Protein AF-0000000078981856 (afdb_homodimer)

Structure (mmCIF, N/CA/C/O backbone):
data_AF-0000000078981856-model_v1
#
loop_
_entity.id
_entity.type
_entity.pdbx_description
1 polymer 'Peptidase, T4 family'
#
loop_
_atom_site.group_PDB
_atom_site.id
_atom_site.type_symbol
_atom_site.label_atom_id
_atom_site.label_alt_id
_atom_site.label_comp_id
_atom_site.label_asym_id
_atom_site.label_entity_id
_atom_site.label_seq_id
_atom_site.pdbx_PDB_ins_code
_atom_site.Cartn_x
_atom_site.Cartn_y
_atom_site.Cartn_z
_atom_site.occupancy
_atom_site.B_iso_or_equiv
_atom_site.auth_seq_id
_atom_site.auth_comp_id
_atom_site.auth_asym_id
_atom_site.auth_atom_id
_atom_site.pdbx_PDB_model_num
ATOM 1 N N . MET A 1 1 ? -16.203 -13.43 6.848 1 96.25 1 MET A N 1
ATOM 2 C CA . MET A 1 1 ? -15.469 -14.07 5.754 1 96.25 1 MET A CA 1
ATOM 3 C C . MET A 1 1 ? -14.781 -15.344 6.234 1 96.25 1 MET A C 1
ATOM 5 O O . MET A 1 1 ? -14.172 -15.359 7.309 1 96.25 1 MET A O 1
ATOM 9 N N . VAL A 1 2 ? -14.844 -16.406 5.461 1 97.25 2 VAL A N 1
ATOM 10 C CA . VAL A 1 2 ? -14.18 -17.656 5.816 1 97.25 2 VAL A CA 1
ATOM 11 C C . VAL A 1 2 ? -13.414 -18.203 4.613 1 97.25 2 VAL A C 1
ATOM 13 O O . VAL A 1 2 ? -13.797 -17.953 3.467 1 97.25 2 VAL A O 1
ATOM 16 N N . PRO A 1 3 ? -12.336 -18.938 4.852 1 98.31 3 PRO A N 1
ATOM 17 C CA . PRO A 1 3 ? -11.609 -19.516 3.719 1 98.31 3 PRO A CA 1
ATOM 18 C C . PRO A 1 3 ? -12.484 -20.453 2.881 1 98.31 3 PRO A C 1
ATOM 20 O O . PRO A 1 3 ? -13.352 -21.141 3.422 1 98.31 3 PRO A O 1
ATOM 23 N N . GLY A 1 4 ? -12.32 -20.469 1.59 1 98.5 4 GLY A N 1
ATOM 24 C CA . GLY A 1 4 ? -12.969 -21.469 0.748 1 98.5 4 GLY A CA 1
ATOM 25 C C . GLY A 1 4 ? -12.477 -22.875 1.012 1 98.5 4 GLY A C 1
ATOM 26 O O . GLY A 1 4 ? -11.531 -23.078 1.768 1 98.5 4 GLY A O 1
ATOM 27 N N . PRO A 1 5 ? -13.125 -23.797 0.355 1 98.19 5 PRO A N 1
ATOM 28 C CA . PRO A 1 5 ? -12.836 -25.203 0.672 1 98.19 5 PRO A CA 1
ATOM 29 C C . PRO A 1 5 ? -11.391 -25.594 0.381 1 98.19 5 PRO A C 1
ATOM 31 O O . PRO A 1 5 ? -10.828 -26.453 1.07 1 98.19 5 PRO A O 1
ATOM 34 N N . ARG A 1 6 ? -10.711 -24.984 -0.592 1 98.5 6 ARG A N 1
ATOM 35 C CA . ARG A 1 6 ? -9.344 -25.344 -0.942 1 98.5 6 ARG A CA 1
ATOM 36 C C . ARG A 1 6 ? -8.352 -24.359 -0.333 1 98.5 6 ARG A C 1
ATOM 38 O O . ARG A 1 6 ? -7.148 -24.625 -0.287 1 98.5 6 ARG A O 1
ATOM 45 N N . ASN A 1 7 ? -8.836 -23.156 0.096 1 98.81 7 ASN A N 1
ATOM 46 C CA . ASN A 1 7 ? -7.988 -22.031 0.495 1 98.81 7 ASN A CA 1
ATOM 47 C C . ASN A 1 7 ? -6.953 -21.703 -0.575 1 98.81 7 ASN A C 1
ATOM 49 O O . ASN A 1 7 ? -5.77 -21.531 -0.269 1 98.81 7 ASN A O 1
ATOM 53 N N . LEU A 1 8 ? -7.398 -21.766 -1.847 1 98.94 8 LEU A N 1
ATOM 54 C CA . LEU A 1 8 ? -6.652 -21.453 -3.062 1 98.94 8 LEU A CA 1
ATOM 55 C C . LEU A 1 8 ? -7.434 -20.484 -3.945 1 98.94 8 LEU A C 1
ATOM 57 O O . LEU A 1 8 ? -8.664 -20.422 -3.869 1 98.94 8 LEU A O 1
ATOM 61 N N . ILE A 1 9 ? -6.73 -19.75 -4.758 1 98.94 9 ILE A N 1
ATOM 62 C CA . ILE A 1 9 ? -7.383 -18.828 -5.68 1 98.94 9 ILE A CA 1
ATOM 63 C C . ILE A 1 9 ? -8.391 -19.594 -6.543 1 98.94 9 ILE A C 1
ATOM 65 O O . ILE A 1 9 ? -9.391 -19.016 -6.988 1 98.94 9 ILE A O 1
ATOM 69 N N . THR A 1 10 ? -8.258 -20.906 -6.703 1 98.88 10 THR A N 1
ATOM 70 C CA . THR A 1 10 ? -9.133 -21.703 -7.547 1 98.88 10 THR A CA 1
ATOM 71 C C . THR A 1 10 ? -10.445 -22.016 -6.824 1 98.88 10 THR A C 1
ATOM 73 O O . THR A 1 10 ? -11.289 -22.734 -7.352 1 98.88 10 THR A O 1
ATOM 76 N N . ASP A 1 11 ? -10.586 -21.547 -5.609 1 98.81 11 ASP A N 1
ATOM 77 C CA . ASP A 1 11 ? -11.914 -21.547 -5.02 1 98.81 11 ASP A CA 1
ATOM 78 C C . ASP A 1 11 ? -12.859 -20.625 -5.789 1 98.81 11 ASP A C 1
ATOM 80 O O . ASP A 1 11 ? -14.078 -20.734 -5.684 1 98.81 11 ASP A O 1
ATOM 84 N N . VAL A 1 12 ? -12.289 -19.547 -6.441 1 98.75 12 VAL A N 1
ATOM 85 C CA . VAL A 1 12 ? -13.109 -18.766 -7.363 1 98.75 12 VAL A CA 1
ATOM 86 C C . VAL A 1 12 ? -13.578 -19.641 -8.523 1 98.75 12 VAL A C 1
ATOM 88 O O . VAL A 1 12 ? -12.758 -20.188 -9.266 1 98.75 12 VAL A O 1
ATOM 91 N N . PRO A 1 13 ? -14.82 -19.766 -8.727 1 97.5 13 PRO A N 1
ATOM 92 C CA . PRO A 1 13 ? -15.328 -20.703 -9.734 1 97.5 13 PRO A CA 1
ATOM 93 C C . PRO A 1 13 ? -14.797 -20.406 -11.133 1 97.5 13 PRO A C 1
ATOM 95 O O . PRO A 1 13 ? -14.773 -19.25 -11.555 1 97.5 13 PRO A O 1
ATOM 98 N N . GLY A 1 14 ? -14.305 -21.5 -11.797 1 97.12 14 GLY A N 1
ATOM 99 C CA . GLY A 1 14 ? -13.906 -21.406 -13.188 1 97.12 14 GLY A CA 1
ATOM 100 C C . GLY A 1 14 ? -12.406 -21.25 -13.375 1 97.12 14 GLY A C 1
ATOM 101 O O . GLY A 1 14 ? -11.891 -21.469 -14.469 1 97.12 14 GLY A O 1
ATOM 102 N N . LEU A 1 15 ? -11.688 -20.891 -12.336 1 98.62 15 LEU A N 1
ATOM 103 C CA . LEU A 1 15 ? -10.258 -20.625 -12.477 1 98.62 15 LEU A CA 1
ATOM 104 C C . LEU A 1 15 ? -9.445 -21.906 -12.328 1 98.62 15 LEU A C 1
ATOM 106 O O . LEU A 1 15 ? -9.812 -22.797 -11.547 1 98.62 15 LEU A O 1
ATOM 110 N N . LEU A 1 16 ? -8.445 -21.969 -13.086 1 98.81 16 LEU A N 1
ATOM 111 C CA . LEU A 1 16 ? -7.469 -23.062 -13.055 1 98.81 16 LEU A CA 1
ATOM 112 C C . LEU A 1 16 ? -6.051 -22.516 -12.938 1 98.81 16 LEU A C 1
ATOM 114 O O . LEU A 1 16 ? -5.734 -21.469 -13.508 1 98.81 16 LEU A O 1
ATOM 118 N N . VAL A 1 17 ? -5.203 -23.219 -12.18 1 98.94 17 VAL A N 1
ATOM 119 C CA . VAL A 1 17 ? -3.807 -22.828 -12.031 1 98.94 17 VAL A CA 1
ATOM 120 C C . VAL A 1 17 ? -2.9 -24.016 -12.312 1 98.94 17 VAL A C 1
ATOM 122 O O . VAL A 1 17 ? -3.199 -25.141 -11.906 1 98.94 17 VAL A O 1
ATOM 125 N N . GLY A 1 18 ? -1.858 -23.812 -13.055 1 98.88 18 GLY A N 1
ATOM 126 C CA . GLY A 1 18 ? -0.844 -24.828 -13.297 1 98.88 18 GLY A CA 1
ATOM 127 C C . GLY A 1 18 ? 0.567 -24.328 -13.039 1 98.88 18 GLY A C 1
ATOM 128 O O . GLY A 1 18 ? 0.88 -23.172 -13.305 1 98.88 18 GLY A O 1
ATOM 129 N N . ASN A 1 19 ? 1.461 -25.281 -12.617 1 98.88 19 ASN A N 1
ATOM 130 C CA . ASN A 1 19 ? 2.867 -25.016 -12.328 1 98.88 19 ASN A CA 1
ATOM 131 C C . ASN A 1 19 ? 3.789 -25.859 -13.195 1 98.88 19 ASN A C 1
ATOM 133 O O . ASN A 1 19 ? 3.455 -27 -13.523 1 98.88 19 ASN A O 1
ATOM 137 N N . ALA A 1 20 ? 4.891 -25.281 -13.531 1 98.94 20 ALA A N 1
ATOM 138 C CA . ALA A 1 20 ? 6.023 -26.016 -14.086 1 98.94 20 ALA A CA 1
ATOM 139 C C . ALA A 1 20 ? 7.348 -25.406 -13.641 1 98.94 20 ALA A C 1
ATOM 141 O O . ALA A 1 20 ? 7.473 -24.188 -13.539 1 98.94 20 ALA A O 1
ATOM 142 N N . GLN A 1 21 ? 8.328 -26.297 -13.336 1 98.56 21 GLN A N 1
ATOM 143 C CA . GLN A 1 21 ? 9.617 -25.781 -12.875 1 98.56 21 GLN A CA 1
ATOM 144 C C . GLN A 1 21 ? 10.75 -26.719 -13.289 1 98.56 21 GLN A C 1
ATOM 146 O O . GLN A 1 21 ? 10.516 -27.844 -13.711 1 98.56 21 GLN A O 1
ATOM 151 N N . ASP A 1 22 ? 11.898 -26.234 -13.336 1 98 22 ASP A N 1
ATOM 152 C CA . ASP A 1 22 ? 13.172 -26.938 -13.477 1 98 22 ASP A CA 1
ATOM 153 C C . ASP A 1 22 ? 14.047 -26.75 -12.242 1 98 22 ASP A C 1
ATOM 155 O O . ASP A 1 22 ? 14.523 -25.641 -11.977 1 98 22 ASP A O 1
ATOM 159 N N . ASP A 1 23 ? 14.297 -27.844 -11.539 1 96.06 23 ASP A N 1
ATOM 160 C CA . ASP A 1 23 ? 14.977 -27.766 -10.258 1 96.06 23 ASP A CA 1
ATOM 161 C C . ASP A 1 23 ? 16.453 -27.391 -10.43 1 96.06 23 ASP A C 1
ATOM 163 O O . ASP A 1 23 ? 17.031 -26.719 -9.578 1 96.06 23 ASP A O 1
ATOM 167 N N . ALA A 1 24 ? 17.062 -27.875 -11.508 1 96.5 24 ALA A N 1
ATOM 168 C CA . ALA A 1 24 ? 18.453 -27.484 -11.773 1 96.5 24 ALA A CA 1
ATOM 169 C C . ALA A 1 24 ? 18.547 -26 -12.102 1 96.5 24 ALA A C 1
ATOM 171 O O . ALA A 1 24 ? 19.484 -25.328 -11.672 1 96.5 24 ALA A O 1
ATOM 172 N N . LEU A 1 25 ? 17.641 -25.531 -12.852 1 97.06 25 LEU A N 1
ATOM 173 C CA . LEU A 1 25 ? 17.531 -24.125 -13.211 1 97.06 25 LEU A CA 1
ATOM 174 C C . LEU A 1 25 ? 17.203 -23.266 -11.992 1 97.06 25 LEU A C 1
ATOM 176 O O . LEU A 1 25 ? 17.547 -22.094 -11.938 1 97.06 25 LEU A O 1
ATOM 180 N N . LYS A 1 26 ? 16.469 -23.891 -10.992 1 97.62 26 LYS A N 1
ATOM 181 C CA . LYS A 1 26 ? 15.883 -23.234 -9.828 1 97.62 26 LYS A CA 1
ATOM 182 C C . LYS A 1 26 ? 14.969 -22.094 -10.234 1 97.62 26 LYS A C 1
ATOM 184 O O . LYS A 1 26 ? 15.141 -20.953 -9.789 1 97.62 26 LYS A O 1
ATOM 189 N N . SER A 1 27 ? 14.094 -22.406 -11.117 1 98.25 27 SER A N 1
ATOM 190 C CA . SER A 1 27 ? 13.125 -21.453 -11.656 1 98.25 27 SER A CA 1
ATOM 191 C C . SER A 1 27 ? 11.898 -22.172 -12.219 1 98.25 27 SER A C 1
ATOM 193 O O . SER A 1 27 ? 11.867 -23.406 -12.266 1 98.25 27 SER A O 1
ATOM 195 N N . GLY A 1 28 ? 10.891 -21.422 -12.594 1 98.75 28 GLY A N 1
ATOM 196 C CA . GLY A 1 28 ? 9.664 -22.016 -13.109 1 98.75 28 GLY A CA 1
ATOM 197 C C . GLY A 1 28 ? 8.625 -20.969 -13.492 1 98.75 28 GLY A C 1
ATOM 198 O O . GLY A 1 28 ? 8.922 -19.781 -13.531 1 98.75 28 GLY A O 1
ATOM 199 N N . ALA A 1 29 ? 7.418 -21.5 -13.836 1 98.88 29 ALA A N 1
ATOM 200 C CA . ALA A 1 29 ? 6.301 -20.656 -14.258 1 98.88 29 ALA A CA 1
ATOM 201 C C . ALA A 1 29 ? 4.98 -21.172 -13.695 1 98.88 29 ALA A C 1
ATOM 203 O O . ALA A 1 29 ? 4.82 -22.375 -13.477 1 98.88 29 ALA A O 1
ATOM 204 N N . THR A 1 30 ? 4.137 -20.281 -13.398 1 98.94 30 THR A N 1
ATOM 205 C CA . THR A 1 30 ? 2.773 -20.547 -12.953 1 98.94 30 THR A CA 1
ATOM 206 C C . THR A 1 30 ? 1.765 -19.828 -13.844 1 98.94 30 THR A C 1
ATOM 208 O O . THR A 1 30 ? 1.923 -18.641 -14.148 1 98.94 30 THR A O 1
ATOM 211 N N . VAL A 1 31 ? 0.712 -20.578 -14.281 1 98.94 31 VAL A N 1
ATOM 212 C CA . VAL A 1 31 ? -0.286 -20.016 -15.188 1 98.94 31 VAL A CA 1
ATOM 213 C C . VAL A 1 31 ? -1.664 -20.062 -14.531 1 98.94 31 VAL A C 1
ATOM 215 O O . VAL A 1 31 ? -2.057 -21.078 -13.969 1 98.94 31 VAL A O 1
ATOM 218 N N . LEU A 1 32 ? -2.355 -18.953 -14.5 1 98.94 32 LEU A N 1
ATOM 219 C CA . LEU A 1 32 ? -3.781 -18.922 -14.195 1 98.94 32 LEU A CA 1
ATOM 220 C C . LEU A 1 32 ? -4.609 -18.812 -15.477 1 98.94 32 LEU A C 1
ATOM 222 O O . LEU A 1 32 ? -4.371 -17.922 -16.297 1 98.94 32 LEU A O 1
ATOM 226 N N . SER A 1 33 ? -5.508 -19.703 -15.656 1 98.44 33 SER A N 1
ATOM 227 C CA . SER A 1 33 ? -6.41 -19.703 -16.797 1 98.44 33 SER A CA 1
ATOM 228 C C . SER A 1 33 ? -7.828 -20.094 -16.391 1 98.44 33 SER A C 1
ATOM 230 O O . SER A 1 33 ? -8.133 -20.156 -15.195 1 98.44 33 SER A O 1
ATOM 232 N N . ALA A 1 34 ? -8.703 -20.141 -17.344 1 96.94 34 ALA A N 1
ATOM 233 C CA . ALA A 1 34 ? -10.094 -20.531 -17.172 1 96.94 34 ALA A CA 1
ATOM 234 C C . ALA A 1 34 ? -10.664 -21.125 -18.469 1 96.94 34 ALA A C 1
ATOM 236 O O . ALA A 1 34 ? -9.977 -21.156 -19.5 1 96.94 34 ALA A O 1
ATOM 237 N N . GLU A 1 35 ? -11.891 -21.656 -18.344 1 89.31 35 GLU A N 1
ATOM 238 C CA . GLU A 1 35 ? -12.531 -22.188 -19.547 1 89.31 35 GLU A CA 1
ATOM 239 C C . GLU A 1 35 ? -12.938 -21.062 -20.5 1 89.31 35 GLU A C 1
ATOM 241 O O . GLU A 1 35 ? -12.953 -21.25 -21.719 1 89.31 35 GLU A O 1
ATOM 246 N N . ALA A 1 36 ? -13.32 -19.953 -19.953 1 92.69 36 ALA A N 1
ATOM 247 C CA . ALA A 1 36 ? -13.68 -18.766 -20.719 1 92.69 36 ALA A CA 1
ATOM 248 C C . ALA A 1 36 ? -12.789 -17.578 -20.359 1 92.69 36 ALA A C 1
ATOM 250 O O . ALA A 1 36 ? -12.266 -17.5 -19.25 1 92.69 36 ALA A O 1
ATOM 251 N N . PRO A 1 37 ? -12.656 -16.656 -21.375 1 95.44 37 PRO A N 1
ATOM 252 C CA . PRO A 1 37 ? -11.898 -15.445 -21.031 1 95.44 37 PRO A CA 1
ATOM 253 C C . PRO A 1 37 ? -12.5 -14.68 -19.859 1 95.44 37 PRO A C 1
ATOM 255 O O . PRO A 1 37 ? -13.695 -14.812 -19.578 1 95.44 37 PRO A O 1
ATOM 258 N N . PHE A 1 38 ? -11.719 -13.922 -19.203 1 97.62 38 PHE A N 1
ATOM 259 C CA . PHE A 1 38 ? -12.172 -13.211 -18.016 1 97.62 38 PHE A CA 1
ATOM 260 C C . PHE A 1 38 ? -11.703 -11.758 -18.047 1 97.62 38 PHE A C 1
ATOM 262 O O . PHE A 1 38 ? -10.766 -11.422 -18.766 1 97.62 38 PHE A O 1
ATOM 269 N N . MET A 1 39 ? -12.438 -10.914 -17.281 1 97.69 39 MET A N 1
ATOM 270 C CA . MET A 1 39 ? -12.062 -9.516 -17.094 1 97.69 39 MET A CA 1
ATOM 271 C C . MET A 1 39 ? -10.797 -9.391 -16.25 1 97.69 39 MET A C 1
ATOM 273 O O . MET A 1 39 ? -10.625 -10.125 -15.281 1 97.69 39 MET A O 1
ATOM 277 N N . ALA A 1 40 ? -9.852 -8.484 -16.656 1 97.94 40 ALA A N 1
ATOM 278 C CA . ALA A 1 40 ? -8.625 -8.336 -15.883 1 97.94 40 ALA A CA 1
ATOM 279 C C . ALA A 1 40 ? -8.125 -6.895 -15.922 1 97.94 40 ALA A C 1
ATOM 281 O O . ALA A 1 40 ? -8.43 -6.148 -16.859 1 97.94 40 ALA A O 1
ATOM 282 N N . SER A 1 41 ? -7.449 -6.453 -14.953 1 98.19 41 SER A N 1
ATOM 283 C CA . SER A 1 41 ? -6.676 -5.219 -14.867 1 98.19 41 SER A CA 1
ATOM 284 C C . SER A 1 41 ? -5.398 -5.422 -14.055 1 98.19 41 SER A C 1
ATOM 286 O O . SER A 1 41 ? -4.98 -6.559 -13.82 1 98.19 41 SER A O 1
ATOM 288 N N . VAL A 1 42 ? -4.668 -4.324 -13.828 1 97.94 42 VAL A N 1
ATOM 289 C CA . VAL A 1 42 ? -3.402 -4.434 -13.109 1 97.94 42 VAL A CA 1
ATOM 290 C C . VAL A 1 42 ? -3.098 -3.113 -12.398 1 97.94 42 VAL A C 1
ATOM 292 O O . VAL A 1 42 ? -3.59 -2.057 -12.805 1 97.94 42 VAL A O 1
ATOM 295 N N . HIS A 1 43 ? -2.414 -3.17 -11.305 1 98.06 43 HIS A N 1
ATOM 296 C CA . HIS A 1 43 ? -1.786 -2.014 -10.68 1 98.06 43 HIS A CA 1
ATOM 297 C C . HIS A 1 43 ? -0.346 -2.316 -10.281 1 98.06 43 HIS A C 1
ATOM 299 O O . HIS A 1 43 ? -0.071 -3.352 -9.672 1 98.06 43 HIS A O 1
ATOM 305 N N . VAL A 1 44 ? 0.573 -1.408 -10.648 1 96.12 44 VAL A N 1
ATOM 306 C CA . VAL A 1 44 ? 2.002 -1.58 -10.406 1 96.12 44 VAL A CA 1
ATOM 307 C C . VAL A 1 44 ? 2.48 -0.546 -9.391 1 96.12 44 VAL A C 1
ATOM 309 O O . VAL A 1 44 ? 2.32 0.659 -9.602 1 96.12 44 VAL A O 1
ATOM 312 N N . MET A 1 45 ? 3.078 -0.98 -8.328 1 95.19 45 MET A N 1
ATOM 313 C CA . MET A 1 45 ? 3.598 -0.048 -7.332 1 95.19 45 MET A CA 1
ATOM 314 C C . MET A 1 45 ? 5.121 -0.1 -7.285 1 95.19 45 MET A C 1
ATOM 316 O O . MET A 1 45 ? 5.77 0.887 -6.93 1 95.19 45 MET A O 1
ATOM 320 N N . GLY A 1 46 ? 5.629 -1.238 -7.598 1 92 46 GLY A N 1
ATOM 321 C CA . GLY A 1 46 ? 7.078 -1.336 -7.602 1 92 46 GLY A CA 1
ATOM 322 C C . GLY A 1 46 ? 7.734 -0.451 -8.648 1 92 46 GLY A C 1
ATOM 323 O O . GLY A 1 46 ? 7.121 -0.134 -9.672 1 92 46 GLY A O 1
ATOM 324 N N . GLY A 1 47 ? 8.977 -0.155 -8.406 1 88.44 47 GLY A N 1
ATOM 325 C CA . GLY A 1 47 ? 9.672 0.767 -9.297 1 88.44 47 GLY A CA 1
ATOM 326 C C . GLY A 1 47 ? 10.391 0.073 -10.438 1 88.44 47 GLY A C 1
ATOM 327 O O . GLY A 1 47 ? 10.828 0.724 -11.391 1 88.44 47 GLY A O 1
ATOM 328 N N . ALA A 1 48 ? 10.5 -1.234 -10.359 1 88.69 48 ALA A N 1
ATOM 329 C CA . ALA A 1 48 ? 11.242 -1.961 -11.383 1 88.69 48 ALA A CA 1
ATOM 330 C C . ALA A 1 48 ? 10.453 -3.176 -11.875 1 88.69 48 ALA A C 1
ATOM 332 O O . ALA A 1 48 ? 10.953 -4.301 -11.836 1 88.69 48 ALA A O 1
ATOM 333 N N . PRO A 1 49 ? 9.344 -2.965 -12.469 1 89.38 49 PRO A N 1
ATOM 334 C CA . PRO A 1 49 ? 8.516 -4.094 -12.906 1 89.38 49 PRO A CA 1
ATOM 335 C C . PRO A 1 49 ? 9.047 -4.766 -14.164 1 89.38 49 PRO A C 1
ATOM 337 O O . PRO A 1 49 ? 9.656 -4.109 -15.008 1 89.38 49 PRO A O 1
ATOM 340 N N . GLY A 1 50 ? 8.906 -6.086 -14.281 1 93.06 50 GLY A N 1
ATOM 341 C CA . GLY A 1 50 ? 9.062 -6.875 -15.5 1 93.06 50 GLY A CA 1
ATOM 342 C C . GLY A 1 50 ? 7.762 -7.496 -15.969 1 93.06 50 GLY A C 1
ATOM 343 O O . GLY A 1 50 ? 7.281 -8.469 -15.391 1 93.06 50 GLY A O 1
ATOM 344 N N . THR A 1 51 ? 7.262 -6.863 -17.078 1 95.5 51 THR A N 1
ATOM 345 C CA . THR A 1 51 ? 5.906 -7.262 -17.438 1 95.5 51 THR A CA 1
ATOM 346 C C . THR A 1 51 ? 5.785 -7.434 -18.953 1 95.5 51 THR A C 1
ATOM 348 O O . THR A 1 51 ? 6.637 -6.957 -19.703 1 95.5 51 THR A O 1
ATOM 351 N N . ARG A 1 52 ? 4.852 -8.18 -19.312 1 93.56 52 ARG A N 1
ATOM 352 C CA . ARG A 1 52 ? 4.395 -8.336 -20.688 1 93.56 52 ARG A CA 1
ATOM 353 C C . ARG A 1 52 ? 2.91 -8.016 -20.812 1 93.56 52 ARG A C 1
ATOM 355 O O . ARG A 1 52 ? 2.092 -8.531 -20.062 1 93.56 52 ARG A O 1
ATOM 362 N N . GLU A 1 53 ? 2.504 -7.07 -21.75 1 93.75 53 GLU A N 1
ATOM 363 C CA . GLU A 1 53 ? 1.146 -6.781 -22.203 1 93.75 53 GLU A CA 1
ATOM 364 C C . GLU A 1 53 ? 0.299 -6.207 -21.062 1 93.75 53 GLU A C 1
ATOM 366 O O . GLU A 1 53 ? -0.89 -6.512 -20.953 1 93.75 53 GLU A O 1
ATOM 371 N N . THR A 1 54 ? 0.92 -5.387 -20.188 1 94.5 54 THR A N 1
ATOM 372 C CA . THR A 1 54 ? 0.146 -4.824 -19.094 1 94.5 54 THR A CA 1
ATOM 373 C C . THR A 1 54 ? -0.546 -3.533 -19.516 1 94.5 54 THR A C 1
ATOM 375 O O . THR A 1 54 ? -1.538 -3.121 -18.922 1 94.5 54 THR A O 1
ATOM 378 N N . ASP A 1 55 ? -0.127 -2.984 -20.641 1 88.5 55 ASP A N 1
ATOM 379 C CA . ASP A 1 55 ? -0.731 -1.734 -21.094 1 88.5 55 ASP A CA 1
ATOM 380 C C . ASP A 1 55 ? -2.195 -1.94 -21.469 1 88.5 55 ASP A C 1
ATOM 382 O O . ASP A 1 55 ? -3.039 -1.083 -21.203 1 88.5 55 ASP A O 1
ATOM 386 N N . LEU A 1 56 ? -2.473 -3.025 -22.109 1 92.19 56 LEU A N 1
ATOM 387 C CA . LEU A 1 56 ? -3.83 -3.236 -22.594 1 92.19 56 LEU A CA 1
ATOM 388 C C . LEU A 1 56 ? -4.801 -3.451 -21.438 1 92.19 56 LEU A C 1
ATOM 390 O O . LEU A 1 56 ? -6.02 -3.43 -21.641 1 92.19 56 LEU A O 1
ATOM 394 N N . LEU A 1 57 ? -4.293 -3.633 -20.234 1 95.38 57 LEU A N 1
ATOM 395 C CA . LEU A 1 57 ? -5.133 -3.906 -19.078 1 95.38 57 LEU A CA 1
ATOM 396 C C . LEU A 1 57 ? -5.617 -2.609 -18.438 1 95.38 57 LEU A C 1
ATOM 398 O O . LEU A 1 57 ? -6.477 -2.631 -17.547 1 95.38 57 LEU A O 1
ATOM 402 N N . ALA A 1 58 ? -5.129 -1.487 -18.922 1 93.88 58 ALA A N 1
ATOM 403 C CA . ALA A 1 58 ? -5.594 -0.203 -18.406 1 93.88 58 ALA A CA 1
ATOM 404 C C . ALA A 1 58 ? -7.09 -0.024 -18.641 1 93.88 58 ALA A C 1
ATOM 406 O O . ALA A 1 58 ? -7.605 -0.413 -19.688 1 93.88 58 ALA A O 1
ATOM 407 N N . PRO A 1 59 ? -7.77 0.65 -17.734 1 93.62 59 PRO A N 1
ATOM 408 C CA . PRO A 1 59 ? -9.234 0.725 -17.781 1 93.62 59 PRO A CA 1
ATOM 409 C C . PRO A 1 59 ? -9.75 1.367 -19.062 1 93.62 59 PRO A C 1
ATOM 411 O O . PRO A 1 59 ? -10.867 1.078 -19.5 1 93.62 59 PRO A O 1
ATOM 414 N N . ASP A 1 60 ? -9.016 2.197 -19.672 1 91.5 60 ASP A N 1
ATOM 415 C CA . ASP A 1 60 ? -9.516 2.93 -20.828 1 91.5 60 ASP A CA 1
ATOM 416 C C . ASP A 1 60 ? -9.211 2.178 -22.125 1 91.5 60 ASP A C 1
ATOM 418 O O . ASP A 1 60 ? -9.562 2.639 -23.219 1 91.5 60 ASP A O 1
ATOM 422 N N . LYS A 1 61 ? -8.539 1.039 -22.094 1 89.38 61 LYS A N 1
ATOM 423 C CA . LYS A 1 61 ? -8.195 0.279 -23.297 1 89.38 61 LYS A CA 1
ATOM 424 C C . LYS A 1 61 ? -9.305 -0.706 -23.656 1 89.38 61 LYS A C 1
ATOM 426 O O . LYS A 1 61 ? -10.094 -1.099 -22.797 1 89.38 61 LYS A O 1
ATOM 431 N N . SER A 1 62 ? -9.328 -1.117 -24.812 1 85.62 62 SER A N 1
ATOM 432 C CA . SER A 1 62 ? -10.492 -1.756 -25.406 1 85.62 62 SER A CA 1
ATOM 433 C C . SER A 1 62 ? -10.562 -3.234 -25.047 1 85.62 62 SER A C 1
ATOM 435 O O . SER A 1 62 ? -11.641 -3.832 -25.047 1 85.62 62 SER A O 1
ATOM 437 N N . VAL A 1 63 ? -9.5 -3.869 -24.797 1 82 63 VAL A N 1
ATOM 438 C CA . VAL A 1 63 ? -9.508 -5.297 -24.5 1 82 63 VAL A CA 1
ATOM 439 C C . VAL A 1 63 ? -10.039 -5.512 -23.078 1 82 63 VAL A C 1
ATOM 441 O O . VAL A 1 63 ? -9.414 -5.086 -22.109 1 82 63 VAL A O 1
ATOM 444 N N . ALA A 1 64 ? -11.086 -6.105 -22.984 1 79.25 64 ALA A N 1
ATOM 445 C CA . ALA A 1 64 ? -11.672 -6.238 -21.656 1 79.25 64 ALA A CA 1
ATOM 446 C C . ALA A 1 64 ? -11.359 -7.602 -21.047 1 79.25 64 ALA A C 1
ATOM 448 O O . ALA A 1 64 ? -11.109 -7.707 -19.844 1 79.25 64 ALA A O 1
ATOM 449 N N . ARG A 1 65 ? -11.375 -8.617 -21.922 1 93.69 65 ARG A N 1
ATOM 450 C CA . ARG A 1 65 ? -11.188 -9.961 -21.375 1 93.69 65 ARG A CA 1
ATOM 451 C C . ARG A 1 65 ? -9.93 -10.609 -21.953 1 93.69 65 ARG A C 1
ATOM 453 O O . ARG A 1 65 ? -9.594 -10.398 -23.109 1 93.69 65 ARG A O 1
ATOM 460 N N . ILE A 1 66 ? -9.266 -11.406 -21.109 1 96.94 66 ILE A N 1
ATOM 461 C CA . ILE A 1 66 ? -8.039 -12.078 -21.531 1 96.94 66 ILE A CA 1
ATOM 462 C C . ILE A 1 66 ? -8.148 -13.578 -21.266 1 96.94 66 ILE A C 1
ATOM 464 O O . ILE A 1 66 ? -9.117 -14.031 -20.641 1 96.94 66 ILE A O 1
ATOM 468 N N . ASP A 1 67 ? -7.129 -14.289 -21.703 1 97.81 67 ASP A N 1
ATOM 469 C CA . ASP A 1 67 ? -7.266 -15.742 -21.766 1 97.81 67 ASP A CA 1
ATOM 470 C C . ASP A 1 67 ? -6.488 -16.406 -20.625 1 97.81 67 ASP A C 1
ATOM 472 O O . ASP A 1 67 ? -6.836 -17.5 -20.203 1 97.81 67 ASP A O 1
ATOM 476 N N . ALA A 1 68 ? -5.434 -15.742 -20.219 1 98.69 68 ALA A N 1
ATOM 477 C CA . ALA A 1 68 ? -4.59 -16.297 -19.156 1 98.69 68 ALA A CA 1
ATOM 478 C C . ALA A 1 68 ? -3.67 -15.219 -18.578 1 98.69 68 ALA A C 1
ATOM 480 O O . ALA A 1 68 ? -3.486 -14.164 -19.172 1 98.69 68 ALA A O 1
ATOM 481 N N . LEU A 1 69 ? -3.145 -15.461 -17.406 1 98.88 69 LEU A N 1
ATOM 482 C CA . LEU A 1 69 ? -2.08 -14.695 -16.766 1 98.88 69 LEU A CA 1
ATOM 483 C C . LEU A 1 69 ? -0.908 -15.602 -16.391 1 98.88 69 LEU A C 1
ATOM 485 O O . LEU A 1 69 ? -1.107 -16.719 -15.922 1 98.88 69 LEU A O 1
ATOM 489 N N . VAL A 1 70 ? 0.317 -15.055 -16.578 1 98.88 70 VAL A N 1
ATOM 490 C CA . VAL A 1 70 ? 1.506 -15.859 -16.312 1 98.88 70 VAL A CA 1
ATOM 491 C C . VAL A 1 70 ? 2.375 -15.164 -15.258 1 98.88 70 VAL A C 1
ATOM 493 O O . VAL A 1 70 ? 2.666 -13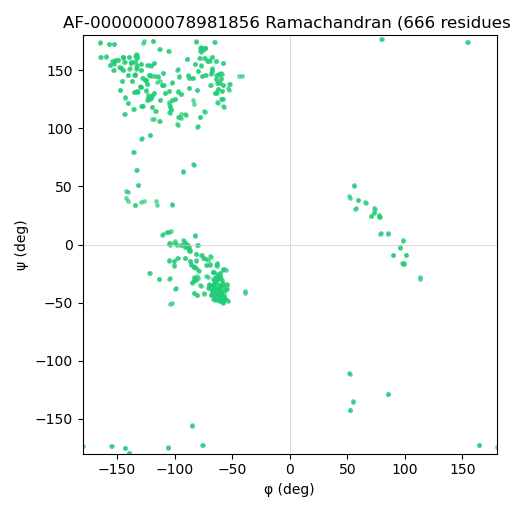.977 -15.383 1 98.88 70 VAL A O 1
ATOM 496 N N . LEU A 1 71 ? 2.73 -15.883 -14.227 1 98.88 71 LEU A N 1
ATOM 497 C CA . LEU A 1 71 ? 3.822 -15.531 -13.32 1 98.88 71 LEU A CA 1
ATOM 498 C C . LEU A 1 71 ? 5.043 -16.406 -13.586 1 98.88 71 LEU A C 1
ATOM 500 O O . LEU A 1 71 ? 4.926 -17.641 -13.664 1 98.88 71 LEU A O 1
ATOM 504 N N . SER A 1 72 ? 6.223 -15.789 -13.695 1 98.69 72 SER A N 1
ATOM 505 C CA . SER A 1 72 ? 7.387 -16.594 -14.062 1 98.69 72 SER A CA 1
ATOM 506 C C . SER A 1 72 ? 8.648 -16.094 -13.367 1 98.69 72 SER A C 1
ATOM 508 O O . SER A 1 72 ? 8.703 -14.938 -12.93 1 98.69 72 SER A O 1
ATOM 510 N N . GLY A 1 73 ? 9.547 -17.078 -13.133 1 97.81 73 GLY A N 1
ATOM 511 C CA . GLY A 1 73 ? 10.914 -16.656 -12.867 1 97.81 73 GLY A CA 1
ATOM 512 C C . GLY A 1 73 ? 11.656 -16.219 -14.117 1 97.81 73 GLY A C 1
ATOM 513 O O . GLY A 1 73 ? 11.039 -15.945 -15.148 1 97.81 73 GLY A O 1
ATOM 514 N N . GLY A 1 74 ? 13.016 -15.953 -13.969 1 95.81 74 GLY A N 1
ATOM 515 C CA . GLY A 1 74 ? 13.867 -15.836 -15.133 1 95.81 74 GLY A CA 1
ATOM 516 C C . GLY A 1 74 ? 14.117 -14.391 -15.547 1 95.81 74 GLY A C 1
ATOM 517 O O . GLY A 1 74 ? 14.766 -14.133 -16.562 1 95.81 74 GLY A O 1
ATOM 518 N N . SER A 1 75 ? 13.57 -13.438 -14.711 1 93.19 75 SER A N 1
ATOM 519 C CA . SER A 1 75 ? 13.688 -12.055 -15.148 1 93.19 75 SER A CA 1
ATOM 520 C C . SER A 1 75 ? 13.164 -11.875 -16.562 1 93.19 75 SER A C 1
ATOM 522 O O . SER A 1 75 ? 12.172 -12.5 -16.953 1 93.19 75 SER A O 1
ATOM 524 N N . ALA A 1 76 ? 13.797 -11.031 -17.375 1 91.5 76 ALA A N 1
ATOM 525 C CA . ALA A 1 76 ? 13.258 -10.703 -18.688 1 91.5 76 ALA A CA 1
ATOM 526 C C . ALA A 1 76 ? 13.148 -11.953 -19.562 1 91.5 76 ALA A C 1
ATOM 528 O O . ALA A 1 76 ? 12.266 -12.039 -20.422 1 91.5 76 ALA A O 1
ATOM 529 N N . TYR A 1 77 ? 13.969 -12.969 -19.359 1 94.62 77 TYR A N 1
ATOM 530 C CA . TYR A 1 77 ? 13.875 -14.211 -20.109 1 94.62 77 TYR A CA 1
ATOM 531 C C . TYR A 1 77 ? 12.57 -14.938 -19.812 1 94.62 77 TYR A C 1
ATOM 533 O O . TYR A 1 77 ? 12.016 -15.609 -20.688 1 94.62 77 TYR A O 1
ATOM 541 N N . GLY A 1 78 ? 12.109 -14.742 -18.594 1 97.56 78 GLY A N 1
ATOM 542 C CA . GLY A 1 78 ? 10.914 -15.445 -18.141 1 97.56 78 GLY A CA 1
ATOM 543 C C . GLY A 1 78 ? 9.648 -14.969 -18.828 1 97.56 78 GLY A C 1
ATOM 544 O O . GLY A 1 78 ? 8.633 -15.664 -18.797 1 97.56 78 GLY A O 1
ATOM 545 N N . LEU A 1 79 ? 9.703 -13.812 -19.453 1 96.69 79 LEU A N 1
ATOM 546 C CA . LEU A 1 79 ? 8.531 -13.297 -20.156 1 96.69 79 LEU A CA 1
ATOM 547 C C . LEU A 1 79 ? 8.148 -14.219 -21.312 1 96.69 79 LEU A C 1
ATOM 549 O O . LEU A 1 79 ? 7 -14.211 -21.766 1 96.69 79 LEU A O 1
ATOM 553 N N . ASP A 1 80 ? 9.039 -15.023 -21.719 1 97.81 80 ASP A N 1
ATOM 554 C CA . ASP A 1 80 ? 8.781 -15.938 -22.812 1 97.81 80 ASP A CA 1
ATOM 555 C C . ASP A 1 80 ? 7.832 -17.062 -22.391 1 97.81 80 ASP A C 1
ATOM 557 O O . ASP A 1 80 ? 7.301 -17.781 -23.234 1 97.81 80 ASP A O 1
ATOM 561 N N . ALA A 1 81 ? 7.645 -17.297 -21.094 1 98.75 81 ALA A N 1
ATOM 562 C CA . ALA A 1 81 ? 6.629 -18.234 -20.641 1 98.75 81 ALA A CA 1
ATOM 563 C C . ALA A 1 81 ? 5.258 -17.891 -21.203 1 98.75 81 ALA A C 1
ATOM 565 O O . ALA A 1 81 ? 4.461 -18.781 -21.516 1 98.75 81 ALA A O 1
ATOM 566 N N . CYS A 1 82 ? 5.027 -16.625 -21.359 1 98.62 82 CYS A N 1
ATOM 567 C CA . CYS A 1 82 ? 3.768 -16.172 -21.953 1 98.62 82 CYS A CA 1
ATOM 568 C C . CYS A 1 82 ? 3.615 -16.688 -23.375 1 98.62 82 CYS A C 1
ATOM 570 O O . CYS A 1 82 ? 2.51 -17.016 -23.812 1 98.62 82 CYS A O 1
ATOM 572 N N . SER A 1 83 ? 4.699 -16.734 -24.109 1 97.94 83 SER A N 1
ATOM 573 C CA . SER A 1 83 ? 4.656 -17.234 -25.484 1 97.94 83 SER A CA 1
ATOM 574 C C . SER A 1 83 ? 4.234 -18.703 -25.516 1 97.94 83 SER A C 1
ATOM 576 O O . SER A 1 83 ? 3.461 -19.109 -26.391 1 97.94 83 SER A O 1
ATOM 578 N N . GLY A 1 84 ? 4.785 -19.469 -24.578 1 98.69 84 GLY A N 1
ATOM 579 C CA . GLY A 1 84 ? 4.379 -20.859 -24.5 1 98.69 84 GLY A CA 1
ATOM 580 C C . GLY A 1 84 ? 2.896 -21.031 -24.25 1 98.69 84 GLY A C 1
ATOM 581 O O . GLY A 1 84 ? 2.258 -21.906 -24.844 1 98.69 84 GLY A O 1
ATOM 582 N N . VAL A 1 85 ? 2.379 -20.219 -23.391 1 98.75 85 VAL A N 1
ATOM 583 C CA . VAL A 1 85 ? 0.956 -20.281 -23.078 1 98.75 85 VAL A CA 1
ATOM 584 C C . VAL A 1 85 ? 0.136 -19.828 -24.281 1 98.75 85 VAL A C 1
ATOM 586 O O . VAL A 1 85 ? -0.882 -20.438 -24.609 1 98.75 85 VAL A O 1
ATOM 589 N N . SER A 1 86 ? 0.567 -18.75 -24.938 1 97.5 86 SER A N 1
ATOM 590 C CA . SER A 1 86 ? -0.107 -18.25 -26.125 1 97.5 86 SER A CA 1
ATOM 591 C C . SER A 1 86 ? -0.192 -19.312 -27.219 1 97.5 86 SER A C 1
ATOM 593 O O . SER A 1 86 ? -1.244 -19.5 -27.828 1 97.5 86 SER A O 1
ATOM 595 N N . ASP A 1 87 ? 0.882 -20.031 -27.422 1 97.75 87 ASP A N 1
ATOM 596 C CA . ASP A 1 87 ? 0.916 -21.094 -28.422 1 97.75 87 ASP A CA 1
ATOM 597 C C . ASP A 1 87 ? -0.084 -22.203 -28.062 1 97.75 87 ASP A C 1
ATOM 599 O O . ASP A 1 87 ? -0.777 -22.719 -28.953 1 97.75 87 ASP A O 1
ATOM 603 N N . ALA A 1 88 ? -0.075 -22.578 -26.844 1 97.88 88 ALA A N 1
ATOM 604 C CA . ALA A 1 88 ? -0.989 -23.625 -26.391 1 97.88 88 ALA A CA 1
ATOM 605 C C . ALA A 1 88 ? -2.443 -23.203 -26.609 1 97.88 88 ALA A C 1
ATOM 607 O O . ALA A 1 88 ? -3.264 -24.016 -27.047 1 97.88 88 ALA A O 1
ATOM 608 N N . LEU A 1 89 ? -2.758 -22 -26.281 1 97.38 89 LEU A N 1
ATOM 609 C CA . LEU A 1 89 ? -4.109 -21.484 -26.438 1 97.38 89 LEU A CA 1
ATOM 610 C C . LEU A 1 89 ? -4.504 -21.438 -27.922 1 97.38 89 LEU A C 1
ATOM 612 O O . LEU A 1 89 ? -5.621 -21.828 -28.281 1 97.38 89 LEU A O 1
ATOM 616 N N . ARG A 1 90 ? -3.639 -21 -28.734 1 95.81 90 ARG A N 1
ATOM 617 C CA . ARG A 1 90 ? -3.896 -20.969 -30.172 1 95.81 90 ARG A CA 1
ATOM 618 C C . ARG A 1 90 ? -4.199 -22.375 -30.688 1 95.81 90 ARG A C 1
ATOM 620 O O . ARG A 1 90 ? -5.145 -22.562 -31.469 1 95.81 90 ARG A O 1
ATOM 627 N N . ALA A 1 91 ? -3.367 -23.281 -30.281 1 96 91 ALA A N 1
ATOM 628 C CA . ALA A 1 91 ? -3.555 -24.672 -30.719 1 96 91 ALA A CA 1
ATOM 629 C C . ALA A 1 91 ? -4.918 -25.188 -30.281 1 96 91 ALA A C 1
ATOM 631 O O . ALA A 1 91 ? -5.527 -26.016 -30.984 1 96 91 ALA A O 1
ATOM 632 N N . ALA A 1 92 ? -5.406 -24.719 -29.234 1 94.44 92 ALA A N 1
ATOM 633 C CA . ALA A 1 92 ? -6.699 -25.141 -28.688 1 94.44 92 ALA A CA 1
ATOM 634 C C . ALA A 1 92 ? -7.832 -24.312 -29.297 1 94.44 92 ALA A C 1
ATOM 636 O O . ALA A 1 92 ? -9 -24.516 -28.953 1 94.44 92 ALA A O 1
ATOM 637 N N . GLY A 1 93 ? -7.477 -23.312 -30.125 1 94.19 93 GLY A N 1
ATOM 638 C CA . GLY A 1 93 ? -8.469 -22.469 -30.766 1 94.19 93 GLY A CA 1
ATOM 639 C C . GLY A 1 93 ? -9.055 -21.422 -29.844 1 94.19 93 GLY A C 1
ATOM 640 O O . GLY A 1 93 ? -10.18 -20.953 -30.047 1 94.19 93 GLY A O 1
ATOM 641 N N . ARG A 1 94 ? -8.359 -21.047 -28.844 1 94.94 94 ARG A N 1
ATOM 642 C CA . ARG A 1 94 ? -8.828 -20.078 -27.859 1 94.94 94 ARG A CA 1
ATOM 643 C C . ARG A 1 94 ? -8.094 -18.75 -28.016 1 94.94 94 ARG A C 1
ATOM 645 O O . ARG A 1 94 ? -6.867 -18.734 -28.141 1 94.94 94 ARG A O 1
ATOM 652 N N . GLY A 1 95 ? -8.844 -17.672 -28.062 1 93.06 95 GLY A N 1
ATOM 653 C CA . GLY A 1 95 ? -8.297 -16.328 -28.188 1 93.06 95 GLY A CA 1
ATOM 654 C C . GLY A 1 95 ? -9.266 -15.344 -28.828 1 93.06 95 GLY A C 1
ATOM 655 O O . GLY A 1 95 ? -10.367 -15.727 -29.234 1 93.06 95 GLY A O 1
ATOM 656 N N . TYR A 1 96 ? -8.812 -14.117 -28.828 1 88.31 96 TYR A N 1
ATOM 657 C CA . TYR A 1 96 ? -9.555 -13.062 -29.5 1 88.31 96 TYR A CA 1
ATOM 658 C C . TYR A 1 96 ? -9.602 -13.305 -31 1 88.31 96 TYR A C 1
ATOM 660 O O . TYR A 1 96 ? -8.562 -13.539 -31.625 1 88.31 96 TYR A O 1
ATOM 668 N N . ARG A 1 97 ? -10.766 -13.234 -31.578 1 88.44 97 ARG A N 1
ATOM 669 C CA . ARG A 1 97 ? -10.938 -13.57 -32.969 1 88.44 97 ARG A CA 1
ATOM 670 C C . ARG A 1 97 ? -11.117 -12.312 -33.812 1 88.44 97 ARG A C 1
ATOM 672 O O . ARG A 1 97 ? -11.922 -11.438 -33.469 1 88.44 97 ARG A O 1
ATOM 679 N N . ILE A 1 98 ? -10.289 -12.172 -34.719 1 84.31 98 ILE A N 1
ATOM 680 C CA . ILE A 1 98 ? -10.445 -11.203 -35.812 1 84.31 98 ILE A CA 1
ATOM 681 C C . ILE A 1 98 ? -10.477 -11.93 -37.156 1 84.31 98 ILE A C 1
ATOM 683 O O . ILE A 1 98 ? -9.445 -12.391 -37.625 1 84.31 98 ILE A O 1
ATOM 687 N N . ALA A 1 99 ? -11.625 -11.969 -37.75 1 89.12 99 ALA A N 1
ATOM 688 C CA . ALA A 1 99 ? -11.797 -12.758 -38.938 1 89.12 99 ALA A CA 1
ATOM 689 C C . ALA A 1 99 ? -11.305 -14.188 -38.75 1 89.12 99 ALA A C 1
ATOM 691 O O . ALA A 1 99 ? -11.75 -14.875 -37.812 1 89.12 99 ALA A O 1
ATOM 692 N N . ASP A 1 100 ? -10.18 -14.586 -39.406 1 89.56 100 ASP A N 1
ATOM 693 C CA . ASP A 1 100 ? -9.703 -15.961 -39.312 1 89.56 100 ASP A CA 1
ATOM 694 C C . ASP A 1 100 ? -8.555 -16.078 -38.312 1 89.56 100 ASP A C 1
ATOM 696 O O . ASP A 1 100 ? -8.094 -17.188 -38.031 1 89.56 100 ASP A O 1
ATOM 700 N N . ALA A 1 101 ? -8.312 -14.977 -37.781 1 90.5 101 ALA A N 1
ATOM 701 C CA . ALA A 1 101 ? -7.18 -14.969 -36.844 1 90.5 101 ALA A CA 1
ATOM 702 C C . ALA A 1 101 ? -7.645 -15.188 -35.406 1 90.5 101 ALA A C 1
ATOM 704 O O . ALA A 1 101 ? -8.672 -14.641 -35 1 90.5 101 ALA A O 1
ATOM 705 N N . VAL A 1 102 ? -6.996 -16.141 -34.75 1 92.38 102 VAL A N 1
ATOM 706 C CA . VAL A 1 102 ? -7.188 -16.359 -33.312 1 92.38 102 VAL A CA 1
ATOM 707 C C . VAL A 1 102 ? -5.992 -15.805 -32.531 1 92.38 102 VAL A C 1
ATOM 709 O O . VAL A 1 102 ? -4.855 -16.25 -32.75 1 92.38 102 VAL A O 1
ATOM 712 N N . ILE A 1 103 ? -6.215 -14.812 -31.641 1 92.31 103 ILE A N 1
ATOM 713 C CA . ILE A 1 103 ? -5.137 -14.102 -30.969 1 92.31 103 ILE A CA 1
ATOM 714 C C . ILE A 1 103 ? -5.277 -14.258 -29.453 1 92.31 103 ILE A C 1
ATOM 716 O O . ILE A 1 103 ? -6.008 -13.5 -28.812 1 92.31 103 ILE A O 1
ATOM 720 N N . PRO A 1 104 ? -4.613 -15.219 -28.891 1 95.94 104 PRO A N 1
ATOM 721 C CA . PRO A 1 104 ? -4.625 -15.328 -27.438 1 95.94 104 PRO A CA 1
ATOM 722 C C . PRO A 1 104 ? -4 -14.117 -26.75 1 95.94 104 PRO A C 1
ATOM 724 O O . PRO A 1 104 ? -2.959 -13.625 -27.188 1 95.94 104 PRO A O 1
ATOM 727 N N . ILE A 1 105 ? -4.59 -13.555 -25.75 1 96.5 105 ILE A N 1
ATOM 728 C CA . ILE A 1 105 ? -4.07 -12.445 -24.953 1 96.5 105 ILE A CA 1
ATOM 729 C C . ILE A 1 105 ? -3.576 -12.969 -23.594 1 96.5 105 ILE A C 1
ATOM 731 O O . ILE A 1 105 ? -4.371 -13.422 -22.781 1 96.5 105 ILE A O 1
ATOM 735 N N . VAL A 1 106 ? -2.258 -12.883 -23.375 1 98.12 106 VAL A N 1
ATOM 736 C CA . VAL A 1 106 ? -1.631 -13.555 -22.234 1 98.12 106 VAL A CA 1
ATOM 737 C C . VAL A 1 106 ? -0.638 -12.609 -21.562 1 98.12 106 VAL A C 1
ATOM 739 O O . VAL A 1 106 ? 0.576 -12.766 -21.719 1 98.12 106 VAL A O 1
ATOM 742 N N . PRO A 1 107 ? -1.099 -11.688 -20.734 1 98.25 107 PRO A N 1
ATOM 743 C CA . PRO A 1 107 ? -0.177 -10.859 -19.953 1 98.25 107 PRO A CA 1
ATOM 744 C C . PRO A 1 107 ? 0.582 -11.656 -18.906 1 98.25 107 PRO A C 1
ATOM 746 O O . PRO A 1 107 ? 0.174 -12.773 -18.562 1 98.25 107 PRO A O 1
ATOM 749 N N . GLY A 1 108 ? 1.654 -11.086 -18.453 1 98.06 108 GLY A N 1
ATOM 750 C CA . GLY A 1 108 ? 2.422 -11.758 -17.406 1 98.06 108 GLY A CA 1
ATOM 751 C C . GLY A 1 108 ? 3.418 -10.844 -16.719 1 98.06 108 GLY A C 1
ATOM 752 O O . GLY A 1 108 ? 3.549 -9.672 -17.078 1 98.06 108 GLY A O 1
ATOM 753 N N . ALA A 1 109 ? 4.039 -11.367 -15.688 1 98.12 109 ALA A N 1
ATOM 754 C CA . ALA A 1 109 ? 5.07 -10.703 -14.898 1 98.12 109 ALA A CA 1
ATOM 755 C C . ALA A 1 109 ? 6.133 -11.688 -14.43 1 98.12 109 ALA A C 1
ATOM 757 O O . ALA A 1 109 ? 5.898 -12.898 -14.414 1 98.12 109 ALA A O 1
ATOM 758 N N . ILE A 1 110 ? 7.312 -11.102 -14.039 1 96.94 110 ILE A N 1
ATOM 759 C CA . ILE A 1 110 ? 8.438 -11.977 -13.734 1 96.94 110 ILE A CA 1
ATOM 760 C C . ILE A 1 110 ? 9.086 -11.555 -12.422 1 96.94 110 ILE A C 1
ATOM 762 O O . ILE A 1 110 ? 8.953 -10.398 -12 1 96.94 110 ILE A O 1
ATOM 766 N N . ILE A 1 111 ? 9.711 -12.508 -11.781 1 96.31 111 ILE A N 1
ATOM 767 C CA . ILE A 1 111 ? 10.625 -12.211 -10.68 1 96.31 111 ILE A CA 1
ATOM 768 C C . ILE A 1 111 ? 12.062 -12.383 -11.141 1 96.31 111 ILE A C 1
ATOM 770 O O . ILE A 1 111 ? 12.32 -12.953 -12.211 1 96.31 111 ILE A O 1
ATOM 774 N N . PHE A 1 112 ? 13.023 -11.867 -10.32 1 92.62 112 PHE A N 1
ATOM 775 C CA . PHE A 1 112 ? 14.453 -12.047 -10.562 1 92.62 112 PHE A CA 1
ATOM 776 C C . PHE A 1 112 ? 14.992 -13.211 -9.75 1 92.62 112 PHE A C 1
ATOM 778 O O . PHE A 1 112 ? 15.133 -13.117 -8.531 1 92.62 112 PHE A O 1
ATOM 785 N N . ASP A 1 113 ? 15.312 -14.258 -10.469 1 93.88 113 ASP A N 1
ATOM 786 C CA . ASP A 1 113 ? 15.891 -15.414 -9.789 1 93.88 113 ASP A CA 1
ATOM 787 C C . ASP A 1 113 ? 17.109 -15.953 -10.539 1 93.88 113 ASP A C 1
ATOM 789 O O . ASP A 1 113 ? 17.359 -17.156 -10.547 1 93.88 113 ASP A O 1
ATOM 793 N N . LEU A 1 114 ? 17.844 -15.055 -11.141 1 91.31 114 LEU A N 1
ATOM 794 C CA . LEU A 1 114 ? 18.969 -15.438 -11.984 1 91.31 114 LEU A CA 1
ATOM 795 C C . LEU A 1 114 ? 20.219 -15.695 -11.133 1 91.31 114 LEU A C 1
ATOM 797 O O . LEU A 1 114 ? 21.156 -16.344 -11.586 1 91.31 114 LEU A O 1
ATOM 801 N N . LEU A 1 115 ? 20.266 -15.195 -9.93 1 88.5 115 LEU A N 1
ATOM 802 C CA . LEU A 1 115 ? 21.453 -15.32 -9.094 1 88.5 115 LEU A CA 1
ATOM 803 C C . LEU A 1 115 ? 21.156 -16.156 -7.855 1 88.5 115 LEU A C 1
ATOM 805 O O . LEU A 1 115 ? 21.672 -15.875 -6.766 1 88.5 115 LEU A O 1
ATOM 809 N N . ASN A 1 116 ? 20.359 -17.156 -8.031 1 90.81 116 ASN A N 1
ATOM 810 C CA . ASN A 1 116 ? 19.906 -17.922 -6.871 1 90.81 116 ASN A CA 1
ATOM 811 C C . ASN A 1 116 ? 20.609 -19.266 -6.773 1 90.81 116 ASN A C 1
ATOM 813 O O . ASN A 1 116 ? 20.172 -20.156 -6.047 1 90.81 116 ASN A O 1
ATOM 817 N N . GLY A 1 117 ? 21.656 -19.422 -7.59 1 88.44 117 GLY A N 1
ATOM 818 C CA . GLY A 1 117 ? 22.453 -20.641 -7.496 1 88.44 117 GLY A CA 1
ATOM 819 C C . GLY A 1 117 ? 22.047 -21.703 -8.492 1 88.44 117 GLY A C 1
ATOM 820 O O . GLY A 1 117 ? 22.625 -22.781 -8.531 1 88.44 117 GLY A O 1
ATOM 821 N N . GLY A 1 118 ? 21.062 -21.516 -9.273 1 93.31 118 GLY A N 1
ATOM 822 C CA . GLY A 1 118 ? 20.641 -22.453 -10.297 1 93.31 118 GLY A CA 1
ATOM 823 C C . GLY A 1 118 ? 21.531 -22.422 -11.531 1 93.31 118 GLY A C 1
ATOM 824 O O . GLY A 1 118 ? 22.391 -21.547 -11.672 1 93.31 118 GLY A O 1
ATOM 825 N N . ASP A 1 119 ? 21.375 -23.422 -12.344 1 95.31 119 ASP A N 1
ATOM 826 C CA . ASP A 1 119 ? 22.094 -23.5 -13.609 1 95.31 119 ASP A CA 1
ATOM 827 C C . ASP A 1 119 ? 21.469 -22.594 -14.656 1 95.31 119 ASP A C 1
ATOM 829 O O . ASP A 1 119 ? 20.406 -22.906 -15.219 1 95.31 119 ASP A O 1
ATOM 833 N N . LYS A 1 120 ? 22.188 -21.484 -15.008 1 94.25 120 LYS A N 1
ATOM 834 C CA . LYS A 1 120 ? 21.625 -20.5 -15.922 1 94.25 120 LYS A CA 1
ATOM 835 C C . LYS A 1 120 ? 22.344 -20.531 -17.266 1 94.25 120 LYS A C 1
ATOM 837 O O . LYS A 1 120 ? 22.125 -19.656 -18.109 1 94.25 120 LYS A O 1
ATOM 842 N N . ASP A 1 121 ? 23.188 -21.5 -17.469 1 95.31 121 ASP A N 1
ATOM 843 C CA . ASP A 1 121 ? 23.984 -21.578 -18.688 1 95.31 121 ASP A CA 1
ATOM 844 C C . ASP A 1 121 ? 23.281 -22.438 -19.734 1 95.31 121 ASP A C 1
ATOM 846 O O . ASP A 1 121 ? 23.844 -23.438 -20.203 1 95.31 121 ASP A O 1
ATOM 850 N N . TRP A 1 122 ? 22.172 -22.062 -20.172 1 95.25 122 TRP A N 1
ATOM 851 C CA . TRP A 1 122 ? 21.422 -22.766 -21.203 1 95.25 122 TRP A CA 1
ATOM 852 C C . TRP A 1 122 ? 21.656 -22.141 -22.578 1 95.25 122 TRP A C 1
ATOM 854 O O . TRP A 1 122 ? 21.922 -20.938 -22.688 1 95.25 122 TRP A O 1
ATOM 864 N N . ALA A 1 123 ? 21.562 -22.938 -23.578 1 95.5 123 ALA A N 1
ATOM 865 C CA . ALA A 1 123 ? 21.703 -22.469 -24.953 1 95.5 123 ALA A CA 1
ATOM 866 C C . ALA A 1 123 ? 20.391 -21.891 -25.484 1 95.5 123 ALA A C 1
ATOM 868 O O . ALA A 1 123 ? 20.391 -20.859 -26.141 1 95.5 123 ALA A O 1
ATOM 869 N N . ASP A 1 124 ? 19.234 -22.578 -25.172 1 96.25 124 ASP A N 1
ATOM 870 C CA . ASP A 1 124 ? 17.906 -22.141 -25.562 1 96.25 124 ASP A CA 1
ATOM 871 C C . ASP A 1 124 ? 17.094 -21.688 -24.344 1 96.25 124 ASP A C 1
ATOM 873 O O . ASP A 1 124 ? 17.141 -22.328 -23.281 1 96.25 124 ASP A O 1
ATOM 877 N N . ASN A 1 125 ? 16.422 -20.641 -24.484 1 97.5 125 ASN A N 1
ATOM 878 C CA . ASN A 1 125 ? 15.594 -20.109 -23.406 1 97.5 125 ASN A CA 1
ATOM 879 C C . ASN A 1 125 ? 14.57 -21.141 -22.938 1 97.5 125 ASN A C 1
ATOM 881 O O . ASN A 1 125 ? 13.688 -21.531 -23.703 1 97.5 125 ASN A O 1
ATOM 885 N N . PRO A 1 126 ? 14.625 -21.547 -21.703 1 98.31 126 PRO A N 1
ATOM 886 C CA . PRO A 1 126 ? 13.797 -22.656 -21.219 1 98.31 126 PRO A CA 1
ATOM 887 C C . PRO A 1 126 ? 12.375 -22.219 -20.875 1 98.31 126 PRO A C 1
ATOM 889 O O . PRO A 1 126 ? 11.508 -23.062 -20.656 1 98.31 126 PRO A O 1
ATOM 892 N N . TYR A 1 127 ? 12.039 -20.984 -20.859 1 98.44 127 TYR A N 1
ATOM 893 C CA . TYR A 1 127 ? 10.82 -20.5 -20.219 1 98.44 127 TYR A CA 1
ATOM 894 C C . TYR A 1 127 ? 9.617 -20.688 -21.125 1 98.44 127 TYR A C 1
ATOM 896 O O . TYR A 1 127 ? 8.5 -20.906 -20.656 1 98.44 127 TYR A O 1
ATOM 904 N N . ARG A 1 128 ? 9.797 -20.641 -22.453 1 98.5 128 ARG A N 1
ATOM 905 C CA . ARG A 1 128 ? 8.68 -20.969 -23.344 1 98.5 128 ARG A CA 1
ATOM 906 C C . ARG A 1 128 ? 8.125 -22.359 -23.047 1 98.5 128 ARG A C 1
ATOM 908 O O . ARG A 1 128 ? 6.906 -22.531 -22.938 1 98.5 128 ARG A O 1
ATOM 915 N N . ALA A 1 129 ? 8.992 -23.281 -22.906 1 98.69 129 ALA A N 1
ATOM 916 C CA . ALA A 1 129 ? 8.586 -24.656 -22.609 1 98.69 129 ALA A CA 1
ATOM 917 C C . ALA A 1 129 ? 7.949 -24.75 -21.219 1 98.69 129 ALA A C 1
ATOM 919 O O . ALA A 1 129 ? 6.98 -25.484 -21.016 1 98.69 129 ALA A O 1
ATOM 920 N N . LEU A 1 130 ? 8.484 -24.062 -20.25 1 98.81 130 LEU A N 1
ATOM 921 C CA . LEU A 1 130 ? 7.941 -24.047 -18.906 1 98.81 130 LEU A CA 1
ATOM 922 C C . LEU A 1 130 ? 6.531 -23.469 -18.891 1 98.81 130 LEU A C 1
ATOM 924 O O . LEU A 1 130 ? 5.648 -23.984 -18.203 1 98.81 130 LEU A O 1
ATOM 928 N N . GLY A 1 131 ? 6.332 -22.375 -19.641 1 98.88 131 GLY A N 1
ATOM 929 C CA . GLY A 1 131 ? 5 -21.797 -19.75 1 98.88 131 GLY A CA 1
ATOM 930 C C . GLY A 1 131 ? 3.979 -22.766 -20.328 1 98.88 131 GLY A C 1
ATOM 931 O O . GLY A 1 131 ? 2.871 -22.891 -19.797 1 98.88 131 GLY A O 1
ATOM 932 N N . ARG A 1 132 ? 4.355 -23.438 -21.406 1 98.69 132 ARG A N 1
ATOM 933 C CA . ARG A 1 132 ? 3.469 -24.406 -22.031 1 98.69 132 ARG A CA 1
ATOM 934 C C . ARG A 1 132 ? 3.139 -25.547 -21.062 1 98.69 132 ARG A C 1
ATOM 936 O O . ARG A 1 132 ? 1.975 -25.922 -20.922 1 98.69 132 ARG A O 1
ATOM 943 N N . ALA A 1 133 ? 4.137 -26.031 -20.391 1 98.88 133 ALA A N 1
ATOM 944 C CA . ALA A 1 133 ? 3.949 -27.125 -19.438 1 98.88 133 ALA A CA 1
ATOM 945 C C . ALA A 1 133 ? 3.039 -26.703 -18.281 1 98.88 133 ALA A C 1
ATOM 947 O O . ALA A 1 133 ? 2.201 -27.484 -17.828 1 98.88 133 ALA A O 1
ATOM 948 N N . ALA A 1 134 ? 3.232 -25.516 -17.766 1 98.88 134 ALA A N 1
ATOM 949 C CA . ALA A 1 134 ? 2.381 -25 -16.688 1 98.88 134 ALA A CA 1
ATOM 950 C C . ALA A 1 134 ? 0.924 -24.922 -17.141 1 98.88 134 ALA A C 1
ATOM 952 O O . ALA A 1 134 ? 0.017 -25.297 -16.406 1 98.88 134 ALA A O 1
ATOM 953 N N . PHE A 1 135 ? 0.734 -24.422 -18.359 1 98.75 135 PHE A N 1
ATOM 954 C CA . PHE A 1 135 ? -0.618 -24.328 -18.906 1 98.75 135 PHE A CA 1
ATOM 955 C C . PHE A 1 135 ? -1.261 -25.719 -18.984 1 98.75 135 PHE A C 1
ATOM 957 O O . PHE A 1 135 ? -2.418 -25.891 -18.594 1 98.75 135 PHE A O 1
ATOM 964 N N . ASP A 1 136 ? -0.527 -26.672 -19.469 1 98.44 136 ASP A N 1
ATOM 965 C CA . ASP A 1 136 ? -1.036 -28.016 -19.672 1 98.44 136 ASP A CA 1
ATOM 966 C C . ASP A 1 136 ? -1.361 -28.688 -18.328 1 98.44 136 ASP A C 1
ATOM 968 O O . ASP A 1 136 ? -2.225 -29.562 -18.266 1 98.44 136 ASP A O 1
ATOM 972 N N . ALA A 1 137 ? -0.751 -28.25 -17.25 1 98.56 137 ALA A N 1
ATOM 973 C CA . ALA A 1 137 ? -0.919 -28.844 -15.93 1 98.56 137 ALA A CA 1
ATOM 974 C C . ALA A 1 137 ? -2.041 -28.156 -15.156 1 98.56 137 ALA A C 1
ATOM 976 O O . ALA A 1 137 ? -2.322 -28.516 -14.016 1 98.56 137 ALA A O 1
ATOM 977 N N . ALA A 1 138 ? -2.74 -27.203 -15.742 1 98.38 138 ALA A N 1
ATOM 978 C CA . ALA A 1 138 ? -3.699 -26.375 -15.023 1 98.38 138 ALA A CA 1
ATOM 979 C C . ALA A 1 138 ? -4.852 -27.203 -14.477 1 98.38 138 ALA A C 1
ATOM 981 O O . ALA A 1 138 ? -5.422 -28.031 -15.188 1 98.38 138 ALA A O 1
ATOM 982 N N . GLY A 1 139 ? -5.148 -27.031 -13.227 1 98.44 139 GLY A N 1
ATOM 983 C CA . GLY A 1 139 ? -6.246 -27.672 -12.516 1 98.44 139 GLY A CA 1
ATOM 984 C C . GLY A 1 139 ? -6.723 -26.859 -11.32 1 98.44 139 GLY A C 1
ATOM 985 O O . GLY A 1 139 ? -6.309 -25.719 -11.133 1 98.44 139 GLY A O 1
ATOM 986 N N . ARG A 1 140 ? -7.613 -27.469 -10.578 1 98.25 140 ARG A N 1
ATOM 987 C CA . ARG A 1 140 ? -8.18 -26.766 -9.43 1 98.25 140 ARG A CA 1
ATOM 988 C C . ARG A 1 140 ? -7.262 -26.891 -8.219 1 98.25 140 ARG A C 1
ATOM 990 O O . ARG A 1 140 ? -7.273 -26.031 -7.336 1 98.25 140 ARG A O 1
ATOM 997 N N . ASP A 1 141 ? -6.578 -28 -8.172 1 98.44 141 ASP A N 1
ATOM 998 C CA . ASP A 1 141 ? -5.582 -28.188 -7.125 1 98.44 141 ASP A CA 1
ATOM 999 C C . ASP A 1 141 ? -4.172 -27.969 -7.656 1 98.44 141 ASP A C 1
ATOM 1001 O O . ASP A 1 141 ? -3.857 -28.344 -8.789 1 98.44 141 ASP A O 1
ATOM 1005 N N . PHE A 1 142 ? -3.357 -27.328 -6.887 1 98.62 142 PHE A N 1
ATOM 1006 C CA . 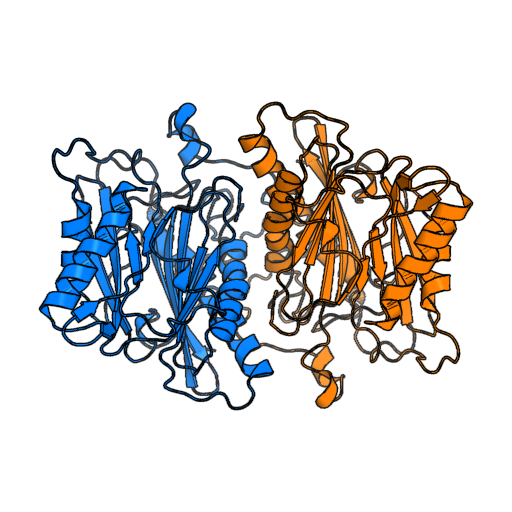PHE A 1 142 ? -1.965 -27.094 -7.246 1 98.62 142 PHE A CA 1
ATOM 1007 C C . PHE A 1 142 ? -1.105 -26.922 -6 1 98.62 142 PHE A C 1
ATOM 1009 O O . PHE A 1 142 ? -1.618 -26.594 -4.926 1 98.62 142 PHE A O 1
ATOM 1016 N N . ALA A 1 143 ? 0.186 -27.156 -6.133 1 98.62 143 ALA A N 1
ATOM 1017 C CA . ALA A 1 143 ? 1.113 -27.109 -5.004 1 98.62 143 ALA A CA 1
ATOM 1018 C C . ALA A 1 143 ? 1.542 -25.672 -4.715 1 98.62 143 ALA A C 1
ATOM 1020 O O . ALA A 1 143 ? 1.519 -24.812 -5.605 1 98.62 143 ALA A O 1
ATOM 1021 N N . LEU A 1 144 ? 1.938 -25.406 -3.471 1 98.81 144 LEU A N 1
ATOM 1022 C CA . LEU A 1 144 ? 2.479 -24.141 -3.01 1 98.81 144 LEU A CA 1
ATOM 1023 C C . LEU A 1 144 ? 3.906 -24.312 -2.498 1 98.81 144 LEU A C 1
ATOM 1025 O O . LEU A 1 144 ? 4.402 -25.438 -2.391 1 98.81 144 LEU A O 1
ATOM 1029 N N . GLY A 1 145 ? 4.531 -23.219 -2.152 1 98.62 145 GLY A N 1
ATOM 1030 C CA . GLY A 1 145 ? 5.914 -23.25 -1.702 1 98.62 145 GLY A CA 1
ATOM 1031 C C . GLY A 1 145 ? 6.914 -23.203 -2.842 1 98.62 145 GLY A C 1
ATOM 1032 O O . GLY A 1 145 ? 6.844 -22.328 -3.699 1 98.62 145 GLY A O 1
ATOM 1033 N N . THR A 1 146 ? 7.84 -24.156 -2.824 1 98.44 146 THR A N 1
ATOM 1034 C CA . THR A 1 146 ? 8.922 -24.172 -3.801 1 98.44 146 THR A CA 1
ATOM 1035 C C . THR A 1 146 ? 8.469 -24.844 -5.094 1 98.44 146 THR A C 1
ATOM 1037 O O . THR A 1 146 ? 8.953 -25.922 -5.441 1 98.44 146 THR A O 1
ATOM 1040 N N . THR A 1 147 ? 7.562 -24.172 -5.809 1 98.56 147 THR A N 1
ATOM 1041 C CA . THR A 1 147 ? 6.961 -24.719 -7.023 1 98.56 147 THR A CA 1
ATOM 1042 C C . THR A 1 147 ? 6.641 -23.594 -8.016 1 98.56 147 THR A C 1
ATOM 1044 O O . THR A 1 147 ? 6.551 -22.438 -7.629 1 98.56 147 THR A O 1
ATOM 1047 N N . GLY A 1 148 ? 6.633 -23.938 -9.328 1 98.75 148 GLY A N 1
ATOM 1048 C CA . GLY A 1 148 ? 6.277 -22.969 -10.352 1 98.75 148 GLY A CA 1
ATOM 1049 C C . GLY A 1 148 ? 7.121 -21.703 -10.289 1 98.75 148 GLY A C 1
ATOM 1050 O O . GLY A 1 148 ? 8.352 -21.781 -10.195 1 98.75 148 GLY A O 1
ATOM 1051 N N . ALA A 1 149 ? 6.461 -20.578 -10.398 1 98.81 149 ALA A N 1
ATOM 1052 C CA . ALA A 1 149 ? 7.141 -19.281 -10.367 1 98.81 149 ALA A CA 1
ATOM 1053 C C . ALA A 1 149 ? 7.824 -19.047 -9.023 1 98.81 149 ALA A C 1
ATOM 1055 O O . ALA A 1 149 ? 8.68 -18.172 -8.906 1 98.81 149 ALA A O 1
ATOM 1056 N N . GLY A 1 150 ? 7.469 -19.797 -8.008 1 98.5 150 GLY A N 1
ATOM 1057 C CA . GLY A 1 150 ? 8.055 -19.656 -6.688 1 98.5 150 GLY A CA 1
ATOM 1058 C C . GLY A 1 150 ? 9.312 -20.484 -6.5 1 98.5 150 GLY A C 1
ATOM 1059 O O . GLY A 1 150 ? 9.984 -20.375 -5.473 1 98.5 150 GLY A O 1
ATOM 1060 N N . THR A 1 151 ? 9.727 -21.25 -7.418 1 98.44 151 THR A N 1
ATOM 1061 C CA . THR A 1 151 ? 10.805 -22.219 -7.281 1 98.44 151 THR A CA 1
ATOM 1062 C C . THR A 1 151 ? 12.109 -21.531 -6.883 1 98.44 151 THR A C 1
ATOM 1064 O O . THR A 1 151 ? 12.82 -22.016 -5.996 1 98.44 151 THR A O 1
ATOM 1067 N N . GLY A 1 152 ? 12.359 -20.469 -7.484 1 96.75 152 GLY A N 1
ATOM 1068 C CA . GLY A 1 152 ? 13.633 -19.812 -7.246 1 96.75 152 GLY A CA 1
ATOM 1069 C C . GLY A 1 152 ? 13.5 -18.547 -6.402 1 96.75 152 GLY A C 1
ATOM 1070 O O . GLY A 1 152 ? 14.453 -17.781 -6.285 1 96.75 152 GLY A O 1
ATOM 1071 N N . ALA A 1 153 ? 12.367 -18.312 -5.824 1 97.25 153 ALA A N 1
ATOM 1072 C CA . ALA A 1 153 ? 12.078 -17.062 -5.125 1 97.25 153 ALA A CA 1
ATOM 1073 C C . ALA A 1 153 ? 12.836 -16.984 -3.797 1 97.25 153 ALA A C 1
ATOM 1075 O O . ALA A 1 153 ? 13 -18 -3.113 1 97.25 153 ALA A O 1
ATOM 1076 N N . LEU A 1 154 ? 13.227 -15.805 -3.455 1 95.88 154 LEU A N 1
ATOM 1077 C CA . LEU A 1 154 ? 13.906 -15.508 -2.197 1 95.88 154 LEU A CA 1
ATOM 1078 C C . LEU A 1 154 ? 13.312 -14.258 -1.552 1 95.88 154 LEU A C 1
ATOM 1080 O O . LEU A 1 154 ? 12.922 -13.32 -2.25 1 95.88 154 LEU A O 1
ATOM 1084 N N . THR A 1 155 ? 13.273 -14.25 -0.26 1 95.88 155 THR A N 1
ATOM 1085 C CA . THR A 1 155 ? 13.008 -13.031 0.492 1 95.88 155 THR A CA 1
ATOM 1086 C C . THR A 1 155 ? 14.281 -12.5 1.137 1 95.88 155 THR A C 1
ATOM 1088 O O . THR A 1 155 ? 15.375 -13.023 0.882 1 95.88 155 THR A O 1
ATOM 1091 N N . ALA A 1 156 ? 14.18 -11.469 1.918 1 95.06 156 ALA A N 1
ATOM 1092 C CA . ALA A 1 156 ? 15.359 -10.883 2.533 1 95.06 156 ALA A CA 1
ATOM 1093 C C . ALA A 1 156 ? 16.078 -11.898 3.418 1 95.06 156 ALA A C 1
ATOM 1095 O O . ALA A 1 156 ? 17.312 -11.898 3.486 1 95.06 156 ALA A O 1
ATOM 1096 N N . MET A 1 157 ? 15.289 -12.773 4.102 1 96.44 157 MET A N 1
ATOM 1097 C CA . MET A 1 157 ? 15.898 -13.578 5.156 1 96.44 157 MET A CA 1
ATOM 1098 C C . MET A 1 157 ? 15.727 -15.062 4.887 1 96.44 157 MET A C 1
ATOM 1100 O O . MET A 1 157 ? 16.516 -15.883 5.355 1 96.44 157 MET A O 1
ATOM 1104 N N . LEU A 1 158 ? 14.703 -15.383 4.125 1 97.81 158 LEU A N 1
ATOM 1105 C CA . LEU A 1 158 ? 14.312 -16.781 3.934 1 97.81 158 LEU A CA 1
ATOM 1106 C C . LEU A 1 158 ? 14.062 -17.078 2.457 1 97.81 158 LEU A C 1
ATOM 1108 O O . LEU A 1 158 ? 13.922 -16.156 1.649 1 97.81 158 LEU A O 1
ATOM 1112 N N . LYS A 1 159 ? 14.047 -18.391 2.203 1 97.38 159 LYS A N 1
ATOM 1113 C CA . LYS A 1 159 ? 13.562 -18.812 0.888 1 97.38 159 LYS A CA 1
ATOM 1114 C C . LYS A 1 159 ? 12.141 -18.328 0.647 1 97.38 159 LYS A C 1
ATOM 1116 O O . LYS A 1 159 ? 11.312 -18.328 1.563 1 97.38 159 LYS A O 1
ATOM 1121 N N . GLY A 1 160 ? 11.844 -17.828 -0.541 1 97.88 160 GLY A N 1
ATOM 1122 C CA . GLY A 1 160 ? 10.492 -17.453 -0.948 1 97.88 160 GLY A CA 1
ATOM 1123 C C . GLY A 1 160 ? 9.688 -18.625 -1.482 1 97.88 160 GLY A C 1
ATOM 1124 O O . GLY A 1 160 ? 9.93 -19.766 -1.106 1 97.88 160 GLY A O 1
ATOM 1125 N N . GLY A 1 161 ? 8.672 -18.266 -2.346 1 98.69 161 GLY A N 1
ATOM 1126 C CA . GLY A 1 161 ? 7.871 -19.344 -2.895 1 98.69 161 GLY A CA 1
ATOM 1127 C C . GLY A 1 161 ? 6.57 -18.859 -3.516 1 98.69 161 GLY A C 1
ATOM 1128 O O . GLY A 1 161 ? 6.387 -17.672 -3.752 1 98.69 161 GLY A O 1
ATOM 1129 N N . LEU A 1 162 ? 5.742 -19.859 -3.879 1 98.94 162 LEU A N 1
ATOM 1130 C CA . LEU A 1 162 ? 4.398 -19.641 -4.406 1 98.94 162 LEU A CA 1
ATOM 1131 C C . LEU A 1 162 ? 3.354 -19.781 -3.309 1 98.94 162 LEU A C 1
ATOM 1133 O O . LEU A 1 162 ? 3.391 -20.734 -2.527 1 98.94 162 LEU A O 1
ATOM 1137 N N . GLY A 1 163 ? 2.438 -18.828 -3.211 1 98.94 163 GLY A N 1
ATOM 1138 C CA . GLY A 1 163 ? 1.387 -18.875 -2.205 1 98.94 163 GLY A CA 1
ATOM 1139 C C . GLY A 1 163 ? 0.007 -18.594 -2.77 1 98.94 163 GLY A C 1
ATOM 1140 O O . GLY A 1 163 ? -0.121 -18.031 -3.857 1 98.94 163 GLY A O 1
ATOM 1141 N N . SER A 1 164 ? -0.975 -19 -2.049 1 98.94 164 SER A N 1
ATOM 1142 C CA . SER A 1 164 ? -2.371 -18.75 -2.383 1 98.94 164 SER A CA 1
ATOM 1143 C C . SER A 1 164 ? -3.256 -18.797 -1.143 1 98.94 164 SER A C 1
ATOM 1145 O O . SER A 1 164 ? -2.887 -19.406 -0.134 1 98.94 164 SER A O 1
ATOM 1147 N N . ALA A 1 165 ? -4.332 -18.156 -1.161 1 98.94 165 ALA A N 1
ATOM 1148 C CA . ALA A 1 165 ? -5.387 -18.156 -0.149 1 98.94 165 ALA A CA 1
ATOM 1149 C C . ALA A 1 165 ? -6.711 -17.672 -0.731 1 98.94 165 ALA A C 1
ATOM 1151 O O . ALA A 1 165 ? -6.738 -17.078 -1.809 1 98.94 165 ALA A O 1
ATOM 1152 N N . SER A 1 166 ? -7.789 -17.969 -0.06 1 98.94 166 SER A N 1
ATOM 1153 C CA . SER A 1 166 ? -9.094 -17.5 -0.509 1 98.94 166 SER A CA 1
ATOM 1154 C C . SER A 1 166 ? -10 -17.172 0.672 1 98.94 166 SER A C 1
ATOM 1156 O O . SER A 1 166 ? -9.719 -17.562 1.807 1 98.94 166 SER A O 1
ATOM 1158 N N . LEU A 1 167 ? -11.023 -16.391 0.423 1 98.88 167 LEU A N 1
ATOM 1159 C CA . LEU A 1 167 ? -12.117 -16.094 1.342 1 98.88 167 LEU A CA 1
ATOM 1160 C C . LEU A 1 167 ? -13.461 -16.125 0.621 1 98.88 167 LEU A C 1
ATOM 1162 O O . LEU A 1 167 ? -13.57 -15.672 -0.52 1 98.88 167 LEU A O 1
ATOM 1166 N N . VAL A 1 168 ? -14.422 -16.641 1.276 1 98.69 168 VAL A N 1
ATOM 1167 C CA . VAL A 1 168 ? -15.82 -16.5 0.869 1 98.69 168 VAL A CA 1
ATOM 1168 C C . VAL A 1 168 ? -16.5 -15.445 1.722 1 98.69 168 VAL A C 1
ATOM 1170 O O . VAL A 1 168 ? -16.484 -15.516 2.953 1 98.69 168 VAL A O 1
ATOM 1173 N N . LEU A 1 169 ? -17.062 -14.469 1.046 1 97.69 169 LEU A N 1
ATOM 1174 C CA . LEU A 1 169 ? -17.75 -13.367 1.723 1 97.69 169 LEU A CA 1
ATOM 1175 C C . LEU A 1 169 ? -19.125 -13.797 2.205 1 97.69 169 LEU A C 1
ATOM 1177 O O . LEU A 1 169 ? -19.641 -14.836 1.786 1 97.69 169 LEU A O 1
ATOM 1181 N N . PRO A 1 170 ? -19.812 -12.953 3.068 1 93.94 170 PRO A N 1
ATOM 1182 C CA . PRO A 1 170 ? -21.125 -13.328 3.623 1 93.94 170 PRO A CA 1
ATOM 1183 C C . PRO A 1 170 ? -22.188 -13.539 2.545 1 93.94 170 PRO A C 1
ATOM 1185 O O . PRO A 1 170 ? -23.062 -14.391 2.703 1 93.94 170 PRO A O 1
ATOM 1188 N N . ASP A 1 171 ? -22.062 -12.891 1.438 1 95.25 171 ASP A N 1
ATOM 1189 C CA . ASP A 1 171 ? -23.062 -13 0.393 1 95.25 171 ASP A CA 1
ATOM 1190 C C . ASP A 1 171 ? -22.75 -14.156 -0.553 1 95.25 171 ASP A C 1
ATOM 1192 O O . ASP A 1 171 ? -23.438 -14.352 -1.558 1 95.25 171 ASP A O 1
ATOM 1196 N N . GLY A 1 172 ? -21.688 -14.812 -0.307 1 96.88 172 GLY A N 1
ATOM 1197 C CA . GLY A 1 172 ? -21.344 -15.977 -1.101 1 96.88 172 GLY A CA 1
ATOM 1198 C C . GLY A 1 172 ? -20.281 -15.695 -2.15 1 96.88 172 GLY A C 1
ATOM 1199 O O . GLY A 1 172 ? -19.734 -16.625 -2.754 1 96.88 172 GLY A O 1
ATOM 1200 N N . THR A 1 173 ? -19.953 -14.43 -2.34 1 98.12 173 THR A N 1
ATOM 1201 C CA . THR A 1 173 ? -18.891 -14.062 -3.277 1 98.12 173 THR A CA 1
ATOM 1202 C C . THR A 1 173 ? -17.547 -14.609 -2.82 1 98.12 173 THR A C 1
ATOM 1204 O O . THR A 1 173 ? -17.25 -14.617 -1.625 1 98.12 173 THR A O 1
ATOM 1207 N N . THR A 1 174 ? -16.766 -15.039 -3.797 1 98.69 174 THR A N 1
ATOM 1208 C CA . THR A 1 174 ? -15.469 -15.609 -3.479 1 98.69 174 THR A CA 1
ATOM 1209 C C . THR A 1 174 ? -14.344 -14.688 -3.943 1 98.69 174 THR A C 1
ATOM 1211 O O . THR A 1 174 ? -14.422 -14.102 -5.023 1 98.69 174 THR A O 1
ATOM 1214 N N . VAL A 1 175 ? -13.344 -14.539 -3.1 1 98.88 175 VAL A N 1
ATOM 1215 C CA . VAL A 1 175 ? -12.117 -13.812 -3.432 1 98.88 175 VAL A CA 1
ATOM 1216 C C . VAL A 1 175 ? -10.914 -14.719 -3.211 1 98.88 175 VAL A C 1
ATOM 1218 O O . VAL A 1 175 ? -10.875 -15.492 -2.25 1 98.88 175 VAL A O 1
ATOM 1221 N N . GLY A 1 176 ? -9.93 -14.68 -4.145 1 98.88 176 GLY A N 1
ATOM 1222 C CA . GLY A 1 176 ? -8.703 -15.453 -3.996 1 98.88 176 GLY A CA 1
ATOM 1223 C C . GLY A 1 176 ? -7.461 -14.703 -4.418 1 98.88 176 GLY A C 1
ATOM 1224 O O . GLY A 1 176 ? -7.551 -13.688 -5.121 1 98.88 176 GLY A O 1
ATOM 1225 N N . ALA A 1 177 ? -6.297 -15.211 -3.947 1 98.94 177 ALA A N 1
ATOM 1226 C CA . ALA A 1 177 ? -5.004 -14.633 -4.312 1 98.94 177 ALA A CA 1
ATOM 1227 C C . ALA A 1 177 ? -4.008 -15.727 -4.691 1 98.94 177 ALA A C 1
ATOM 1229 O O . ALA A 1 177 ? -4.059 -16.844 -4.16 1 98.94 177 ALA A O 1
ATOM 1230 N N . LEU A 1 178 ? -3.133 -15.438 -5.617 1 98.94 178 LEU A N 1
ATOM 1231 C CA . LEU A 1 178 ? -1.968 -16.203 -6.062 1 98.94 178 LEU A CA 1
ATOM 1232 C C . LEU A 1 178 ? -0.737 -15.305 -6.148 1 98.94 178 LEU A C 1
ATOM 1234 O O . LEU A 1 178 ? -0.801 -14.203 -6.707 1 98.94 178 LEU A O 1
ATOM 1238 N N . VAL A 1 179 ? 0.413 -15.805 -5.543 1 98.94 179 VAL A N 1
ATOM 1239 C CA . VAL A 1 179 ? 1.542 -14.883 -5.496 1 98.94 179 VAL A CA 1
ATOM 1240 C C . VAL A 1 179 ? 2.852 -15.664 -5.602 1 98.94 179 VAL A C 1
ATOM 1242 O O . VAL A 1 179 ? 2.984 -16.75 -5.027 1 98.94 179 VAL A O 1
ATOM 1245 N N . ALA A 1 180 ? 3.732 -15.227 -6.418 1 98.88 180 ALA A N 1
ATOM 1246 C CA . ALA A 1 180 ? 5.152 -15.547 -6.305 1 98.88 180 ALA A CA 1
ATOM 1247 C C . ALA A 1 180 ? 5.883 -14.516 -5.453 1 98.88 180 ALA A C 1
ATOM 1249 O O . ALA A 1 180 ? 6.055 -13.367 -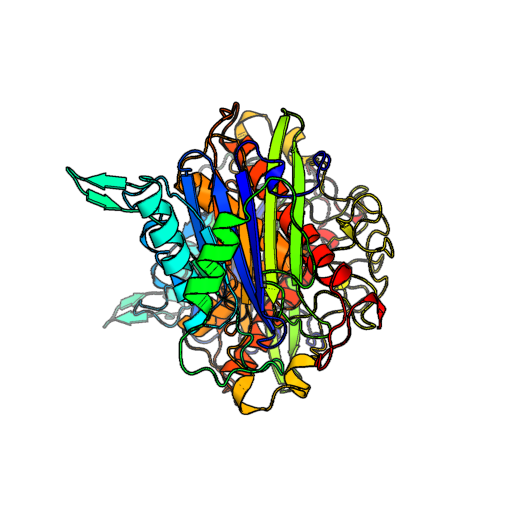5.867 1 98.88 180 ALA A O 1
ATOM 1250 N N . ALA A 1 181 ? 6.316 -14.914 -4.312 1 98.56 181 ALA A N 1
ATOM 1251 C CA . ALA A 1 181 ? 6.879 -14.008 -3.316 1 98.56 181 ALA A CA 1
ATOM 1252 C C . ALA A 1 181 ? 8.406 -14 -3.383 1 98.56 181 ALA A C 1
ATOM 1254 O O . ALA A 1 181 ? 9.062 -14.883 -2.82 1 98.56 181 ALA A O 1
ATOM 1255 N N . ASN A 1 182 ? 8.961 -13 -3.949 1 97 182 ASN A N 1
ATOM 1256 C CA . ASN A 1 182 ? 10.391 -12.719 -4.066 1 97 182 ASN A CA 1
ATOM 1257 C C . ASN A 1 182 ? 10.719 -11.289 -3.662 1 97 182 ASN A C 1
ATOM 1259 O O . ASN A 1 182 ? 11.359 -10.555 -4.418 1 97 182 ASN A O 1
ATOM 1263 N N . PRO A 1 183 ? 10.258 -10.891 -2.496 1 95.44 183 PRO A N 1
ATOM 1264 C CA . PRO A 1 183 ? 10.422 -9.477 -2.119 1 95.44 183 PRO A CA 1
ATOM 1265 C C . PRO A 1 183 ? 11.852 -9.133 -1.732 1 95.44 183 PRO A C 1
ATOM 1267 O O . PRO A 1 183 ? 12.641 -10.016 -1.39 1 95.44 183 PRO A O 1
ATOM 1270 N N . MET A 1 184 ? 12.141 -7.867 -1.784 1 91.19 184 MET A N 1
ATOM 1271 C CA . MET A 1 184 ? 13.367 -7.359 -1.182 1 91.19 184 MET A CA 1
ATOM 1272 C C . MET A 1 184 ? 13.289 -7.414 0.34 1 91.19 184 MET A C 1
ATOM 1274 O O . MET A 1 184 ? 14.273 -7.742 1.005 1 91.19 184 MET A O 1
ATOM 1278 N N . GLY A 1 185 ? 12.117 -7.141 0.836 1 94.19 185 GLY A N 1
ATOM 1279 C CA . GLY A 1 185 ? 11.922 -7.094 2.277 1 94.19 185 GLY A CA 1
ATOM 1280 C C . GLY A 1 185 ? 11.727 -8.461 2.898 1 94.19 185 GLY A C 1
ATOM 1281 O O . GLY A 1 185 ? 11.688 -9.469 2.189 1 94.19 185 GLY A O 1
ATOM 1282 N N . SER A 1 186 ? 11.656 -8.414 4.242 1 96.88 186 SER A N 1
ATOM 1283 C CA . SER A 1 186 ? 11.43 -9.633 5.012 1 96.88 186 SER A CA 1
ATOM 1284 C C . SER A 1 186 ? 9.938 -9.898 5.188 1 96.88 186 SER A C 1
ATOM 1286 O O . SER A 1 186 ? 9.141 -8.961 5.289 1 96.88 186 SER A O 1
ATOM 1288 N N . VAL A 1 187 ? 9.609 -11.188 5.199 1 98.25 187 VAL A N 1
ATOM 1289 C CA . VAL A 1 187 ? 8.227 -11.602 5.41 1 98.25 187 VAL A CA 1
ATOM 1290 C C . VAL A 1 187 ? 8.016 -11.992 6.871 1 98.25 187 VAL A C 1
ATOM 1292 O O . VAL A 1 187 ? 6.883 -12.109 7.336 1 98.25 187 VAL A O 1
ATOM 1295 N N . THR A 1 188 ? 9.133 -12.109 7.578 1 98.12 188 THR A N 1
ATOM 1296 C CA . THR A 1 188 ? 9.125 -12.383 9.008 1 98.12 188 THR A CA 1
ATOM 1297 C C . THR A 1 188 ? 9.766 -11.242 9.789 1 98.12 188 THR A C 1
ATOM 1299 O O . THR A 1 188 ? 10.547 -10.469 9.227 1 98.12 188 THR A O 1
ATOM 1302 N N . THR A 1 189 ? 9.406 -11.125 11.047 1 97.56 189 THR A N 1
ATOM 1303 C CA . THR A 1 189 ? 10.102 -10.211 11.938 1 97.56 189 THR A CA 1
ATOM 1304 C C . THR A 1 189 ? 11.469 -10.758 12.32 1 97.56 189 THR A C 1
ATOM 1306 O O . THR A 1 189 ? 11.805 -11.898 11.992 1 97.56 189 THR A O 1
ATOM 1309 N N . PRO A 1 190 ? 12.32 -9.906 12.969 1 95.12 190 PRO A N 1
ATOM 1310 C CA . PRO A 1 190 ? 13.641 -10.391 13.375 1 95.12 190 PRO A CA 1
ATOM 1311 C C . PRO A 1 190 ? 13.562 -11.688 14.18 1 95.12 190 PRO A C 1
ATOM 1313 O O . PRO A 1 190 ? 12.703 -11.836 15.055 1 95.12 190 PRO A O 1
ATOM 1316 N N . GLY A 1 191 ? 14.445 -12.609 13.914 1 94.06 191 GLY A N 1
ATOM 1317 C CA . GLY A 1 191 ? 14.406 -13.938 14.5 1 94.06 191 GLY A CA 1
ATOM 1318 C C . GLY A 1 191 ? 13.781 -14.977 13.586 1 94.06 191 GLY A C 1
ATOM 1319 O O . GLY A 1 191 ? 13.812 -16.172 13.883 1 94.06 191 GLY A O 1
ATOM 1320 N N . ASP A 1 192 ? 13.031 -14.57 12.516 1 94.88 192 ASP A N 1
ATOM 1321 C CA . ASP A 1 192 ? 12.609 -15.336 11.352 1 94.88 192 ASP A CA 1
ATOM 1322 C C . ASP A 1 192 ? 11.414 -16.219 11.688 1 94.88 192 ASP A C 1
ATOM 1324 O O . ASP A 1 192 ? 11.039 -17.094 10.898 1 94.88 192 ASP A O 1
ATOM 1328 N N . ARG A 1 193 ? 10.82 -16.062 12.789 1 95.94 193 ARG A N 1
ATOM 1329 C CA . ARG A 1 193 ? 9.797 -17.016 13.203 1 95.94 193 ARG A CA 1
ATOM 1330 C C . ARG A 1 193 ? 8.398 -16.422 13.016 1 95.94 193 ARG A C 1
ATOM 1332 O O . ARG A 1 193 ? 7.523 -17.078 12.445 1 95.94 193 ARG A O 1
ATOM 1339 N N . HIS A 1 194 ? 8.242 -15.25 13.555 1 98.06 194 HIS A N 1
ATOM 1340 C CA . HIS A 1 194 ? 6.93 -14.617 13.461 1 98.06 194 HIS A CA 1
ATOM 1341 C C . HIS A 1 194 ? 6.738 -13.961 12.094 1 98.06 194 HIS A C 1
ATOM 1343 O O . HIS A 1 194 ? 7.637 -13.273 11.602 1 98.06 194 HIS A O 1
ATOM 1349 N N . PHE A 1 195 ? 5.609 -14.219 11.508 1 98.62 195 PHE A N 1
ATOM 1350 C CA . PHE A 1 195 ? 5.285 -13.578 10.242 1 98.62 195 PHE A CA 1
ATOM 1351 C C . PHE A 1 195 ? 4.684 -12.195 10.477 1 98.62 195 PHE A C 1
ATOM 1353 O O . PHE A 1 195 ? 3.893 -12 11.398 1 98.62 195 PHE A O 1
ATOM 1360 N N . TRP A 1 196 ? 4.977 -11.203 9.633 1 98.56 196 TRP A N 1
ATOM 1361 C CA . TRP A 1 196 ? 4.305 -9.906 9.664 1 98.56 196 TRP A CA 1
ATOM 1362 C C . TRP A 1 196 ? 2.799 -10.07 9.469 1 98.56 196 TRP A C 1
ATOM 1364 O O . TRP A 1 196 ? 2.008 -9.328 10.062 1 98.56 196 TRP A O 1
ATOM 1374 N N . ALA A 1 197 ? 2.34 -11.055 8.695 1 98.69 197 ALA A N 1
ATOM 1375 C CA . ALA A 1 197 ? 0.938 -11.289 8.359 1 98.69 197 ALA A CA 1
ATOM 1376 C C . ALA A 1 197 ? 0.228 -12.055 9.477 1 98.69 197 ALA A C 1
ATOM 1378 O O . ALA A 1 197 ? -0.945 -12.406 9.344 1 98.69 197 ALA A O 1
ATOM 1379 N N . ALA A 1 198 ? 0.848 -12.273 10.617 1 98.5 198 ALA A N 1
ATOM 1380 C CA . ALA A 1 198 ? 0.352 -13.133 11.688 1 98.5 198 ALA A CA 1
ATOM 1381 C C . ALA A 1 198 ? -1.038 -12.695 12.141 1 98.5 198 ALA A C 1
ATOM 1383 O O . ALA A 1 198 ? -1.896 -13.531 12.438 1 98.5 198 ALA A O 1
ATOM 1384 N N . PRO A 1 199 ? -1.326 -11.391 12.234 1 97.69 199 PRO A N 1
ATOM 1385 C CA . PRO A 1 199 ? -2.66 -10.992 12.695 1 97.69 199 PRO A CA 1
ATOM 1386 C C . PRO A 1 199 ? -3.777 -11.555 11.82 1 97.69 199 PRO A C 1
ATOM 1388 O O . PRO A 1 199 ? -4.914 -11.695 12.281 1 97.69 199 PRO A O 1
ATOM 1391 N N . PHE A 1 200 ? -3.479 -11.938 10.578 1 98.44 200 PHE A N 1
ATOM 1392 C CA . PHE A 1 200 ? -4.508 -12.312 9.617 1 98.44 200 PHE A CA 1
ATOM 1393 C C . PHE A 1 200 ? -4.551 -13.828 9.438 1 98.44 200 PHE A C 1
ATOM 1395 O O . PHE A 1 200 ? -5.332 -14.336 8.633 1 98.44 200 PHE A O 1
ATOM 1402 N N . GLU A 1 201 ? -3.689 -14.555 10.148 1 98.56 201 GLU A N 1
ATOM 1403 C CA . GLU A 1 201 ? -3.615 -16.016 10.039 1 98.56 201 GLU A CA 1
ATOM 1404 C C . GLU A 1 201 ? -4.926 -16.656 10.469 1 98.56 201 GLU A C 1
ATOM 1406 O O . GLU A 1 201 ? -5.527 -16.266 11.469 1 98.56 201 GLU A O 1
ATOM 1411 N N . ILE A 1 202 ? -5.312 -17.641 9.742 1 98.12 202 ILE A N 1
ATOM 1412 C CA . ILE A 1 202 ? -6.523 -18.391 10.07 1 98.12 202 ILE A CA 1
ATOM 1413 C C . ILE A 1 202 ? -6.176 -19.859 10.289 1 98.12 202 ILE A C 1
ATOM 1415 O O . ILE A 1 202 ? -5.5 -20.484 9.461 1 98.12 202 ILE A O 1
ATOM 1419 N N . ASP A 1 203 ? -6.562 -20.406 11.422 1 96.81 203 ASP A N 1
ATOM 1420 C CA . ASP A 1 203 ? -6.488 -21.828 11.758 1 96.81 203 ASP A CA 1
ATOM 1421 C C . ASP A 1 203 ? -5.059 -22.344 11.633 1 96.81 203 ASP A C 1
ATOM 1423 O O . ASP A 1 203 ? -4.836 -23.438 11.102 1 96.81 203 ASP A O 1
ATOM 1427 N N . GLY A 1 204 ? -4.094 -21.547 11.867 1 97.38 204 GLY A N 1
ATOM 1428 C CA . GLY A 1 204 ? -2.705 -21.969 11.922 1 97.38 204 GLY A CA 1
ATOM 1429 C C . GLY A 1 204 ? -2.123 -22.281 10.555 1 97.38 204 GLY A C 1
ATOM 1430 O O . GLY A 1 204 ? -1.193 -23.078 10.438 1 97.38 204 GLY A O 1
ATOM 1431 N N . GLU A 1 205 ? -2.562 -21.625 9.516 1 97.62 205 GLU A N 1
ATOM 1432 C CA . GLU A 1 205 ? -2.248 -22 8.133 1 97.62 205 GLU A CA 1
ATOM 1433 C C . GLU A 1 205 ? -0.795 -21.672 7.797 1 97.62 205 GLU A C 1
ATOM 1435 O O . GLU A 1 205 ? -0.274 -22.141 6.777 1 97.62 205 GLU A O 1
ATOM 1440 N N . PHE A 1 206 ? -0.15 -20.922 8.641 1 97.75 206 PHE A N 1
ATOM 1441 C CA . PHE A 1 206 ? 1.283 -20.75 8.438 1 97.75 206 PHE A CA 1
ATOM 1442 C C . PHE A 1 206 ? 2.014 -20.719 9.773 1 97.75 206 PHE A C 1
ATOM 1444 O O . PHE A 1 206 ? 2.85 -19.844 10.016 1 97.75 206 PHE A O 1
ATOM 1451 N N . GLY A 1 207 ? 1.709 -21.641 10.703 1 96.19 207 GLY A N 1
ATOM 1452 C CA . GLY A 1 207 ? 2.502 -21.984 11.875 1 96.19 207 GLY A CA 1
ATOM 1453 C C . GLY A 1 207 ? 1.828 -21.594 13.18 1 96.19 207 GLY A C 1
ATOM 1454 O O . GLY A 1 207 ? 2.156 -22.141 14.234 1 96.19 207 GLY A O 1
ATOM 1455 N N . GLY A 1 208 ? 0.977 -20.562 13.227 1 97.19 208 GLY A N 1
ATOM 1456 C CA . GLY A 1 208 ? 0.166 -20.234 14.391 1 97.19 208 GLY A CA 1
ATOM 1457 C C . GLY A 1 208 ? 0.971 -19.625 15.531 1 97.19 208 GLY A C 1
ATOM 1458 O O . GLY A 1 208 ? 0.588 -19.75 16.703 1 97.19 208 GLY A O 1
ATOM 1459 N N . LEU A 1 209 ? 2.068 -18.969 15.305 1 97.06 209 LEU A N 1
ATOM 1460 C CA . LEU A 1 209 ? 2.924 -18.438 16.359 1 97.06 209 LEU A CA 1
ATOM 1461 C C . LEU A 1 209 ? 2.412 -17.094 16.844 1 97.06 209 LEU A C 1
ATOM 1463 O O . LEU A 1 209 ? 2.811 -16.625 17.906 1 97.06 209 LEU A O 1
ATOM 1467 N N . GLY A 1 210 ? 1.562 -16.453 16 1 97 210 GLY A N 1
ATOM 1468 C CA . GLY A 1 210 ? 1.045 -15.141 16.359 1 97 210 GLY A CA 1
ATOM 1469 C C . GLY A 1 210 ? 2.027 -14.016 16.094 1 97 210 GLY A C 1
ATOM 1470 O O . GLY A 1 210 ? 3.145 -14.258 15.641 1 97 210 GLY A O 1
ATOM 1471 N N . PRO A 1 211 ? 1.565 -12.758 16.359 1 97.19 211 PRO A N 1
ATOM 1472 C CA . PRO A 1 211 ? 2.422 -11.602 16.109 1 97.19 211 PRO A CA 1
ATOM 1473 C C . PRO A 1 211 ? 3.619 -11.523 17.047 1 97.19 211 PRO A C 1
ATOM 1475 O O . PRO A 1 211 ? 3.531 -11.969 18.203 1 97.19 211 PRO A O 1
ATOM 1478 N N . ASP A 1 212 ? 4.719 -11.031 16.578 1 96.75 212 ASP A N 1
ATOM 1479 C CA . ASP A 1 212 ? 5.879 -10.719 17.406 1 96.75 212 ASP A CA 1
ATOM 1480 C C . ASP A 1 212 ? 5.523 -9.711 18.484 1 96.75 212 ASP A C 1
ATOM 1482 O O . ASP A 1 212 ? 5.051 -8.609 18.188 1 96.75 212 ASP A O 1
ATOM 1486 N N . PRO A 1 213 ? 5.758 -9.992 19.719 1 94.5 213 PRO A N 1
ATOM 1487 C CA . PRO A 1 213 ? 5.375 -9.07 20.797 1 94.5 213 PRO A CA 1
ATOM 1488 C C . PRO A 1 213 ? 6.336 -7.891 20.922 1 94.5 213 PRO A C 1
ATOM 1490 O O . PRO A 1 213 ? 6.059 -6.938 21.656 1 94.5 213 PRO A O 1
ATOM 1493 N N . SER A 1 214 ? 7.418 -7.938 20.234 1 92.38 214 SER A N 1
ATOM 1494 C CA . SER A 1 214 ? 8.398 -6.863 20.344 1 92.38 214 SER A CA 1
ATOM 1495 C C . SER A 1 214 ? 7.883 -5.574 19.719 1 92.38 214 SER A C 1
ATOM 1497 O O . SER A 1 214 ? 6.918 -5.594 18.953 1 92.38 214 SER A O 1
ATOM 1499 N N . GLY A 1 215 ? 8.477 -4.426 20.141 1 90.44 215 GLY A N 1
ATOM 1500 C CA . GLY A 1 215 ? 8.211 -3.119 19.562 1 90.44 215 GLY A CA 1
ATOM 1501 C C . GLY A 1 215 ? 9.398 -2.527 18.828 1 90.44 215 GLY A C 1
ATOM 1502 O O . GLY A 1 215 ? 10.492 -3.098 18.859 1 90.44 215 GLY A O 1
ATOM 1503 N N . GLY A 1 216 ? 9.055 -1.437 18.094 1 94.06 216 GLY A N 1
ATOM 1504 C CA . GLY A 1 216 ? 10.117 -0.731 17.375 1 94.06 216 GLY A CA 1
ATOM 1505 C C . GLY A 1 216 ? 10.672 -1.514 16.203 1 94.06 216 GLY A C 1
ATOM 1506 O O . GLY A 1 216 ? 11.836 -1.354 15.844 1 94.06 216 GLY A O 1
ATOM 1507 N N . LEU A 1 217 ? 9.945 -2.391 15.656 1 95.44 217 LEU A N 1
ATOM 1508 C CA . LEU A 1 217 ? 10.391 -3.24 14.555 1 95.44 217 LEU A CA 1
ATOM 1509 C C . LEU A 1 217 ? 10.531 -2.438 13.266 1 95.44 217 LEU A C 1
ATOM 1511 O O . LEU A 1 217 ? 9.938 -1.363 13.133 1 95.44 217 LEU A O 1
ATOM 1515 N N . GLY A 1 218 ? 11.352 -2.949 12.312 1 94.19 218 GLY A N 1
ATOM 1516 C CA . GLY A 1 218 ? 11.508 -2.363 10.992 1 94.19 218 GLY A CA 1
ATOM 1517 C C . GLY A 1 218 ? 12.609 -1.323 10.93 1 94.19 218 GLY A C 1
ATOM 1518 O O . GLY A 1 218 ? 12.945 -0.832 9.852 1 94.19 218 GLY A O 1
ATOM 1519 N N . ARG A 1 219 ? 13.188 -0.899 12.023 1 94.19 219 ARG A N 1
ATOM 1520 C CA . ARG A 1 219 ? 14.133 0.212 12.039 1 94.19 219 ARG A CA 1
ATOM 1521 C C . ARG A 1 219 ? 15.523 -0.244 11.617 1 94.19 219 ARG A C 1
ATOM 1523 O O . ARG A 1 219 ? 16.406 0.582 11.359 1 94.19 219 ARG A O 1
ATOM 1530 N N . GLN A 1 220 ? 15.703 -1.567 11.594 1 88.19 220 GLN A N 1
ATOM 1531 C CA . GLN A 1 220 ? 16.922 -2.17 11.086 1 88.19 220 GLN A CA 1
ATOM 1532 C C . GLN A 1 220 ? 16.641 -3.08 9.898 1 88.19 220 GLN A C 1
ATOM 1534 O O . GLN A 1 220 ? 15.867 -4.031 10.008 1 88.19 220 GLN A O 1
ATOM 1539 N N . LEU A 1 221 ? 17.234 -2.686 8.82 1 86.69 221 LEU A N 1
ATOM 1540 C CA . LEU A 1 221 ? 17.047 -3.506 7.633 1 86.69 221 LEU A CA 1
ATOM 1541 C C . LEU A 1 221 ? 18.172 -4.516 7.473 1 86.69 221 LEU A C 1
ATOM 1543 O O . LEU A 1 221 ? 19.344 -4.133 7.359 1 86.69 221 LEU A O 1
ATOM 1547 N N . GLU A 1 222 ? 17.859 -5.719 7.688 1 88.06 222 GLU A N 1
ATOM 1548 C CA . GLU A 1 222 ? 18.797 -6.812 7.449 1 88.06 222 GLU A CA 1
ATOM 1549 C C . GLU A 1 222 ? 18.328 -7.699 6.297 1 88.06 222 GLU A C 1
ATOM 1551 O O . GLU A 1 222 ? 17.125 -7.949 6.148 1 88.06 222 GLU A O 1
ATOM 1556 N N . SER A 1 223 ? 19.297 -8.117 5.496 1 91.62 223 SER A N 1
ATOM 1557 C CA . SER A 1 223 ? 18.969 -9.008 4.387 1 91.62 223 SER A CA 1
ATOM 1558 C C . SER A 1 223 ? 20.078 -10.023 4.16 1 91.62 223 SER A C 1
ATOM 1560 O O . SER A 1 223 ? 21.172 -9.664 3.721 1 91.62 223 SER A O 1
ATOM 1562 N N . ARG A 1 224 ? 19.797 -11.266 4.422 1 92.19 224 ARG A N 1
ATOM 1563 C CA . ARG A 1 224 ? 20.703 -12.352 4.074 1 92.19 224 ARG A CA 1
ATOM 1564 C C . ARG A 1 224 ? 20.844 -12.477 2.562 1 92.19 224 ARG A C 1
ATOM 1566 O O . ARG A 1 224 ? 21.922 -12.805 2.062 1 92.19 224 ARG A O 1
ATOM 1573 N N . LYS A 1 225 ? 19.766 -12.195 1.909 1 89.25 225 LYS A N 1
ATOM 1574 C CA . LYS A 1 225 ? 19.75 -12.266 0.451 1 89.25 225 LYS A CA 1
ATOM 1575 C C . LYS A 1 225 ? 20.797 -11.336 -0.156 1 89.25 225 LYS A C 1
ATOM 1577 O O . LYS A 1 225 ? 21.594 -11.758 -1 1 89.25 225 LYS A O 1
ATOM 1582 N N . ILE A 1 226 ? 20.812 -10.086 0.292 1 82.5 226 ILE A N 1
ATOM 1583 C CA . ILE A 1 226 ? 21.75 -9.094 -0.229 1 82.5 226 ILE A CA 1
ATOM 1584 C C . ILE A 1 226 ? 23.172 -9.492 0.122 1 82.5 226 ILE A C 1
ATOM 1586 O O . ILE A 1 226 ? 24.094 -9.312 -0.68 1 82.5 226 ILE A O 1
ATOM 1590 N N . ARG A 1 227 ? 23.328 -10.039 1.288 1 83.62 227 ARG A N 1
ATOM 1591 C CA . ARG A 1 227 ? 24.656 -10.453 1.724 1 83.62 227 ARG A CA 1
ATOM 1592 C C . ARG A 1 227 ? 25.188 -11.602 0.873 1 83.62 227 ARG A C 1
ATOM 1594 O O . ARG A 1 227 ? 26.391 -11.703 0.621 1 83.62 227 ARG A O 1
ATOM 1601 N N . MET A 1 228 ? 24.297 -12.398 0.591 1 80.12 228 MET A N 1
ATOM 1602 C CA . MET A 1 228 ? 24.688 -13.578 -0.18 1 80.12 228 MET A CA 1
ATOM 1603 C C . MET A 1 228 ? 24.891 -13.219 -1.647 1 80.12 228 MET A C 1
ATOM 1605 O O . MET A 1 228 ? 25.734 -13.82 -2.318 1 80.12 228 MET A O 1
ATOM 1609 N N . MET A 1 229 ? 24.031 -12.297 -2.074 1 69.75 229 MET A N 1
ATOM 1610 C CA . MET A 1 229 ? 24.156 -11.906 -3.475 1 69.75 229 MET A CA 1
ATOM 1611 C C . MET A 1 229 ? 25.25 -10.852 -3.652 1 69.75 229 MET A C 1
ATOM 1613 O O . MET A 1 229 ? 25.484 -10.055 -2.748 1 69.75 229 MET A O 1
ATOM 1617 N N . SER A 1 230 ? 26.297 -11.078 -4.453 1 59.38 230 SER A N 1
ATOM 1618 C CA . SER A 1 230 ? 27.359 -10.102 -4.645 1 59.38 230 SER A CA 1
ATOM 1619 C C . SER A 1 230 ? 26.812 -8.688 -4.785 1 59.38 230 SER A C 1
ATOM 1621 O O . SER A 1 230 ? 25.656 -8.508 -5.168 1 59.38 230 SER A O 1
ATOM 1623 N N . ALA A 1 231 ? 27.594 -7.613 -4.23 1 51.62 231 ALA A N 1
ATOM 1624 C CA . ALA A 1 231 ? 27.328 -6.176 -4.199 1 51.62 231 ALA A CA 1
ATOM 1625 C C . ALA A 1 231 ? 26.688 -5.711 -5.504 1 51.62 231 ALA A C 1
ATOM 1627 O O . ALA A 1 231 ? 25.844 -4.812 -5.496 1 51.62 231 ALA A O 1
ATOM 1628 N N . GLN A 1 232 ? 27.047 -6.156 -6.691 1 49.38 232 GLN A N 1
ATOM 1629 C CA . GLN A 1 232 ? 26.656 -5.559 -7.965 1 49.38 232 GLN A CA 1
ATOM 1630 C C . GLN A 1 232 ? 25.188 -5.832 -8.273 1 49.38 232 GLN A C 1
ATOM 1632 O O . GLN A 1 232 ? 24.531 -5.043 -8.961 1 49.38 232 GLN A O 1
ATOM 1637 N N . ALA A 1 233 ? 24.609 -6.941 -7.754 1 51.06 233 ALA A N 1
ATOM 1638 C CA . ALA A 1 233 ? 23.312 -7.434 -8.203 1 51.06 233 ALA A CA 1
ATOM 1639 C C . ALA A 1 233 ? 22.188 -6.809 -7.387 1 51.06 233 ALA A C 1
ATOM 1641 O O . ALA A 1 233 ? 21.016 -6.965 -7.723 1 51.06 233 ALA A O 1
ATOM 1642 N N . GLN A 1 234 ? 22.422 -5.965 -6.461 1 52.97 234 GLN A N 1
ATOM 1643 C CA . GLN A 1 234 ? 21.625 -5.785 -5.258 1 52.97 234 GLN A CA 1
ATOM 1644 C C . GLN A 1 234 ? 20.375 -4.941 -5.547 1 52.97 234 GLN A C 1
ATOM 1646 O O . GLN A 1 234 ? 19.328 -5.148 -4.938 1 52.97 234 GLN A O 1
ATOM 1651 N N . ASP A 1 235 ? 20.359 -3.988 -6.562 1 55.19 235 ASP A N 1
ATOM 1652 C CA . ASP A 1 235 ? 19.422 -2.893 -6.32 1 55.19 235 ASP A CA 1
ATOM 1653 C C . ASP A 1 235 ? 18.172 -3.045 -7.168 1 55.19 235 ASP A C 1
ATOM 1655 O O . ASP A 1 235 ? 17.25 -2.23 -7.078 1 55.19 235 ASP A O 1
ATOM 1659 N N . ARG A 1 236 ? 18.172 -4.32 -8.047 1 58.78 236 ARG A N 1
ATOM 1660 C CA . ARG A 1 236 ? 17.031 -4.371 -8.953 1 58.78 236 ARG A CA 1
ATOM 1661 C C . ARG A 1 236 ? 16.5 -5.793 -9.086 1 58.78 236 ARG A C 1
ATOM 1663 O O . ARG A 1 236 ? 15.883 -6.141 -10.102 1 58.78 236 ARG A O 1
ATOM 1670 N N . ALA A 1 237 ? 16.531 -6.309 -7.988 1 62.19 237 ALA A N 1
ATOM 1671 C CA . ALA A 1 237 ? 16.344 -7.742 -8.172 1 62.19 237 ALA A CA 1
ATOM 1672 C C . ALA A 1 237 ? 15.242 -8.273 -7.262 1 62.19 237 ALA A C 1
ATOM 1674 O O . ALA A 1 237 ? 15.312 -9.406 -6.785 1 62.19 237 ALA A O 1
ATOM 1675 N N . ASN A 1 238 ? 14.047 -7.316 -7.07 1 71.75 238 ASN A N 1
ATOM 1676 C CA . ASN A 1 238 ? 13.117 -7.82 -6.07 1 71.75 238 ASN A CA 1
ATOM 1677 C C . ASN A 1 238 ? 11.664 -7.566 -6.48 1 71.75 238 ASN A C 1
ATOM 1679 O O . ASN A 1 238 ? 11.344 -6.504 -7.02 1 71.75 238 ASN A O 1
ATOM 1683 N N . THR A 1 239 ? 10.961 -8.758 -6.551 1 83.81 239 THR A N 1
ATOM 1684 C CA . THR A 1 239 ? 9.617 -8.602 -7.086 1 83.81 239 THR A CA 1
ATOM 1685 C C . THR A 1 239 ? 8.633 -9.531 -6.375 1 83.81 239 THR A C 1
ATOM 1687 O O . THR A 1 239 ? 8.93 -10.703 -6.156 1 83.81 239 THR A O 1
ATOM 1690 N N . THR A 1 240 ? 7.609 -8.945 -5.895 1 91.75 240 THR A N 1
ATOM 1691 C CA . THR A 1 240 ? 6.414 -9.703 -5.551 1 91.75 240 THR A CA 1
ATOM 1692 C C . THR A 1 240 ? 5.332 -9.523 -6.609 1 91.75 240 THR A C 1
ATOM 1694 O O . THR A 1 240 ? 4.832 -8.414 -6.809 1 91.75 240 THR A O 1
ATOM 1697 N N . ILE A 1 241 ? 4.977 -10.625 -7.289 1 97.88 241 ILE A N 1
ATOM 1698 C CA . ILE A 1 241 ? 3.971 -10.547 -8.344 1 97.88 241 ILE A CA 1
ATOM 1699 C C . ILE A 1 241 ? 2.766 -11.406 -7.973 1 97.88 241 ILE A C 1
ATOM 1701 O O . ILE A 1 241 ? 2.92 -12.562 -7.559 1 97.88 241 ILE A O 1
ATOM 1705 N N . ALA A 1 242 ? 1.622 -10.75 -8.109 1 98.88 242 ALA A N 1
ATOM 1706 C CA . ALA A 1 242 ? 0.439 -11.414 -7.57 1 98.88 242 ALA A CA 1
ATOM 1707 C C . ALA A 1 242 ? -0.749 -11.266 -8.516 1 98.88 242 ALA A C 1
ATOM 1709 O O . ALA A 1 242 ? -0.754 -10.398 -9.383 1 98.88 242 ALA A O 1
ATOM 1710 N N . ILE A 1 243 ? -1.698 -12.211 -8.398 1 98.94 243 ILE A N 1
ATOM 1711 C CA . ILE A 1 243 ? -3.029 -12.18 -9 1 98.94 243 ILE A CA 1
ATOM 1712 C C . ILE A 1 243 ? -4.09 -12.258 -7.902 1 98.94 243 ILE A C 1
ATOM 1714 O O . ILE A 1 243 ? -4.027 -13.133 -7.035 1 98.94 243 ILE A O 1
ATOM 1718 N N . VAL A 1 244 ? -5.008 -11.328 -7.887 1 98.94 244 VAL A N 1
ATOM 1719 C CA . VAL A 1 244 ? -6.215 -11.469 -7.086 1 98.94 244 VAL A CA 1
ATOM 1720 C C . VAL A 1 244 ? -7.422 -11.672 -8 1 98.94 244 VAL A C 1
ATOM 1722 O O . VAL A 1 244 ? -7.457 -11.141 -9.117 1 98.94 244 VAL A O 1
ATOM 1725 N N . ALA A 1 245 ? -8.414 -12.461 -7.516 1 98.94 245 ALA A N 1
ATOM 1726 C CA . ALA A 1 245 ? -9.531 -12.82 -8.375 1 98.94 245 ALA A CA 1
ATOM 1727 C C . ALA A 1 245 ? -10.836 -12.875 -7.586 1 98.94 245 ALA A C 1
ATOM 1729 O O . ALA A 1 245 ? -10.828 -13.102 -6.375 1 98.94 245 ALA A O 1
ATOM 1730 N N . THR A 1 246 ? -11.93 -12.727 -8.289 1 98.88 246 THR A N 1
ATOM 1731 C CA . THR A 1 246 ? -13.266 -12.836 -7.707 1 98.88 246 THR A CA 1
ATOM 1732 C C . THR A 1 246 ? -14.273 -13.312 -8.75 1 98.88 246 THR A C 1
ATOM 1734 O O . THR A 1 246 ? -14.008 -13.25 -9.953 1 98.88 246 THR A O 1
ATOM 1737 N N . ASP A 1 247 ? -15.352 -13.844 -8.234 1 98.62 247 ASP A N 1
ATOM 1738 C CA . ASP A 1 247 ? -16.438 -14.211 -9.141 1 98.62 247 ASP A CA 1
ATOM 1739 C C . ASP A 1 247 ? -17.469 -13.086 -9.242 1 98.62 247 ASP A C 1
ATOM 1741 O O . ASP A 1 247 ? -18.438 -13.195 -10 1 98.62 247 ASP A O 1
ATOM 1745 N N . ALA A 1 248 ? -17.297 -11.93 -8.523 1 98.5 248 ALA A N 1
ATOM 1746 C CA . ALA A 1 248 ? -18.141 -10.742 -8.695 1 98.5 248 ALA A CA 1
ATOM 1747 C C . ALA A 1 248 ? -17.984 -10.164 -10.094 1 98.5 248 ALA A C 1
ATOM 1749 O O . ALA A 1 248 ? -16.891 -10.203 -10.672 1 98.5 248 ALA A O 1
ATOM 1750 N N . ASP A 1 249 ? -19.062 -9.617 -10.617 1 97.88 249 ASP A N 1
ATOM 1751 C CA . ASP A 1 249 ? -19.062 -8.977 -11.922 1 97.88 249 ASP A CA 1
ATOM 1752 C C . ASP A 1 249 ? -18.5 -7.559 -11.844 1 97.88 249 ASP A C 1
ATOM 1754 O O . ASP A 1 249 ? -19.219 -6.617 -11.492 1 97.88 249 ASP A O 1
ATOM 1758 N N . LEU A 1 250 ? -17.266 -7.434 -12.25 1 97.62 250 LEU A N 1
ATOM 1759 C CA . LEU A 1 250 ? -16.578 -6.152 -12.164 1 97.62 250 LEU A CA 1
ATOM 1760 C C . LEU A 1 250 ? -16.266 -5.605 -13.555 1 97.62 250 LEU A C 1
ATOM 1762 O O . LEU A 1 250 ? -15.945 -6.367 -14.469 1 97.62 250 LEU A O 1
ATOM 1766 N N . THR A 1 251 ? -16.344 -4.281 -13.648 1 96.12 251 THR A N 1
ATOM 1767 C CA . THR A 1 251 ? -15.75 -3.604 -14.797 1 96.12 251 THR A CA 1
ATOM 1768 C C . THR A 1 251 ? -14.234 -3.598 -14.695 1 96.12 251 THR A C 1
ATOM 1770 O O . THR A 1 251 ? -13.672 -3.953 -13.664 1 96.12 251 THR A O 1
ATOM 1773 N N . LYS A 1 252 ? -13.578 -3.217 -15.789 1 95.75 252 LYS A N 1
ATOM 1774 C CA . LYS A 1 252 ? -12.117 -3.113 -15.789 1 95.75 252 LYS A CA 1
ATOM 1775 C C . LYS A 1 252 ? -11.633 -2.135 -14.727 1 95.75 252 LYS A C 1
ATOM 1777 O O . LYS A 1 252 ? -10.625 -2.381 -14.062 1 95.75 252 LYS A O 1
ATOM 1782 N N . ALA A 1 253 ? -12.312 -1.007 -14.672 1 96.06 253 ALA A N 1
ATOM 1783 C CA . ALA A 1 253 ? -11.945 0.003 -13.688 1 96.06 253 ALA A CA 1
ATOM 1784 C C . ALA A 1 253 ? -12.102 -0.538 -12.266 1 96.06 253 ALA A C 1
ATOM 1786 O O . ALA A 1 253 ? -11.266 -0.282 -11.406 1 96.06 253 ALA A O 1
ATOM 1787 N N . GLN A 1 254 ? -13.164 -1.248 -12.008 1 96.69 254 GLN A N 1
ATOM 1788 C CA . GLN A 1 254 ? -13.398 -1.842 -10.703 1 96.69 254 GLN A CA 1
ATOM 1789 C C . GLN A 1 254 ? -12.367 -2.924 -10.391 1 96.69 254 GLN A C 1
ATOM 1791 O O . GLN A 1 254 ? -11.93 -3.068 -9.25 1 96.69 254 GLN A O 1
ATOM 1796 N N . CYS A 1 255 ? -11.938 -3.652 -11.383 1 97.81 255 CYS A N 1
ATOM 1797 C CA . CYS A 1 255 ? -10.844 -4.598 -11.219 1 97.81 255 CYS A CA 1
ATOM 1798 C C . CYS A 1 255 ? -9.57 -3.887 -10.773 1 97.81 255 CYS A C 1
ATOM 1800 O O . CYS A 1 255 ? -8.883 -4.348 -9.859 1 97.81 255 CYS A O 1
ATOM 1802 N N . GLN A 1 256 ? -9.312 -2.816 -11.453 1 97.56 256 GLN A N 1
ATOM 1803 C CA . GLN A 1 256 ? -8.102 -2.082 -11.078 1 97.56 256 GLN A CA 1
ATOM 1804 C C . GLN A 1 256 ? -8.188 -1.584 -9.641 1 97.56 256 GLN A C 1
ATOM 1806 O O . GLN A 1 256 ? -7.191 -1.617 -8.906 1 97.56 256 GLN A O 1
ATOM 1811 N N . ARG A 1 257 ? -9.312 -1.131 -9.188 1 97.5 257 ARG A N 1
ATOM 1812 C CA . ARG A 1 257 ? -9.508 -0.695 -7.812 1 97.5 257 ARG A CA 1
ATOM 1813 C C . ARG A 1 257 ? -9.234 -1.831 -6.832 1 97.5 257 ARG A C 1
ATOM 1815 O O . ARG A 1 257 ? -8.648 -1.613 -5.77 1 97.5 257 ARG A O 1
ATOM 1822 N N . MET A 1 258 ? -9.656 -3.021 -7.164 1 98.12 258 MET A N 1
ATOM 1823 C CA . MET A 1 258 ? -9.383 -4.184 -6.324 1 98.12 258 MET A CA 1
ATOM 1824 C C . MET A 1 258 ? -7.887 -4.457 -6.246 1 98.12 258 MET A C 1
ATOM 1826 O O . MET A 1 258 ? -7.363 -4.75 -5.168 1 98.12 258 MET A O 1
ATOM 1830 N N . ALA A 1 259 ? -7.234 -4.332 -7.406 1 98.62 259 ALA A N 1
ATOM 1831 C CA . ALA A 1 259 ? -5.785 -4.52 -7.422 1 98.62 259 ALA A CA 1
ATOM 1832 C C . ALA A 1 259 ? -5.09 -3.482 -6.547 1 98.62 259 ALA A C 1
ATOM 1834 O O . ALA A 1 259 ? -4.152 -3.809 -5.816 1 98.62 259 ALA A O 1
ATOM 1835 N N . VAL A 1 260 ? -5.5 -2.242 -6.598 1 98.12 260 VAL A N 1
ATOM 1836 C CA . VAL A 1 260 ? -4.93 -1.167 -5.793 1 98.12 260 VAL A CA 1
ATOM 1837 C C . VAL A 1 260 ? -5.051 -1.514 -4.309 1 98.12 260 VAL A C 1
ATOM 1839 O O . VAL A 1 260 ? -4.066 -1.464 -3.57 1 98.12 260 VAL A O 1
ATOM 1842 N N . ALA A 1 261 ? -6.219 -1.906 -3.855 1 98.12 261 ALA A N 1
ATOM 1843 C CA . ALA A 1 261 ? -6.445 -2.244 -2.453 1 98.12 261 ALA A CA 1
ATOM 1844 C C . ALA A 1 261 ? -5.629 -3.465 -2.043 1 98.12 261 ALA A C 1
ATOM 1846 O O . ALA A 1 261 ? -5.168 -3.557 -0.903 1 98.12 261 ALA A O 1
ATOM 1847 N N . ALA A 1 262 ? -5.438 -4.328 -2.988 1 98.69 262 ALA A N 1
ATOM 1848 C CA . ALA A 1 262 ? -4.742 -5.578 -2.691 1 98.69 262 ALA A CA 1
ATOM 1849 C C . ALA A 1 262 ? -3.279 -5.32 -2.332 1 98.69 262 ALA A C 1
ATOM 1851 O O . ALA A 1 262 ? -2.65 -6.133 -1.649 1 98.69 262 ALA A O 1
ATOM 1852 N N . HIS A 1 263 ? -2.697 -4.211 -2.756 1 98.5 263 HIS A N 1
ATOM 1853 C CA . HIS A 1 263 ? -1.327 -3.871 -2.387 1 98.5 263 HIS A CA 1
ATOM 1854 C C . HIS A 1 263 ? -1.183 -3.729 -0.876 1 98.5 263 HIS A C 1
ATOM 1856 O O . HIS A 1 263 ? -0.089 -3.904 -0.333 1 98.5 263 HIS A O 1
ATOM 1862 N N . ASP A 1 264 ? -2.27 -3.422 -0.183 1 98.56 264 ASP A N 1
ATOM 1863 C CA . ASP A 1 264 ? -2.227 -3.393 1.275 1 98.56 264 ASP A CA 1
ATOM 1864 C C . ASP A 1 264 ? -1.78 -4.738 1.839 1 98.56 264 ASP A C 1
ATOM 1866 O O . ASP A 1 264 ? -1.119 -4.797 2.879 1 98.56 264 ASP A O 1
ATOM 1870 N N . GLY A 1 265 ? -2.188 -5.789 1.162 1 98.81 265 GLY A N 1
ATOM 1871 C CA . GLY A 1 265 ? -1.739 -7.109 1.584 1 98.81 265 GLY A CA 1
ATOM 1872 C C . GLY A 1 265 ? -0.234 -7.281 1.507 1 98.81 265 GLY A C 1
ATOM 1873 O O . GLY A 1 265 ? 0.376 -7.863 2.404 1 98.81 265 GLY A O 1
ATOM 1874 N N . ILE A 1 266 ? 0.395 -6.805 0.427 1 98.69 266 ILE A N 1
ATOM 1875 C CA . ILE A 1 266 ? 1.848 -6.84 0.297 1 98.69 266 ILE A CA 1
ATOM 1876 C C . ILE A 1 266 ? 2.484 -6.008 1.407 1 98.69 266 ILE A C 1
ATOM 1878 O O . ILE A 1 266 ? 3.426 -6.457 2.066 1 98.69 266 ILE A O 1
ATOM 1882 N N . ALA A 1 267 ? 1.951 -4.816 1.637 1 98.5 267 ALA A N 1
ATOM 1883 C CA . ALA A 1 267 ? 2.48 -3.912 2.656 1 98.5 267 ALA A CA 1
ATOM 1884 C C . ALA A 1 267 ? 2.436 -4.559 4.039 1 98.5 267 ALA A C 1
ATOM 1886 O O . ALA A 1 267 ? 3.352 -4.379 4.844 1 98.5 267 ALA A O 1
ATOM 1887 N N . ARG A 1 268 ? 1.406 -5.281 4.309 1 98.62 268 ARG A N 1
ATOM 1888 C CA . ARG A 1 268 ? 1.18 -5.863 5.625 1 98.62 268 ARG A CA 1
ATOM 1889 C C . ARG A 1 268 ? 2.021 -7.121 5.824 1 98.62 268 ARG A C 1
ATOM 1891 O O . ARG A 1 268 ? 2.334 -7.496 6.957 1 98.62 268 ARG A O 1
ATOM 1898 N N . ALA A 1 269 ? 2.449 -7.754 4.723 1 98.75 269 ALA A N 1
ATOM 1899 C CA . ALA A 1 269 ? 3.125 -9.047 4.828 1 98.75 269 ALA A CA 1
ATOM 1900 C C . ALA A 1 269 ? 4.629 -8.898 4.609 1 98.75 269 ALA A C 1
ATOM 1902 O O . ALA A 1 269 ? 5.395 -9.82 4.891 1 98.75 269 ALA A O 1
ATOM 1903 N N . THR A 1 270 ? 5.078 -7.777 4.094 1 98.06 270 THR A N 1
ATOM 1904 C CA . THR A 1 270 ? 6.469 -7.605 3.699 1 98.06 270 THR A CA 1
ATOM 1905 C C . THR A 1 270 ? 7.008 -6.262 4.18 1 98.06 270 THR A C 1
ATOM 1907 O O . THR A 1 270 ? 6.398 -5.219 3.934 1 98.06 270 THR A O 1
ATOM 1910 N N . VAL A 1 271 ? 8.203 -6.25 4.828 1 97 271 VAL A N 1
ATOM 1911 C CA . VAL A 1 271 ? 8.797 -5.027 5.348 1 97 271 VAL A CA 1
ATOM 1912 C C . VAL A 1 271 ? 10.289 -4.992 5.008 1 97 271 VAL A C 1
ATOM 1914 O O . VAL A 1 271 ? 11.062 -5.824 5.488 1 97 271 VAL A O 1
ATOM 1917 N N . PRO A 1 272 ? 10.68 -3.967 4.18 1 95.69 272 PRO A N 1
ATOM 1918 C CA . PRO A 1 272 ? 9.867 -2.98 3.461 1 95.69 272 PRO A CA 1
ATOM 1919 C C . PRO A 1 272 ? 9.203 -3.559 2.213 1 95.69 272 PRO A C 1
ATOM 1921 O O . PRO A 1 272 ? 9.477 -4.703 1.838 1 95.69 272 PRO A O 1
ATOM 1924 N N . ALA A 1 273 ? 8.352 -2.832 1.677 1 95.94 273 ALA A N 1
ATOM 1925 C CA . ALA A 1 273 ? 7.691 -3.18 0.42 1 95.94 273 ALA A CA 1
ATOM 1926 C C . ALA A 1 273 ? 7.656 -1.984 -0.528 1 95.94 273 ALA A C 1
ATOM 1928 O O . ALA A 1 273 ? 7.914 -0.85 -0.117 1 95.94 273 ALA A O 1
ATOM 1929 N N . HIS A 1 274 ? 7.418 -2.254 -1.848 1 96.19 274 HIS A N 1
ATOM 1930 C CA . HIS A 1 274 ? 7.168 -1.279 -2.904 1 96.19 274 HIS A CA 1
ATOM 1931 C C . HIS A 1 274 ? 8.336 -0.307 -3.047 1 96.19 274 HIS A C 1
ATOM 1933 O O . HIS A 1 274 ? 8.125 0.887 -3.277 1 96.19 274 HIS A O 1
ATOM 1939 N N . SER A 1 275 ? 9.539 -0.853 -2.9 1 91 275 SER A N 1
ATOM 1940 C CA . SER A 1 275 ? 10.75 -0.05 -3.076 1 91 275 SER A CA 1
ATOM 1941 C C . SER A 1 275 ? 11.023 0.217 -4.551 1 91 275 SER A C 1
ATOM 1943 O O . SER A 1 275 ? 10.414 -0.406 -5.426 1 91 275 SER A O 1
ATOM 1945 N N . PRO A 1 276 ? 11.922 1.104 -4.801 1 87 276 PRO A N 1
ATOM 1946 C CA . PRO A 1 276 ? 12.273 1.371 -6.195 1 87 276 PRO A CA 1
ATOM 1947 C C . PRO A 1 276 ? 12.883 0.154 -6.891 1 87 276 PRO A C 1
ATOM 1949 O O . PRO A 1 276 ? 12.781 0.023 -8.117 1 87 276 PRO A O 1
ATOM 1952 N N . GLY A 1 277 ? 13.477 -0.714 -6.133 1 83.88 277 GLY A N 1
ATOM 1953 C CA . GLY A 1 277 ? 14.094 -1.897 -6.715 1 83.88 277 GLY A CA 1
ATOM 1954 C C . GLY A 1 277 ? 13.148 -3.082 -6.793 1 83.88 277 GLY A C 1
ATOM 1955 O O . GLY A 1 277 ? 13.523 -4.145 -7.297 1 83.88 277 GLY A O 1
ATOM 1956 N N . ASP A 1 278 ? 11.945 -2.828 -6.348 1 86.5 278 ASP A N 1
ATOM 1957 C CA . ASP A 1 278 ? 10.93 -3.873 -6.391 1 86.5 278 ASP A CA 1
ATOM 1958 C C . ASP A 1 278 ? 10.055 -3.73 -7.633 1 86.5 278 ASP A C 1
ATOM 1960 O O . ASP A 1 278 ? 9.797 -2.617 -8.094 1 86.5 278 ASP A O 1
ATOM 1964 N N . GLY A 1 279 ? 9.641 -4.906 -8.188 1 91.88 279 GLY A N 1
ATOM 1965 C CA . GLY A 1 279 ? 8.68 -4.898 -9.281 1 91.88 279 GLY A CA 1
ATOM 1966 C C . GLY A 1 279 ? 7.273 -5.258 -8.828 1 91.88 279 GLY A C 1
ATOM 1967 O O . GLY A 1 279 ? 6.504 -5.852 -9.594 1 91.88 279 GLY A O 1
ATOM 1968 N N . ASP A 1 280 ? 6.902 -4.848 -7.609 1 94.38 280 ASP A N 1
ATOM 1969 C CA . ASP A 1 280 ? 5.641 -5.27 -7.008 1 94.38 280 ASP A CA 1
ATOM 1970 C C . ASP A 1 280 ? 4.453 -4.871 -7.883 1 94.38 280 ASP A C 1
ATOM 1972 O O . ASP A 1 280 ? 4.293 -3.697 -8.219 1 94.38 280 ASP A O 1
ATOM 1976 N N . LEU A 1 281 ? 3.641 -5.871 -8.211 1 96.5 281 LEU A N 1
ATOM 1977 C CA . LEU A 1 281 ? 2.42 -5.586 -8.953 1 96.5 281 LEU A CA 1
ATOM 1978 C C . LEU A 1 281 ? 1.347 -6.629 -8.664 1 96.5 281 LEU A C 1
ATOM 1980 O O . LEU A 1 281 ? 1.657 -7.734 -8.211 1 96.5 281 LEU A O 1
ATOM 1984 N N . VAL A 1 282 ? 0.133 -6.203 -8.859 1 98.75 282 VAL A N 1
ATOM 1985 C CA . VAL A 1 282 ? -1.027 -7.062 -8.641 1 98.75 282 VAL A CA 1
ATOM 1986 C C . VAL A 1 282 ? -1.929 -7.035 -9.875 1 98.75 282 VAL A C 1
ATOM 1988 O O . VAL A 1 282 ? -2.436 -5.977 -10.258 1 98.75 282 VAL A O 1
ATOM 1991 N N . PHE A 1 283 ? -2.109 -8.242 -10.5 1 98.75 283 PHE A N 1
ATOM 1992 C CA . PHE A 1 283 ? -3.191 -8.422 -11.461 1 98.75 283 PHE A CA 1
ATOM 1993 C C . PHE A 1 283 ? -4.516 -8.656 -10.75 1 98.75 283 PHE A C 1
ATOM 1995 O O . PHE A 1 283 ? -4.547 -9.227 -9.656 1 98.75 283 PHE A O 1
ATOM 2002 N N . SER A 1 284 ? -5.574 -8.234 -11.367 1 98.75 284 SER A N 1
ATOM 2003 C CA . SER A 1 284 ? -6.91 -8.516 -10.852 1 98.75 284 SER A CA 1
ATOM 2004 C C . SER A 1 284 ? -7.785 -9.18 -11.914 1 98.75 284 SER A C 1
ATOM 2006 O O . SER A 1 284 ? -7.707 -8.828 -13.094 1 98.75 284 SER A O 1
ATOM 2008 N N . VAL A 1 285 ? -8.609 -10.156 -11.453 1 98.62 285 VAL A N 1
ATOM 2009 C CA . VAL A 1 285 ? -9.43 -10.969 -12.344 1 98.62 285 VAL A CA 1
ATOM 2010 C C . VAL A 1 285 ? -10.867 -10.992 -11.836 1 98.62 285 VAL A C 1
ATOM 2012 O O . VAL A 1 285 ? -11.109 -11.117 -10.633 1 98.62 285 VAL A O 1
ATOM 2015 N N . SER A 1 286 ? -11.797 -10.844 -12.695 1 98.56 286 SER A N 1
ATOM 2016 C CA . SER A 1 286 ? -13.203 -11.102 -12.43 1 98.56 286 SER A CA 1
ATOM 2017 C C . SER A 1 286 ? -13.773 -12.117 -13.414 1 98.56 286 SER A C 1
ATOM 2019 O O . SER A 1 286 ? -13.711 -11.922 -14.625 1 98.56 286 SER A O 1
ATOM 2021 N N . THR A 1 287 ? -14.336 -13.188 -12.906 1 97.75 287 THR A N 1
ATOM 2022 C CA . THR A 1 287 ? -14.984 -14.164 -13.773 1 97.75 287 THR A CA 1
ATOM 2023 C C . THR A 1 287 ? -16.422 -13.758 -14.055 1 97.75 287 THR A C 1
ATOM 2025 O O . THR A 1 287 ? -17.078 -14.312 -14.945 1 97.75 287 THR A O 1
ATOM 2028 N N . GLY A 1 288 ? -17.031 -12.836 -13.258 1 95.75 288 GLY A N 1
ATOM 2029 C CA . GLY A 1 288 ? -18.281 -12.148 -13.547 1 95.75 288 GLY A CA 1
ATOM 2030 C C . GLY A 1 288 ? -19.5 -13 -13.297 1 95.75 288 GLY A C 1
ATOM 2031 O O . GLY A 1 288 ? -20.578 -12.734 -13.852 1 95.75 288 GLY A O 1
ATOM 2032 N N . ALA A 1 289 ? -19.453 -13.953 -12.516 1 93 289 ALA A N 1
ATOM 2033 C CA . ALA A 1 289 ? -20.547 -14.906 -12.336 1 93 289 ALA A CA 1
ATOM 2034 C C . ALA A 1 289 ? -21.609 -14.352 -11.391 1 93 289 ALA A C 1
ATOM 2036 O O . ALA A 1 289 ? -22.766 -14.789 -11.406 1 93 289 ALA A O 1
ATOM 2037 N N . ARG A 1 290 ? -21.219 -13.391 -10.609 1 95.75 290 ARG A N 1
ATOM 2038 C CA . ARG A 1 290 ? -22.125 -12.883 -9.57 1 95.75 290 ARG A CA 1
ATOM 2039 C C . ARG A 1 290 ? -22.266 -11.375 -9.664 1 95.75 290 ARG A C 1
ATOM 2041 O O . ARG A 1 290 ? -21.312 -10.633 -9.445 1 95.75 290 ARG A O 1
ATOM 2048 N N . PRO A 1 291 ? -23.5 -10.898 -9.891 1 95.5 291 PRO A N 1
ATOM 2049 C CA . PRO A 1 291 ? -23.703 -9.445 -9.867 1 95.5 291 PRO A CA 1
ATOM 2050 C C . PRO A 1 291 ? -23.516 -8.844 -8.477 1 95.5 291 PRO A C 1
ATOM 2052 O O . PRO A 1 291 ? -23.781 -9.516 -7.473 1 95.5 291 PRO A O 1
ATOM 2055 N N . MET A 1 292 ? -23.125 -7.645 -8.461 1 93.69 292 MET A N 1
ATOM 2056 C CA . MET A 1 292 ? -23.016 -6.93 -7.195 1 93.69 292 MET A CA 1
ATOM 2057 C C . MET A 1 292 ? -24.344 -6.266 -6.828 1 93.69 292 MET A C 1
ATOM 2059 O O . MET A 1 292 ? -24.969 -5.613 -7.664 1 93.69 292 MET A O 1
ATOM 2063 N N . ALA A 1 293 ? -24.766 -6.379 -5.621 1 91.56 293 ALA A N 1
ATOM 2064 C CA . ALA A 1 293 ? -26 -5.762 -5.145 1 91.56 293 ALA A CA 1
ATOM 2065 C C . ALA A 1 293 ? -25.781 -4.289 -4.816 1 91.56 293 ALA A C 1
ATOM 2067 O O . ALA A 1 293 ? -26.625 -3.447 -5.129 1 91.56 293 ALA A O 1
ATOM 2068 N N . ALA A 1 294 ? -24.766 -3.955 -4.199 1 90.88 294 ALA A N 1
ATOM 2069 C CA . ALA A 1 294 ? -24.359 -2.602 -3.832 1 90.88 294 ALA A CA 1
ATOM 2070 C C . ALA A 1 294 ? -22.922 -2.328 -4.262 1 90.88 294 ALA A C 1
ATOM 2072 O O . ALA A 1 294 ? -21.984 -2.484 -3.469 1 90.88 294 ALA A O 1
ATOM 2073 N N . PRO A 1 295 ? -22.766 -1.821 -5.422 1 87.25 295 PRO A N 1
ATOM 2074 C CA . PRO A 1 295 ? -21.453 -1.817 -6.082 1 87.25 295 PRO A CA 1
ATOM 2075 C C . PRO A 1 295 ? -20.375 -1.126 -5.254 1 87.25 295 PRO A C 1
ATOM 2077 O O . PRO A 1 295 ? -19.281 -1.664 -5.09 1 87.25 295 PRO A O 1
ATOM 2080 N N . GLU A 1 296 ? -20.688 0.055 -4.719 1 84.06 296 GLU A N 1
ATOM 2081 C CA . GLU A 1 296 ? -19.656 0.775 -3.98 1 84.06 296 GLU A CA 1
ATOM 2082 C C . GLU A 1 296 ? -19.25 0.023 -2.715 1 84.06 296 GLU A C 1
ATOM 2084 O O . GLU A 1 296 ? -18.062 -0.168 -2.451 1 84.06 2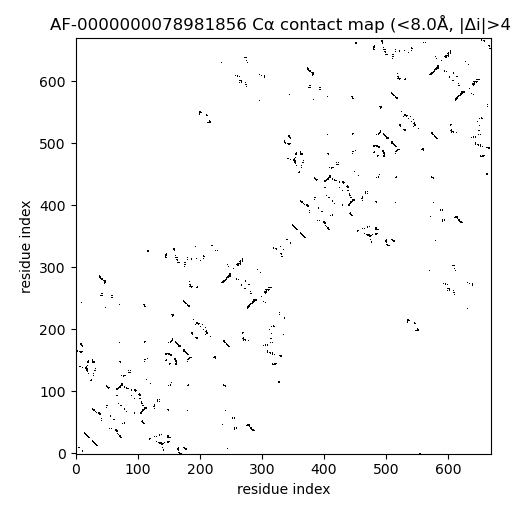96 GLU A O 1
ATOM 2089 N N . ARG A 1 297 ? -20.234 -0.405 -1.991 1 87.44 297 ARG A N 1
ATOM 2090 C CA . ARG A 1 297 ? -19.984 -1.158 -0.765 1 87.44 297 ARG A CA 1
ATOM 2091 C C . ARG A 1 297 ? -19.312 -2.494 -1.068 1 87.44 297 ARG A C 1
ATOM 2093 O O . ARG A 1 297 ? -18.375 -2.895 -0.38 1 87.44 297 ARG A O 1
ATOM 2100 N N . ASP A 1 298 ? -19.812 -3.145 -2.055 1 93.75 298 ASP A N 1
ATOM 2101 C CA . ASP A 1 298 ? -19.297 -4.465 -2.398 1 93.75 298 ASP A CA 1
ATOM 2102 C C . ASP A 1 298 ? -17.844 -4.375 -2.863 1 93.75 298 ASP A C 1
ATOM 2104 O O . ASP A 1 298 ? -17.016 -5.227 -2.512 1 93.75 298 ASP A O 1
ATOM 2108 N N . LEU A 1 299 ? -17.547 -3.336 -3.607 1 94.5 299 LEU A N 1
ATOM 2109 C CA . LEU A 1 299 ? -16.188 -3.168 -4.102 1 94.5 299 LEU A CA 1
ATOM 2110 C C . LEU A 1 299 ? -15.219 -2.93 -2.947 1 94.5 299 LEU A C 1
ATOM 2112 O O . LEU A 1 299 ? -14.078 -3.408 -2.977 1 94.5 299 LEU A O 1
ATOM 2116 N N . THR A 1 300 ? -15.656 -2.195 -1.942 1 93.44 300 THR A N 1
ATOM 2117 C CA . THR A 1 300 ? -14.836 -1.99 -0.751 1 93.44 300 THR A CA 1
ATOM 2118 C C . THR A 1 300 ? -14.508 -3.322 -0.084 1 93.44 300 THR A C 1
ATOM 2120 O O . THR A 1 300 ? -13.352 -3.59 0.246 1 93.44 300 THR A O 1
ATOM 2123 N N . LEU A 1 301 ? -15.516 -4.133 0.049 1 95.88 301 LEU A N 1
ATOM 2124 C CA . LEU A 1 301 ? -15.336 -5.426 0.698 1 95.88 301 LEU A CA 1
ATOM 2125 C C . LEU A 1 301 ? -14.445 -6.336 -0.146 1 95.88 301 LEU A C 1
ATOM 2127 O O . LEU A 1 301 ? -13.625 -7.082 0.392 1 95.88 301 LEU A O 1
ATOM 2131 N N . LEU A 1 302 ? -14.656 -6.285 -1.427 1 97.81 302 LEU A N 1
ATOM 2132 C CA . LEU A 1 302 ? -13.852 -7.09 -2.336 1 97.81 302 LEU A CA 1
ATOM 2133 C C . LEU A 1 302 ? -12.375 -6.703 -2.25 1 97.81 302 LEU A C 1
ATOM 2135 O O . LEU A 1 302 ? -11.508 -7.574 -2.162 1 97.81 302 LEU A O 1
ATOM 2139 N N . GLY A 1 303 ? -12.078 -5.395 -2.311 1 98 303 GLY A N 1
ATOM 2140 C CA . GLY A 1 303 ? -10.703 -4.934 -2.176 1 98 303 GLY A CA 1
ATOM 2141 C C . GLY A 1 303 ? -10.07 -5.328 -0.856 1 98 303 GLY A C 1
ATOM 2142 O O . GLY A 1 303 ? -8.906 -5.75 -0.821 1 98 303 GLY A O 1
ATOM 2143 N N . HIS A 1 304 ? -10.812 -5.234 0.187 1 97.81 304 HIS A N 1
ATOM 2144 C CA . HIS A 1 304 ? -10.336 -5.605 1.518 1 97.81 304 HIS A CA 1
ATOM 2145 C C . HIS A 1 304 ? -10.047 -7.098 1.603 1 97.81 304 HIS A C 1
ATOM 2147 O O . HIS A 1 304 ? -8.992 -7.504 2.094 1 97.81 304 HIS A O 1
ATOM 2153 N N . ALA A 1 305 ? -10.984 -7.902 1.106 1 98.75 305 ALA A N 1
ATOM 2154 C CA . ALA A 1 305 ? -10.797 -9.352 1.098 1 98.75 305 ALA A CA 1
ATOM 2155 C C . ALA A 1 305 ? -9.578 -9.742 0.268 1 98.75 305 ALA A C 1
ATOM 2157 O O . ALA A 1 305 ? -8.828 -10.648 0.644 1 98.75 305 ALA A O 1
ATOM 2158 N N . ALA A 1 306 ? -9.414 -9.078 -0.84 1 98.88 306 ALA A N 1
ATOM 2159 C CA . ALA A 1 306 ? -8.25 -9.328 -1.683 1 98.88 306 ALA A CA 1
ATOM 2160 C C . ALA A 1 306 ? -6.953 -9.047 -0.923 1 98.88 306 ALA A C 1
ATOM 2162 O O . ALA A 1 306 ? -6 -9.828 -1.002 1 98.88 306 ALA A O 1
ATOM 2163 N N . ALA A 1 307 ? -6.926 -7.965 -0.204 1 98.81 307 ALA A N 1
ATOM 2164 C CA . ALA A 1 307 ? -5.754 -7.617 0.595 1 98.81 307 ALA A CA 1
ATOM 2165 C C . ALA A 1 307 ? -5.477 -8.68 1.654 1 98.81 307 ALA A C 1
ATOM 2167 O O . ALA A 1 307 ? -4.324 -9.07 1.864 1 98.81 307 ALA A O 1
ATOM 2168 N N . LEU A 1 308 ? -6.5 -9.141 2.33 1 98.81 308 LEU A N 1
ATOM 2169 C CA . LEU A 1 308 ? -6.348 -10.18 3.342 1 98.81 308 LEU A CA 1
ATOM 2170 C C . LEU A 1 308 ? -5.805 -11.469 2.725 1 98.81 308 LEU A C 1
ATOM 2172 O O . LEU A 1 308 ? -4.871 -12.07 3.26 1 98.81 308 LEU A O 1
ATOM 2176 N N . CYS A 1 309 ? -6.406 -11.867 1.611 1 98.94 309 CYS A N 1
ATOM 2177 C CA . CYS A 1 309 ? -5.965 -13.086 0.94 1 98.94 309 CYS A CA 1
ATOM 2178 C C . CYS A 1 309 ? -4.504 -12.984 0.522 1 98.94 309 CYS A C 1
ATOM 2180 O O . CYS A 1 309 ? -3.738 -13.938 0.682 1 98.94 309 CYS A O 1
ATOM 2182 N N . LEU A 1 310 ? -4.141 -11.836 -0.005 1 98.94 310 LEU A N 1
ATOM 2183 C CA . LEU A 1 310 ? -2.783 -11.672 -0.513 1 98.94 310 LEU A CA 1
ATOM 2184 C C . LEU A 1 310 ? -1.771 -11.695 0.627 1 98.94 310 LEU A C 1
ATOM 2186 O O . LEU A 1 310 ? -0.706 -12.305 0.507 1 98.94 310 LEU A O 1
ATOM 2190 N N . ALA A 1 311 ? -2.057 -11.031 1.751 1 98.94 311 ALA A N 1
ATOM 2191 C CA . ALA A 1 311 ? -1.177 -11.086 2.916 1 98.94 311 ALA A CA 1
ATOM 2192 C C . ALA A 1 311 ? -0.972 -12.531 3.377 1 98.94 311 ALA A C 1
ATOM 2194 O O . ALA A 1 311 ? 0.16 -12.953 3.615 1 98.94 311 ALA A O 1
ATOM 2195 N N . ARG A 1 312 ? -2.021 -13.281 3.457 1 98.94 312 ARG A N 1
ATOM 2196 C CA . ARG A 1 312 ? -1.971 -14.68 3.875 1 98.94 312 ARG A CA 1
ATOM 2197 C C . ARG A 1 312 ? -1.216 -15.523 2.857 1 98.94 312 ARG A C 1
ATOM 2199 O O . ARG A 1 312 ? -0.422 -16.391 3.23 1 98.94 312 ARG A O 1
ATOM 2206 N N . ALA A 1 313 ? -1.478 -15.273 1.615 1 98.94 313 ALA A N 1
ATOM 2207 C CA . ALA A 1 313 ? -0.826 -16.031 0.553 1 98.94 313 ALA A CA 1
ATOM 2208 C C . ALA A 1 313 ? 0.69 -15.875 0.612 1 98.94 313 ALA A C 1
ATOM 2210 O O . ALA A 1 313 ? 1.433 -16.844 0.429 1 98.94 313 ALA A O 1
ATOM 2211 N N . ILE A 1 314 ? 1.159 -14.672 0.859 1 98.94 314 ILE A N 1
ATOM 2212 C CA . ILE A 1 314 ? 2.592 -14.414 0.952 1 98.94 314 ILE A CA 1
ATOM 2213 C C . ILE A 1 314 ? 3.188 -15.211 2.107 1 98.94 314 ILE A C 1
ATOM 2215 O O . ILE A 1 314 ? 4.223 -15.867 1.95 1 98.94 314 ILE A O 1
ATOM 2219 N N . ALA A 1 315 ? 2.572 -15.203 3.238 1 98.94 315 ALA A N 1
ATOM 2220 C CA . ALA A 1 315 ? 3.064 -15.953 4.391 1 98.94 315 ALA A CA 1
ATOM 2221 C C . ALA A 1 315 ? 3.08 -17.453 4.098 1 98.94 315 ALA A C 1
ATOM 2223 O O . ALA A 1 315 ? 4.047 -18.141 4.422 1 98.94 315 ALA A O 1
ATOM 2224 N N . ARG A 1 316 ? 2.035 -17.938 3.461 1 98.94 316 ARG A N 1
ATOM 2225 C CA . ARG A 1 316 ? 1.938 -19.359 3.146 1 98.94 316 ARG A CA 1
ATOM 2226 C C .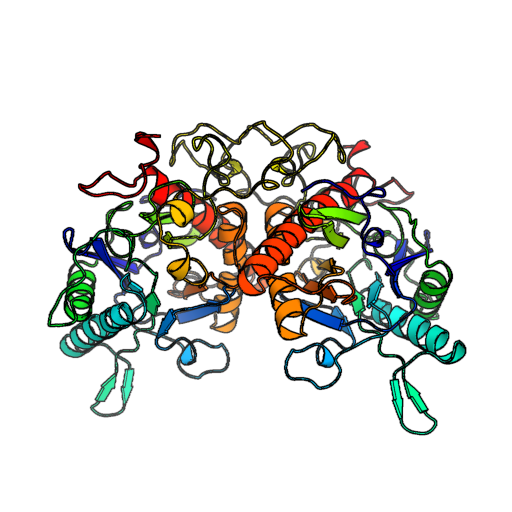 ARG A 1 316 ? 3.018 -19.781 2.156 1 98.94 316 ARG A C 1
ATOM 2228 O O . ARG A 1 316 ? 3.529 -20.906 2.221 1 98.94 316 ARG A O 1
ATOM 2235 N N . ALA A 1 317 ? 3.34 -18.922 1.223 1 98.94 317 ALA A N 1
ATOM 2236 C CA . ALA A 1 317 ? 4.414 -19.188 0.272 1 98.94 317 ALA A CA 1
ATOM 2237 C C . ALA A 1 317 ? 5.711 -19.547 0.995 1 98.94 317 ALA A C 1
ATOM 2239 O O . ALA A 1 317 ? 6.375 -20.516 0.646 1 98.94 317 ALA A O 1
ATOM 2240 N N . ILE A 1 318 ? 6.074 -18.75 1.984 1 98.81 318 ILE A N 1
ATOM 2241 C CA . ILE A 1 318 ? 7.328 -18.922 2.711 1 98.81 318 ILE A CA 1
ATOM 2242 C C . ILE A 1 318 ? 7.223 -20.109 3.658 1 98.81 318 ILE A C 1
ATOM 2244 O O . ILE A 1 318 ? 8.148 -20.922 3.744 1 98.81 318 ILE A O 1
ATOM 2248 N N . TYR A 1 319 ? 6.117 -20.219 4.301 1 98.88 319 TYR A N 1
ATOM 2249 C CA . TYR A 1 319 ? 5.922 -21.297 5.273 1 98.88 319 TYR A CA 1
ATOM 2250 C C . TYR A 1 319 ? 6.02 -22.656 4.609 1 98.88 319 TYR A C 1
ATOM 2252 O O . TYR A 1 319 ? 6.531 -23.609 5.203 1 98.88 319 TYR A O 1
ATOM 2260 N N . LEU A 1 320 ? 5.559 -22.75 3.391 1 98.75 320 LEU A N 1
ATOM 2261 C CA . LEU A 1 320 ? 5.445 -24.047 2.727 1 98.75 320 LEU A CA 1
ATOM 2262 C C . LEU A 1 320 ? 6.645 -24.297 1.815 1 98.75 320 LEU A C 1
ATOM 2264 O O . LEU A 1 320 ? 6.715 -25.328 1.142 1 98.75 320 LEU A O 1
ATOM 2268 N N . ALA A 1 321 ? 7.535 -23.359 1.756 1 98.62 321 ALA A N 1
ATOM 2269 C CA . ALA A 1 321 ? 8.75 -23.578 0.976 1 98.62 321 ALA A CA 1
ATOM 2270 C C . ALA A 1 321 ? 9.531 -24.781 1.487 1 98.62 321 ALA A C 1
ATOM 2272 O O . ALA A 1 321 ? 9.562 -25.047 2.693 1 98.62 321 ALA A O 1
ATOM 2273 N N . ARG A 1 322 ? 10.172 -25.438 0.552 1 98 322 ARG A N 1
ATOM 2274 C CA . ARG A 1 322 ? 10.93 -26.641 0.88 1 98 322 ARG A CA 1
ATOM 2275 C C . ARG A 1 322 ? 12.398 -26.5 0.478 1 98 322 ARG A C 1
ATOM 2277 O O . ARG A 1 322 ? 12.703 -25.891 -0.55 1 98 322 ARG A O 1
ATOM 2284 N N . PRO A 1 323 ? 13.25 -27.109 1.295 1 96.19 323 PRO A N 1
ATOM 2285 C CA . PRO A 1 323 ? 14.672 -27.016 0.958 1 96.19 323 PRO A CA 1
ATOM 2286 C C . PRO A 1 323 ? 15.031 -27.766 -0.325 1 96.19 323 PRO A C 1
ATOM 2288 O O . PRO A 1 323 ? 14.406 -28.781 -0.642 1 96.19 323 PRO A O 1
ATOM 2291 N N . ALA A 1 324 ? 16 -27.297 -1.031 1 94.69 324 ALA A N 1
ATOM 2292 C CA . ALA A 1 324 ? 16.609 -27.922 -2.211 1 94.69 324 ALA A CA 1
ATOM 2293 C C . ALA A 1 324 ? 18.125 -27.766 -2.201 1 94.69 324 ALA A C 1
ATOM 2295 O O . ALA A 1 324 ? 18.656 -26.844 -1.582 1 94.69 324 ALA A O 1
ATOM 2296 N N . PRO A 1 325 ? 18.797 -28.734 -2.83 1 92 325 PRO A N 1
ATOM 2297 C CA . PRO A 1 325 ? 20.25 -28.625 -2.893 1 92 325 PRO A CA 1
ATOM 2298 C C . PRO A 1 325 ? 20.703 -27.281 -3.459 1 92 325 PRO A C 1
ATOM 2300 O O . PRO A 1 325 ? 20.141 -26.797 -4.445 1 92 325 PRO A O 1
ATOM 2303 N N . GLY A 1 326 ? 21.656 -26.703 -2.76 1 91.75 326 GLY A N 1
ATOM 2304 C CA . GLY A 1 326 ? 22.25 -25.484 -3.275 1 91.75 326 GLY A CA 1
ATOM 2305 C C . GLY A 1 326 ? 21.484 -24.234 -2.896 1 91.75 326 GLY A C 1
ATOM 2306 O O . GLY A 1 326 ? 21.797 -23.141 -3.363 1 91.75 326 GLY A O 1
ATOM 2307 N N . ASP A 1 327 ? 20.547 -24.359 -2.035 1 93.81 327 ASP A N 1
ATOM 2308 C CA . ASP A 1 327 ? 19.781 -23.188 -1.607 1 93.81 327 ASP A CA 1
ATOM 2309 C C . ASP A 1 327 ? 20.688 -22.156 -0.934 1 93.81 327 ASP A C 1
ATOM 2311 O O . ASP A 1 327 ? 21.578 -22.516 -0.159 1 93.81 327 ASP A O 1
ATOM 2315 N N . LEU A 1 328 ? 20.422 -20.953 -1.234 1 92.81 328 LEU A N 1
ATOM 2316 C CA . LEU A 1 328 ? 21.219 -19.859 -0.682 1 92.81 328 LEU A CA 1
ATOM 2317 C C . LEU A 1 328 ? 20.703 -19.453 0.693 1 92.81 328 LEU A C 1
ATOM 2319 O O . LEU A 1 328 ? 21.469 -18.938 1.523 1 92.81 328 LEU A O 1
ATOM 2323 N N . LEU A 1 329 ? 19.453 -19.562 0.879 1 95.56 329 LEU A N 1
ATOM 2324 C CA . LEU A 1 329 ? 18.797 -19.156 2.119 1 95.56 329 LEU A CA 1
ATOM 2325 C C . LEU A 1 329 ? 18.031 -20.328 2.73 1 95.56 329 LEU A C 1
ATOM 2327 O O . LEU A 1 329 ? 17.562 -21.219 2.014 1 95.56 329 LEU A O 1
ATOM 2331 N N . PRO A 1 330 ? 17.828 -20.297 4.051 1 96.56 330 PRO A N 1
ATOM 2332 C CA . PRO A 1 330 ? 17.062 -21.359 4.699 1 96.56 330 PRO A CA 1
ATOM 2333 C C . PRO A 1 330 ? 15.547 -21.203 4.484 1 96.56 330 PRO A C 1
ATOM 2335 O O . PRO A 1 330 ? 15.062 -20.094 4.242 1 96.56 330 PRO A O 1
ATOM 2338 N N . CYS A 1 331 ? 14.891 -22.312 4.555 1 98.06 331 CYS A N 1
ATOM 2339 C CA . CYS A 1 331 ? 13.438 -22.297 4.668 1 98.06 331 CYS A CA 1
ATOM 2340 C C . CYS A 1 331 ? 13.008 -21.984 6.094 1 98.06 331 CYS A C 1
ATOM 2342 O O . CYS A 1 331 ? 13.789 -22.125 7.031 1 98.06 331 CYS A O 1
ATOM 2344 N N . TRP A 1 332 ? 11.789 -21.562 6.254 1 97.75 332 TRP A N 1
ATOM 2345 C CA . TRP A 1 332 ? 11.242 -21.203 7.555 1 97.75 332 TRP A CA 1
ATOM 2346 C C . TRP A 1 332 ? 11.383 -22.359 8.547 1 97.75 332 TRP A C 1
ATOM 2348 O O . TRP A 1 332 ? 11.727 -22.141 9.711 1 97.75 332 TRP A O 1
ATOM 2358 N N . HIS A 1 333 ? 11.211 -23.578 8.117 1 95.88 333 HIS A N 1
ATOM 2359 C CA . HIS A 1 333 ? 11.242 -24.734 8.992 1 95.88 333 HIS A CA 1
ATOM 2360 C C . HIS A 1 333 ? 12.664 -25.078 9.414 1 95.88 333 HIS A C 1
ATOM 2362 O O . HIS A 1 333 ? 12.875 -25.906 10.297 1 95.88 333 HIS A O 1
ATOM 2368 N N . GLN A 1 334 ? 13.641 -24.453 8.742 1 90.62 334 GLN A N 1
ATOM 2369 C CA . GLN A 1 334 ? 15.047 -24.703 9.055 1 90.62 334 GLN A CA 1
ATOM 2370 C C . GLN A 1 334 ? 15.617 -23.578 9.93 1 90.62 334 GLN A C 1
ATOM 2372 O O . GLN A 1 334 ? 16.734 -23.703 10.438 1 90.62 334 GLN A O 1
ATOM 2377 N N . ALA A 1 335 ? 14.875 -22.547 9.961 1 75.62 335 ALA A N 1
ATOM 2378 C CA . ALA A 1 335 ? 15.422 -21.359 10.633 1 75.62 335 ALA A CA 1
ATOM 2379 C C . ALA A 1 335 ? 15.242 -21.453 12.148 1 75.62 335 ALA A C 1
ATOM 2381 O O . ALA A 1 335 ? 14.312 -22.109 12.625 1 75.62 335 ALA A O 1
ATOM 2382 N N . MET B 1 1 ? 17.719 3.488 12.805 1 96.19 1 MET B N 1
ATOM 2383 C CA . MET B 1 1 ? 16.922 4.707 12.75 1 96.19 1 MET B CA 1
ATOM 2384 C C . MET B 1 1 ? 16.344 5.059 14.125 1 96.19 1 MET B C 1
ATOM 2386 O O . MET B 1 1 ? 15.867 4.18 14.844 1 96.19 1 MET B O 1
ATOM 2390 N N . VAL B 1 2 ? 16.391 6.332 14.492 1 97.19 2 VAL B N 1
ATOM 2391 C CA . VAL B 1 2 ? 15.844 6.766 15.773 1 97.19 2 VAL B CA 1
ATOM 2392 C C . VAL B 1 2 ? 14.969 8.008 15.562 1 97.19 2 VAL B C 1
ATOM 2394 O O . VAL B 1 2 ? 15.203 8.789 14.641 1 97.19 2 VAL B O 1
ATOM 2397 N N . PRO B 1 3 ? 13.969 8.203 16.422 1 98.25 3 PRO B N 1
ATOM 2398 C CA . PRO B 1 3 ? 13.156 9.414 16.297 1 98.25 3 PRO B CA 1
ATOM 2399 C C . PRO B 1 3 ? 13.977 10.695 16.438 1 98.25 3 PRO B C 1
ATOM 2401 O O . PRO B 1 3 ? 14.938 10.727 17.219 1 98.25 3 PRO B O 1
ATOM 2404 N N . GLY B 1 4 ? 13.672 11.719 15.695 1 98.5 4 GLY B N 1
ATOM 2405 C CA . GLY B 1 4 ? 14.273 13.023 15.914 1 98.5 4 GLY B CA 1
ATOM 2406 C C . GLY B 1 4 ? 13.898 13.641 17.25 1 98.5 4 GLY B C 1
ATOM 2407 O O . GLY B 1 4 ? 13.047 13.109 17.969 1 98.5 4 GLY B O 1
ATOM 2408 N N . PRO B 1 5 ? 14.516 14.758 17.531 1 98.19 5 PRO B N 1
ATOM 2409 C CA . PRO B 1 5 ? 14.352 15.336 18.859 1 98.19 5 PRO B CA 1
ATOM 2410 C C . PRO B 1 5 ? 12.906 15.719 19.156 1 98.19 5 PRO B C 1
ATOM 2412 O O . PRO B 1 5 ? 12.469 15.656 20.312 1 98.19 5 PRO B O 1
ATOM 2415 N N . ARG B 1 6 ? 12.094 16.078 18.172 1 98.5 6 ARG B N 1
ATOM 2416 C CA . ARG B 1 6 ? 10.711 16.5 18.391 1 98.5 6 ARG B CA 1
ATOM 2417 C C . ARG B 1 6 ? 9.742 15.367 18.094 1 98.5 6 ARG B C 1
ATOM 2419 O O . ARG B 1 6 ? 8.57 15.422 18.469 1 98.5 6 ARG B O 1
ATOM 2426 N N . ASN B 1 7 ? 10.203 14.328 17.344 1 98.81 7 ASN B N 1
ATOM 2427 C CA . ASN B 1 7 ? 9.344 13.281 16.781 1 98.81 7 ASN B CA 1
ATOM 2428 C C . ASN B 1 7 ? 8.172 13.875 16.016 1 98.81 7 ASN B C 1
ATOM 2430 O O . ASN B 1 7 ? 7.031 13.453 16.188 1 98.81 7 ASN B O 1
ATOM 2434 N N . LEU B 1 8 ? 8.469 14.938 15.25 1 98.94 8 LEU B N 1
ATOM 2435 C CA . LEU B 1 8 ? 7.574 15.672 14.367 1 98.94 8 LEU B CA 1
ATOM 2436 C C . LEU B 1 8 ? 8.188 15.828 12.977 1 98.94 8 LEU B C 1
ATOM 2438 O O . LEU B 1 8 ? 9.414 15.797 12.828 1 98.94 8 LEU B O 1
ATOM 2442 N N . ILE B 1 9 ? 7.348 16 12 1 98.94 9 ILE B N 1
ATOM 2443 C CA . ILE B 1 9 ? 7.832 16.203 10.641 1 98.94 9 ILE B CA 1
ATOM 2444 C C . ILE B 1 9 ? 8.773 17.406 10.609 1 98.94 9 ILE B C 1
ATOM 2446 O O . ILE B 1 9 ? 9.68 17.484 9.773 1 98.94 9 ILE B O 1
ATOM 2450 N N . THR B 1 10 ? 8.711 18.312 11.57 1 98.88 10 THR B N 1
ATOM 2451 C CA . THR B 1 10 ? 9.523 19.531 11.609 1 98.88 10 THR B CA 1
ATOM 2452 C C . THR B 1 10 ? 10.922 19.219 12.133 1 98.88 10 THR B C 1
ATOM 2454 O O . THR B 1 10 ? 11.742 20.125 12.305 1 98.88 10 THR B O 1
ATOM 2457 N N . ASP B 1 11 ? 11.172 17.969 12.461 1 98.81 11 ASP B N 1
ATOM 2458 C CA . ASP B 1 11 ? 12.562 17.578 12.656 1 98.81 11 ASP B CA 1
ATOM 2459 C C . ASP B 1 11 ? 13.352 17.688 11.352 1 98.81 11 ASP B C 1
ATOM 2461 O O . ASP B 1 11 ? 14.586 17.734 11.367 1 98.81 11 ASP B O 1
ATOM 2465 N N . VAL B 1 12 ? 12.656 17.531 10.18 1 98.75 12 VAL B N 1
ATOM 2466 C CA . VAL B 1 12 ? 13.312 17.828 8.914 1 98.75 12 VAL B CA 1
ATOM 2467 C C . VAL B 1 12 ? 13.688 19.312 8.875 1 98.75 12 VAL B C 1
ATOM 2469 O O . VAL B 1 12 ? 12.82 20.188 8.961 1 98.75 12 VAL B O 1
ATOM 2472 N N . PRO B 1 13 ? 14.906 19.625 8.695 1 97.5 13 PRO B N 1
ATOM 2473 C CA . PRO B 1 13 ? 15.344 21.016 8.781 1 97.5 13 PRO B CA 1
ATOM 2474 C C . PRO B 1 13 ? 14.633 21.922 7.777 1 97.5 13 PRO B C 1
ATOM 2476 O O . PRO B 1 13 ? 14.508 21.562 6.602 1 97.5 13 PRO B O 1
ATOM 2479 N N . GLY B 1 14 ? 14.133 23.078 8.305 1 97.12 14 GLY B N 1
ATOM 2480 C CA . GLY B 1 14 ? 13.57 24.109 7.445 1 97.12 14 GLY B CA 1
ATOM 2481 C C . GLY B 1 14 ? 12.055 24.078 7.383 1 97.12 14 GLY B C 1
ATOM 2482 O O . GLY B 1 14 ? 11.422 25.047 6.965 1 97.12 14 GLY B O 1
ATOM 2483 N N . LEU B 1 15 ? 11.438 22.984 7.812 1 98.62 15 LEU B N 1
ATOM 2484 C CA . LEU B 1 15 ? 9.992 22.859 7.684 1 98.62 15 LEU B CA 1
ATOM 2485 C C . LEU B 1 15 ? 9.281 23.469 8.891 1 98.62 15 LEU B C 1
ATOM 2487 O O . LEU B 1 15 ? 9.781 23.406 10.016 1 98.62 15 LEU B O 1
ATOM 2491 N N . LEU B 1 16 ? 8.195 24.062 8.602 1 98.81 16 LEU B N 1
ATOM 2492 C CA . LEU B 1 16 ? 7.301 24.641 9.602 1 98.81 16 LEU B CA 1
ATOM 2493 C C . LEU B 1 16 ? 5.875 24.125 9.398 1 98.81 16 LEU B C 1
ATOM 2495 O O . LEU B 1 16 ? 5.434 23.938 8.266 1 98.81 16 LEU B O 1
ATOM 2499 N N . VAL B 1 17 ? 5.16 23.891 10.5 1 98.94 17 VAL B N 1
ATOM 2500 C CA . VAL B 1 17 ? 3.771 23.453 10.445 1 98.94 17 VAL B CA 1
ATOM 2501 C C . VAL B 1 17 ? 2.908 24.344 11.336 1 98.94 17 VAL B C 1
ATOM 2503 O O . VAL B 1 17 ? 3.318 24.719 12.438 1 98.94 17 VAL B O 1
ATOM 2506 N N . GLY B 1 18 ? 1.776 24.75 10.844 1 98.88 18 GLY B N 1
ATOM 2507 C CA . GLY B 1 18 ? 0.802 25.5 11.625 1 98.88 18 GLY B CA 1
ATOM 2508 C C . GLY B 1 18 ? -0.596 24.906 11.547 1 98.88 18 GLY B C 1
ATOM 2509 O O . GLY B 1 18 ? -1.005 24.406 10.5 1 98.88 18 GLY B O 1
ATOM 2510 N N . ASN B 1 19 ? -1.38 25.109 12.656 1 98.88 19 ASN B N 1
ATOM 2511 C CA . ASN B 1 19 ? -2.756 24.625 12.773 1 98.88 19 ASN B CA 1
ATOM 2512 C C . ASN B 1 19 ? -3.721 25.781 13.047 1 98.88 19 ASN B C 1
ATOM 2514 O O . ASN B 1 19 ? -3.361 26.75 13.719 1 98.88 19 ASN B O 1
ATOM 2518 N N . ALA B 1 20 ? -4.883 25.641 12.516 1 98.94 20 ALA B N 1
ATOM 2519 C CA . ALA B 1 20 ? -6.027 26.453 12.898 1 98.94 20 ALA B CA 1
ATOM 2520 C C . ALA B 1 20 ? -7.324 25.656 12.836 1 98.94 20 ALA B C 1
ATOM 2522 O O . ALA B 1 20 ? -7.508 24.828 11.938 1 98.94 20 ALA B O 1
ATOM 2523 N N . GLN B 1 21 ? -8.211 25.891 13.828 1 98.56 21 GLN B N 1
ATOM 2524 C CA . GLN B 1 21 ? -9.461 25.141 13.852 1 98.56 21 GLN B CA 1
ATOM 2525 C C . GLN B 1 21 ? -10.586 25.969 14.477 1 98.56 21 GLN B C 1
ATOM 2527 O O . GLN B 1 21 ? -10.336 27 15.086 1 98.56 21 GLN B O 1
ATOM 2532 N N . ASP B 1 22 ? -11.75 25.641 14.203 1 98 22 ASP B N 1
ATOM 2533 C CA . ASP B 1 22 ? -12.992 26.109 14.82 1 98 22 ASP B CA 1
ATOM 2534 C C . ASP B 1 22 ? -13.727 24.969 15.508 1 98 22 ASP B C 1
ATOM 2536 O O . ASP B 1 22 ? -14.234 24.062 14.844 1 98 22 ASP B O 1
ATOM 2540 N N . ASP B 1 23 ? -13.836 25.047 16.812 1 96 23 ASP B N 1
ATOM 2541 C CA . ASP B 1 23 ? -14.367 23.953 17.609 1 96 23 ASP B CA 1
ATOM 2542 C C . ASP B 1 23 ? -15.867 23.766 17.375 1 96 23 ASP B C 1
ATOM 2544 O O . ASP B 1 23 ? -16.375 22.656 17.422 1 96 23 ASP B O 1
ATOM 2548 N N . ALA B 1 24 ? -16.578 24.891 17.188 1 96.5 24 ALA B N 1
ATOM 2549 C CA . ALA B 1 24 ? -18 24.781 16.875 1 96.5 24 ALA B CA 1
ATOM 2550 C C . ALA B 1 24 ? -18.219 24.141 15.516 1 96.5 24 ALA B C 1
ATOM 2552 O O . ALA B 1 24 ? -19.141 23.328 15.344 1 96.5 24 ALA B O 1
ATOM 2553 N N . LEU B 1 25 ? -17.438 24.5 14.594 1 97.06 25 LEU B N 1
ATOM 2554 C CA . LEU B 1 25 ? -17.453 23.938 13.25 1 97.06 25 LEU B CA 1
ATOM 2555 C C . LEU B 1 25 ? -17.031 22.469 13.258 1 97.06 25 LEU B C 1
ATOM 2557 O O . LEU B 1 25 ? -17.438 21.703 12.398 1 97.06 25 LEU B O 1
ATOM 2561 N N . LYS B 1 26 ? -16.156 22.094 14.258 1 97.69 26 LYS B N 1
ATOM 2562 C CA . LYS B 1 26 ? -15.477 20.812 14.367 1 97.69 26 LYS B CA 1
ATOM 2563 C C . LYS B 1 26 ? -14.672 20.5 13.109 1 97.69 26 LYS B C 1
ATOM 2565 O O . LYS B 1 26 ? -14.859 19.438 12.492 1 97.69 26 LYS B O 1
ATOM 2570 N N . SER B 1 27 ? -13.891 21.438 12.734 1 98.25 27 SER B N 1
ATOM 2571 C CA . SER B 1 27 ? -13.047 21.359 11.547 1 98.25 27 SER B CA 1
ATOM 2572 C C . SER B 1 27 ? -11.859 22.297 11.641 1 98.25 27 SER B C 1
ATOM 2574 O O . SER B 1 27 ? -11.75 23.078 12.594 1 98.25 27 SER B O 1
ATOM 2576 N N . GLY B 1 28 ? -10.945 22.203 10.703 1 98.75 28 GLY B N 1
ATOM 2577 C CA . GLY B 1 28 ? -9.75 23.031 10.719 1 98.75 28 GLY B CA 1
ATOM 2578 C C . GLY B 1 28 ? -8.82 22.766 9.547 1 98.75 28 GLY B C 1
ATOM 2579 O O . GLY B 1 28 ? -9.188 22.062 8.602 1 98.75 28 GLY B O 1
ATOM 2580 N N . ALA B 1 29 ? -7.641 23.438 9.617 1 98.88 29 ALA B N 1
ATOM 2581 C CA . ALA B 1 29 ? -6.633 23.328 8.562 1 98.88 29 ALA B CA 1
ATOM 2582 C C . ALA B 1 29 ? -5.227 23.266 9.156 1 98.88 29 ALA B C 1
ATOM 2584 O O . ALA B 1 29 ? -4.973 23.828 10.219 1 98.88 29 ALA B O 1
ATOM 2585 N N . THR B 1 30 ? -4.406 22.547 8.523 1 98.94 30 THR B N 1
ATOM 2586 C CA . THR B 1 30 ? -2.988 22.422 8.844 1 98.94 30 THR B CA 1
ATOM 2587 C C . THR B 1 30 ? -2.133 22.766 7.629 1 98.94 30 THR B C 1
ATOM 2589 O O . THR B 1 30 ? -2.395 22.281 6.527 1 98.94 30 THR B O 1
ATOM 2592 N N . VAL B 1 31 ? -1.1 23.625 7.836 1 98.94 31 VAL B N 1
ATOM 2593 C CA . VAL B 1 31 ? -0.247 24.062 6.738 1 98.94 31 VAL B CA 1
ATOM 2594 C C . VAL B 1 31 ? 1.198 23.656 7.008 1 98.94 31 VAL B C 1
ATOM 2596 O O . VAL B 1 31 ? 1.711 23.844 8.109 1 98.94 31 VAL B O 1
ATOM 2599 N N . LEU B 1 32 ? 1.824 23 6.062 1 98.94 32 LEU B N 1
ATOM 2600 C CA . LEU B 1 32 ? 3.271 22.812 6.047 1 98.94 32 LEU B CA 1
ATOM 2601 C C . LEU B 1 32 ? 3.936 23.812 5.105 1 98.94 32 LEU B C 1
ATOM 2603 O O . LEU B 1 32 ? 3.557 23.922 3.938 1 98.94 32 LEU B O 1
ATOM 2607 N N . SER B 1 33 ? 4.859 24.547 5.602 1 98.44 33 SER B N 1
ATOM 2608 C CA . SER B 1 33 ? 5.625 25.516 4.816 1 98.44 33 SER B CA 1
ATOM 2609 C C . SER B 1 33 ? 7.102 25.5 5.203 1 98.44 33 SER B C 1
ATOM 2611 O O . SER B 1 33 ? 7.547 24.609 5.926 1 98.44 33 SER B O 1
ATOM 2613 N N . ALA B 1 34 ? 7.855 26.344 4.566 1 96.88 34 ALA B N 1
ATOM 2614 C CA . ALA B 1 34 ? 9.281 26.531 4.82 1 96.88 34 ALA B CA 1
ATOM 2615 C C . ALA B 1 34 ? 9.727 27.938 4.453 1 96.88 34 ALA B C 1
ATOM 2617 O O . ALA B 1 34 ? 8.93 28.734 3.965 1 96.88 34 ALA B O 1
ATOM 2618 N N . GLU B 1 35 ? 10.992 28.234 4.801 1 89.12 35 GLU B N 1
ATOM 2619 C CA . GLU B 1 35 ? 11.523 29.547 4.438 1 89.12 35 GLU B CA 1
ATOM 2620 C C . GLU B 1 35 ? 11.742 29.656 2.932 1 89.12 35 GLU B C 1
ATOM 2622 O O . GLU B 1 35 ? 11.625 30.734 2.357 1 89.12 35 GLU B O 1
ATOM 2627 N N . ALA B 1 36 ? 12.125 28.578 2.328 1 92.62 36 ALA B N 1
ATOM 2628 C CA . ALA B 1 36 ? 12.312 28.5 0.883 1 92.62 36 ALA B CA 1
ATOM 2629 C C . ALA B 1 36 ? 11.406 27.438 0.26 1 92.62 36 ALA B C 1
ATOM 2631 O O . ALA B 1 36 ? 11.008 26.484 0.929 1 92.62 36 ALA B O 1
ATOM 2632 N N . PRO B 1 37 ? 11.102 27.672 -1.065 1 95.44 37 PRO B N 1
ATOM 2633 C CA . PRO B 1 37 ? 10.32 26.625 -1.74 1 95.44 37 PRO B CA 1
ATOM 2634 C C . PRO B 1 37 ? 11.016 25.266 -1.71 1 95.44 37 PRO B C 1
ATOM 2636 O O . PRO B 1 37 ? 12.234 25.188 -1.581 1 95.44 37 PRO B O 1
ATOM 2639 N N . PHE B 1 38 ? 10.266 24.234 -1.829 1 97.62 38 PHE B N 1
ATOM 2640 C CA . PHE B 1 38 ? 10.812 22.891 -1.736 1 97.62 38 PHE B CA 1
ATOM 2641 C C . PHE B 1 38 ? 10.266 22 -2.85 1 97.62 38 PHE B C 1
ATOM 2643 O O . PHE B 1 38 ? 9.227 22.312 -3.441 1 97.62 38 PHE B O 1
ATOM 2650 N N . MET B 1 39 ? 11.031 20.938 -3.156 1 97.69 39 MET B N 1
ATOM 2651 C CA . MET B 1 39 ? 10.602 19.922 -4.113 1 97.69 39 MET B CA 1
ATOM 2652 C C . MET B 1 39 ? 9.438 19.109 -3.561 1 97.69 39 MET B C 1
ATOM 2654 O O . MET B 1 39 ? 9.422 18.766 -2.375 1 97.69 39 MET B O 1
ATOM 2658 N N . ALA B 1 40 ? 8.406 18.828 -4.414 1 98 40 ALA B N 1
ATOM 2659 C CA . ALA B 1 40 ? 7.27 18.047 -3.926 1 98 40 ALA B CA 1
ATOM 2660 C C . ALA B 1 40 ? 6.684 17.172 -5.035 1 98 40 ALA B C 1
ATOM 2662 O O . ALA B 1 40 ? 6.84 17.484 -6.219 1 98 40 ALA B O 1
ATOM 2663 N N . SER B 1 41 ? 6.098 16.094 -4.73 1 98.25 41 SER B N 1
ATOM 2664 C CA . SER B 1 41 ? 5.27 15.234 -5.57 1 98.25 41 SER B CA 1
ATOM 2665 C C . SER B 1 41 ? 4.113 14.641 -4.773 1 98.25 41 SER B C 1
ATOM 2667 O O . SER B 1 41 ? 3.789 15.125 -3.686 1 98.25 41 SER B O 1
ATOM 2669 N N . VAL B 1 42 ? 3.355 13.75 -5.422 1 97.94 42 VAL B N 1
ATOM 2670 C CA . VAL B 1 42 ? 2.191 13.172 -4.758 1 97.94 42 VAL B CA 1
ATOM 2671 C C . VAL B 1 42 ? 1.895 11.797 -5.348 1 97.94 42 VAL B C 1
ATOM 2673 O O . VAL B 1 42 ? 2.275 11.5 -6.484 1 97.94 42 VAL B O 1
ATOM 2676 N N . HIS B 1 43 ? 1.35 10.922 -4.57 1 98.06 43 HIS B N 1
ATOM 2677 C CA . HIS B 1 43 ? 0.729 9.695 -5.043 1 98.06 43 HIS B CA 1
ATOM 2678 C C . HIS B 1 43 ? -0.634 9.477 -4.395 1 98.06 43 HIS B C 1
ATOM 2680 O O . HIS B 1 43 ? -0.774 9.602 -3.178 1 98.06 43 HIS B O 1
ATOM 2686 N N . VAL B 1 44 ? -1.641 9.164 -5.234 1 96.12 44 VAL B N 1
ATOM 2687 C CA . VAL B 1 44 ? -3.018 8.992 -4.789 1 96.12 44 VAL B CA 1
ATOM 2688 C C . VAL B 1 44 ? -3.432 7.531 -4.949 1 96.12 44 VAL B C 1
ATOM 2690 O O . VAL B 1 44 ? -3.373 6.98 -6.051 1 96.12 44 VAL B O 1
ATOM 2693 N N . MET B 1 45 ? -3.877 6.914 -3.898 1 95.12 45 MET B N 1
ATOM 2694 C CA . MET B 1 45 ? -4.328 5.527 -3.986 1 95.12 45 MET B CA 1
ATOM 2695 C C . MET B 1 45 ? -5.828 5.43 -3.736 1 95.12 45 MET B C 1
ATOM 2697 O O . MET B 1 45 ? -6.484 4.508 -4.227 1 95.12 45 MET B O 1
ATOM 2701 N N . GLY B 1 46 ? -6.297 6.34 -2.951 1 91.94 46 GLY B N 1
ATOM 2702 C CA . GLY B 1 46 ? -7.73 6.312 -2.705 1 91.94 46 GLY B CA 1
ATOM 2703 C C . GLY B 1 46 ? -8.555 6.566 -3.953 1 91.94 46 GLY B C 1
ATOM 2704 O O . GLY B 1 46 ? -8.086 7.219 -4.891 1 91.94 46 GLY B O 1
ATOM 2705 N N . GLY B 1 47 ? -9.781 6.125 -3.906 1 88.25 47 GLY B N 1
ATOM 2706 C CA . GLY B 1 47 ? -10.633 6.227 -5.086 1 88.25 47 GLY B CA 1
ATOM 2707 C C . GLY B 1 47 ? -11.43 7.512 -5.137 1 88.25 47 GLY B C 1
ATOM 2708 O O . GLY B 1 47 ? -12.008 7.848 -6.172 1 88.25 47 GLY B O 1
ATOM 2709 N N . ALA B 1 48 ? -11.445 8.234 -4.031 1 88.56 48 ALA B N 1
ATOM 2710 C CA . ALA B 1 48 ? -12.258 9.445 -3.986 1 88.56 48 ALA B CA 1
ATOM 2711 C C . ALA B 1 48 ? -11.469 10.617 -3.402 1 88.56 48 ALA B C 1
ATOM 2713 O O . ALA B 1 48 ? -11.906 11.242 -2.43 1 88.56 48 ALA B O 1
ATOM 2714 N N . PRO B 1 49 ? -10.445 11.023 -4.055 1 89.25 49 PRO B N 1
ATOM 2715 C CA . PRO B 1 49 ? -9.609 12.102 -3.516 1 89.25 49 PRO B CA 1
ATOM 2716 C C . PRO B 1 49 ? -10.25 13.477 -3.672 1 89.25 49 PRO B C 1
ATOM 2718 O O . PRO B 1 49 ? -10.992 13.711 -4.629 1 89.25 49 PRO B O 1
ATOM 2721 N N . GLY B 1 50 ? -10.055 14.383 -2.715 1 93 50 GLY B N 1
ATOM 2722 C CA . GLY B 1 50 ? -10.305 15.812 -2.793 1 93 50 GLY B CA 1
ATOM 2723 C C . GLY B 1 50 ? -9.031 16.641 -2.73 1 93 50 GLY B C 1
ATOM 2724 O O . GLY B 1 50 ? -8.438 16.797 -1.663 1 93 50 GLY B O 1
ATOM 2725 N N . THR B 1 51 ? -8.703 17.172 -3.953 1 95.5 51 THR B N 1
ATOM 2726 C CA . THR B 1 51 ? -7.379 17.781 -4.012 1 95.5 51 THR B CA 1
ATOM 2727 C C . THR B 1 51 ? -7.43 19.094 -4.789 1 95.5 51 THR B C 1
ATOM 2729 O O . THR B 1 51 ? -8.391 19.359 -5.516 1 95.5 51 THR B O 1
ATOM 2732 N N . ARG B 1 52 ? -6.5 19.891 -4.523 1 93.69 52 ARG B N 1
ATOM 2733 C CA . ARG B 1 52 ? -6.203 21.109 -5.273 1 93.69 52 ARG B CA 1
ATOM 2734 C C . ARG B 1 52 ? -4.762 21.094 -5.773 1 93.69 52 ARG B C 1
ATOM 2736 O O . ARG B 1 52 ? -3.83 20.859 -5 1 93.69 52 ARG B O 1
ATOM 2743 N N . GLU B 1 53 ? -4.52 21.281 -7.125 1 93.75 53 GLU B N 1
ATOM 2744 C CA . GLU B 1 53 ? -3.242 21.547 -7.777 1 93.75 53 GLU B CA 1
ATOM 2745 C C . GLU B 1 53 ? -2.305 20.359 -7.664 1 93.75 53 GLU B C 1
ATOM 2747 O O . GLU B 1 53 ? -1.096 20.516 -7.492 1 93.75 53 GLU B O 1
ATOM 2752 N N . THR B 1 54 ? -2.869 19.125 -7.719 1 94.44 54 THR B N 1
ATOM 2753 C CA . THR B 1 54 ? -2.008 17.953 -7.602 1 94.44 54 THR B CA 1
ATOM 2754 C C . THR B 1 54 ? -1.449 17.547 -8.969 1 94.44 54 THR B C 1
ATOM 2756 O O . THR B 1 54 ? -0.418 16.875 -9.047 1 94.44 54 THR B O 1
ATOM 2759 N N . ASP B 1 55 ? -2.027 18.094 -10.016 1 88.62 55 ASP B N 1
ATOM 2760 C CA . ASP B 1 55 ? -1.554 17.719 -11.352 1 88.62 55 ASP B CA 1
ATOM 2761 C C . ASP B 1 55 ? -0.136 18.234 -11.586 1 88.62 55 ASP B C 1
ATOM 2763 O O . ASP B 1 55 ? 0.683 17.562 -12.203 1 88.62 55 ASP B O 1
ATOM 2767 N N . LEU B 1 56 ? 0.136 19.406 -11.141 1 92.25 56 LEU B N 1
ATOM 2768 C CA . LEU B 1 56 ? 1.437 20 -11.422 1 92.25 56 LEU B CA 1
ATOM 2769 C C . LEU B 1 56 ? 2.547 19.281 -10.672 1 92.25 56 LEU B C 1
ATOM 2771 O O . LEU B 1 56 ? 3.729 19.484 -10.945 1 92.25 56 LEU B O 1
ATOM 2775 N N . LEU B 1 57 ? 2.188 18.391 -9.742 1 95.38 57 LEU B N 1
ATOM 2776 C CA . LEU B 1 57 ? 3.174 17.688 -8.93 1 95.38 57 LEU B CA 1
ATOM 2777 C C . LEU B 1 57 ? 3.65 16.422 -9.633 1 95.38 57 LEU B C 1
ATOM 2779 O O . LEU B 1 57 ? 4.605 15.773 -9.188 1 95.38 57 LEU B O 1
ATOM 2783 N N . ALA B 1 58 ? 3.043 16.094 -10.758 1 93.94 58 ALA B N 1
ATOM 2784 C CA . ALA B 1 58 ? 3.488 14.93 -11.516 1 93.94 58 ALA B CA 1
ATOM 2785 C C . ALA B 1 58 ? 4.934 15.102 -11.984 1 93.94 58 ALA B C 1
ATOM 2787 O O . ALA B 1 58 ? 5.344 16.203 -12.367 1 93.94 58 ALA B O 1
ATOM 2788 N N . PRO B 1 59 ? 5.668 14.016 -12.062 1 93.62 59 PRO B N 1
ATOM 2789 C CA . PRO B 1 59 ? 7.109 14.086 -12.32 1 93.62 59 PRO B CA 1
ATOM 2790 C C . PRO B 1 59 ? 7.434 14.75 -13.656 1 93.62 59 PRO B C 1
ATOM 2792 O O . PRO B 1 59 ? 8.508 15.328 -13.812 1 93.62 59 PRO B O 1
ATOM 2795 N N . ASP B 1 60 ? 6.586 14.688 -14.578 1 91.56 60 ASP B N 1
ATOM 2796 C CA . ASP B 1 60 ? 6.898 15.188 -15.914 1 91.56 60 ASP B CA 1
ATOM 2797 C C . ASP B 1 60 ? 6.496 16.656 -16.062 1 91.56 60 ASP B C 1
ATOM 2799 O O . ASP B 1 60 ? 6.691 17.266 -17.109 1 91.56 60 ASP B O 1
ATOM 2803 N N . LYS B 1 61 ? 5.906 17.281 -15.055 1 89.38 61 LYS B N 1
ATOM 2804 C CA . LYS B 1 61 ? 5.473 18.672 -15.125 1 89.38 61 LYS B CA 1
ATOM 2805 C C . LYS B 1 61 ? 6.582 19.625 -14.688 1 89.38 61 LYS B C 1
ATOM 2807 O O . LYS B 1 61 ? 7.492 19.219 -13.953 1 89.38 61 LYS B O 1
ATOM 2812 N N . SER B 1 62 ? 6.504 20.797 -15.055 1 85.62 62 SER B N 1
ATOM 2813 C CA . SER B 1 62 ? 7.633 21.719 -15.031 1 85.62 62 SER B CA 1
ATOM 2814 C C . SER B 1 62 ? 7.824 22.328 -13.648 1 85.62 62 SER B C 1
ATOM 2816 O O . SER B 1 62 ? 8.93 22.734 -13.297 1 85.62 62 SER B O 1
ATOM 2818 N N . VAL B 1 63 ? 6.832 22.469 -12.891 1 81.88 63 VAL B N 1
ATOM 2819 C CA . VAL B 1 63 ? 6.957 23.078 -11.57 1 81.88 63 VAL B CA 1
ATOM 2820 C C . VAL B 1 63 ? 7.641 22.109 -10.609 1 81.88 63 VAL B C 1
ATOM 2822 O O . VAL B 1 63 ? 7.09 21.047 -10.289 1 81.88 63 VAL B O 1
ATOM 2825 N N . ALA B 1 64 ? 8.727 22.422 -10.195 1 79.12 64 ALA B N 1
ATOM 2826 C CA . ALA B 1 64 ? 9.453 21.469 -9.352 1 79.12 64 ALA B CA 1
ATOM 2827 C C . ALA B 1 64 ? 9.297 21.828 -7.875 1 79.12 64 ALA B C 1
ATOM 2829 O O . ALA B 1 64 ? 9.18 20.938 -7.031 1 79.12 64 ALA B O 1
ATOM 2830 N N . ARG B 1 65 ? 9.305 23.141 -7.605 1 93.69 65 ARG B N 1
ATOM 2831 C CA . ARG B 1 65 ? 9.266 23.531 -6.199 1 93.69 65 ARG B CA 1
ATOM 2832 C 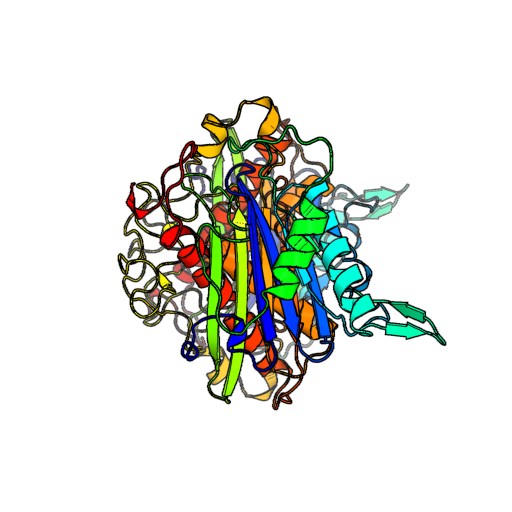C . ARG B 1 65 ? 7.992 24.312 -5.887 1 93.69 65 ARG B C 1
ATOM 2834 O O . ARG B 1 65 ? 7.512 25.078 -6.715 1 93.69 65 ARG B O 1
ATOM 2841 N N . ILE B 1 66 ? 7.473 24.094 -4.668 1 97 66 ILE B N 1
ATOM 2842 C CA . ILE B 1 66 ? 6.246 24.75 -4.246 1 97 66 ILE B CA 1
ATOM 2843 C C . ILE B 1 66 ? 6.473 25.453 -2.906 1 97 66 ILE B C 1
ATOM 2845 O O . ILE B 1 66 ? 7.531 25.297 -2.289 1 97 66 ILE B O 1
ATOM 2849 N N . ASP B 1 67 ? 5.453 26.188 -2.5 1 97.81 67 ASP B N 1
ATOM 2850 C CA . ASP B 1 67 ? 5.664 27.109 -1.394 1 97.81 67 ASP B CA 1
ATOM 2851 C C . ASP B 1 67 ? 5.059 26.562 -0.099 1 97.81 67 ASP B C 1
ATOM 2853 O O . ASP B 1 67 ? 5.516 26.906 0.994 1 97.81 67 ASP B O 1
ATOM 2857 N N . ALA B 1 68 ? 4.027 25.766 -0.258 1 98.69 68 ALA B N 1
ATOM 2858 C CA . ALA B 1 68 ? 3.346 25.219 0.907 1 98.69 68 ALA B CA 1
ATOM 2859 C C . ALA B 1 68 ? 2.441 24.047 0.508 1 98.69 68 ALA B C 1
ATOM 2861 O O . ALA B 1 68 ? 2.127 23.875 -0.672 1 98.69 68 ALA B O 1
ATOM 2862 N N . LEU B 1 69 ? 2.07 23.25 1.464 1 98.88 69 LEU B N 1
ATOM 2863 C CA . LEU B 1 69 ? 1.045 22.203 1.36 1 98.88 69 LEU B CA 1
ATOM 2864 C C . LEU B 1 69 ? -0.02 22.391 2.438 1 98.88 69 LEU B C 1
ATOM 2866 O O . LEU B 1 69 ? 0.3 22.703 3.586 1 98.88 69 LEU B O 1
ATOM 2870 N N . VAL B 1 70 ? -1.288 22.125 2.039 1 98.88 70 VAL B N 1
ATOM 2871 C CA . VAL B 1 70 ? -2.389 22.328 2.977 1 98.88 70 VAL B CA 1
ATOM 2872 C C . VAL B 1 70 ? -3.168 21.031 3.15 1 98.88 70 VAL B C 1
ATOM 2874 O O . VAL B 1 70 ? -3.535 20.391 2.166 1 98.88 70 VAL B O 1
ATOM 2877 N N . LEU B 1 71 ? -3.365 20.625 4.375 1 98.88 71 LEU B N 1
ATOM 2878 C CA . LEU B 1 71 ? -4.363 19.625 4.766 1 98.88 71 LEU B CA 1
ATOM 2879 C C . LEU B 1 71 ? -5.555 20.297 5.445 1 98.88 71 LEU B C 1
ATOM 2881 O O . LEU B 1 71 ? -5.379 21.109 6.352 1 98.88 71 LEU B O 1
ATOM 2885 N N . SER B 1 72 ? -6.77 19.938 5.02 1 98.69 72 SER B N 1
ATOM 2886 C CA . SER B 1 72 ? -7.918 20.656 5.578 1 98.69 72 SER B CA 1
ATOM 2887 C C . SER B 1 72 ? -9.117 19.719 5.738 1 98.69 72 SER B C 1
ATOM 2889 O O . SER B 1 72 ? -9.188 18.672 5.086 1 98.69 72 SER B O 1
ATOM 2891 N N . GLY B 1 73 ? -9.914 20.078 6.773 1 97.81 73 GLY B N 1
ATOM 2892 C CA . GLY B 1 73 ? -11.266 19.531 6.758 1 97.81 73 GLY B CA 1
ATOM 2893 C C . GLY B 1 73 ? -12.172 20.219 5.754 1 97.81 73 GLY B C 1
ATOM 2894 O O . GLY B 1 73 ? -11.695 20.938 4.863 1 97.81 73 GLY B O 1
ATOM 2895 N N . GLY B 1 74 ? -13.523 19.859 5.793 1 95.81 74 GLY B N 1
ATOM 2896 C CA . GLY B 1 74 ? -14.508 20.672 5.102 1 95.81 74 GLY B CA 1
ATOM 2897 C C . GLY B 1 74 ? -14.883 20.109 3.74 1 95.81 74 GLY B C 1
ATOM 2898 O O . GLY B 1 74 ? -15.664 20.719 3.004 1 95.81 74 GLY B O 1
ATOM 2899 N N . SER B 1 75 ? -14.305 18.906 3.408 1 93.12 75 SER B N 1
ATOM 2900 C CA . SER B 1 75 ? -14.547 18.406 2.059 1 93.12 75 SER B CA 1
ATOM 2901 C C . SER B 1 75 ? -14.203 19.453 1.01 1 93.12 75 SER B C 1
ATOM 2903 O O . SER B 1 75 ? -13.234 20.203 1.163 1 93.12 75 SER B O 1
ATOM 2905 N N . ALA B 1 76 ? -14.977 19.547 -0.068 1 91.44 76 ALA B N 1
ATOM 2906 C CA . ALA B 1 76 ? -14.609 20.422 -1.177 1 91.44 76 ALA B CA 1
ATOM 2907 C C . ALA B 1 76 ? -14.539 21.875 -0.721 1 91.44 76 ALA B C 1
ATOM 2909 O O . ALA B 1 76 ? -13.758 22.672 -1.263 1 91.44 76 ALA B O 1
ATOM 2910 N N . TYR B 1 77 ? -15.266 22.281 0.313 1 94.62 77 TYR B N 1
ATOM 2911 C CA . TYR B 1 77 ? -15.195 23.641 0.841 1 94.62 77 TYR B CA 1
ATOM 2912 C C . TYR B 1 77 ? -13.82 23.922 1.439 1 94.62 77 TYR B C 1
ATOM 2914 O O . TYR B 1 77 ? -13.336 25.047 1.391 1 94.62 77 TYR B O 1
ATOM 2922 N N . GLY B 1 78 ? -13.227 22.859 1.961 1 97.5 78 GLY B N 1
ATOM 2923 C CA . GLY B 1 78 ? -11.953 22.984 2.648 1 97.5 78 GLY B CA 1
ATOM 2924 C C . GLY B 1 78 ? -10.805 23.328 1.716 1 97.5 78 GLY B C 1
ATOM 2925 O O . GLY B 1 78 ? -9.758 23.797 2.16 1 97.5 78 GLY B O 1
ATOM 2926 N N . LEU B 1 79 ? -11.008 23.125 0.429 1 96.69 79 LEU B N 1
ATOM 2927 C CA . LEU B 1 79 ? -9.961 23.438 -0.535 1 96.69 79 LEU B CA 1
ATOM 2928 C C . LEU B 1 79 ? -9.664 24.938 -0.536 1 96.69 79 LEU B C 1
ATOM 2930 O O . LEU B 1 79 ? -8.578 25.359 -0.935 1 96.69 79 LEU B O 1
ATOM 2934 N N . ASP B 1 80 ? -10.539 25.688 -0.025 1 97.88 80 ASP B N 1
ATOM 2935 C CA . ASP B 1 80 ? -10.359 27.141 0.022 1 97.88 80 ASP B CA 1
ATOM 2936 C C . ASP B 1 80 ? -9.305 27.531 1.053 1 97.88 80 ASP B C 1
ATOM 2938 O O . ASP B 1 80 ? -8.836 28.672 1.066 1 97.88 80 ASP B O 1
ATOM 2942 N N . ALA B 1 81 ? -8.953 26.656 1.979 1 98.75 81 ALA B N 1
ATOM 2943 C CA . ALA B 1 81 ? -7.84 26.906 2.887 1 98.75 81 ALA B CA 1
ATOM 2944 C C . ALA B 1 81 ? -6.562 27.234 2.111 1 98.75 81 ALA B C 1
ATOM 2946 O O . ALA B 1 81 ? -5.758 28.062 2.545 1 98.75 81 ALA B O 1
ATOM 2947 N N . CYS B 1 82 ? -6.426 26.609 0.983 1 98.62 82 CYS B N 1
ATOM 2948 C CA . CYS B 1 82 ? -5.273 26.875 0.13 1 98.62 82 CYS B CA 1
ATOM 2949 C C . CYS B 1 82 ? -5.258 28.328 -0.328 1 98.62 82 CYS B C 1
ATOM 2951 O O . CYS B 1 82 ? -4.191 28.938 -0.449 1 98.62 82 CYS B O 1
ATOM 2953 N N . SER B 1 83 ? -6.41 28.875 -0.602 1 97.94 83 SER B N 1
ATOM 2954 C CA . SER B 1 83 ? -6.5 30.266 -1.026 1 97.94 83 SER B CA 1
ATOM 2955 C C . SER B 1 83 ? -6.004 31.219 0.065 1 97.94 83 SER B C 1
ATOM 2957 O O . SER B 1 83 ? -5.32 32.188 -0.222 1 97.94 83 SER B O 1
ATOM 2959 N N . GLY B 1 84 ? -6.398 30.891 1.288 1 98.69 84 GLY B N 1
ATOM 2960 C CA . GLY B 1 84 ? -5.91 31.688 2.396 1 98.69 84 GLY B CA 1
ATOM 2961 C C . GLY B 1 84 ? -4.398 31.688 2.518 1 98.69 84 GLY B C 1
ATOM 2962 O O . GLY B 1 84 ? -3.785 32.719 2.771 1 98.69 84 GLY B O 1
ATOM 2963 N N . VAL B 1 85 ? -3.836 30.547 2.318 1 98.75 85 VAL B N 1
ATOM 2964 C CA . VAL B 1 85 ? -2.385 30.406 2.385 1 98.75 85 VAL B CA 1
ATOM 2965 C C . VAL B 1 85 ? -1.739 31.141 1.214 1 98.75 85 VAL B C 1
ATOM 2967 O O . VAL B 1 85 ? -0.733 31.844 1.386 1 98.75 85 VAL B O 1
ATOM 2970 N N . SER B 1 86 ? -2.301 31 0.022 1 97.44 86 SER B N 1
ATOM 2971 C CA . SER B 1 86 ? -1.8 31.672 -1.168 1 97.44 86 SER B CA 1
ATOM 2972 C C . SER B 1 86 ? -1.78 33.188 -0.972 1 97.44 86 SER B C 1
ATOM 2974 O O . SER B 1 86 ? -0.799 33.844 -1.313 1 97.44 86 SER B O 1
ATOM 2976 N N . ASP B 1 87 ? -2.828 33.719 -0.411 1 97.69 87 ASP B N 1
ATOM 2977 C CA . ASP B 1 87 ? -2.914 35.156 -0.146 1 97.69 87 ASP B CA 1
ATOM 2978 C C . ASP B 1 87 ? -1.818 35.594 0.819 1 97.69 87 ASP B C 1
ATOM 2980 O O . ASP B 1 87 ? -1.203 36.656 0.625 1 97.69 87 ASP B O 1
ATOM 2984 N N . ALA B 1 88 ? -1.661 34.844 1.844 1 97.81 88 ALA B N 1
ATOM 2985 C CA . ALA B 1 88 ? -0.643 35.188 2.838 1 97.81 88 ALA B CA 1
ATOM 2986 C C . ALA B 1 88 ? 0.75 35.188 2.215 1 97.81 88 ALA B C 1
ATOM 2988 O O . ALA B 1 88 ? 1.562 36.062 2.494 1 97.81 88 ALA B O 1
ATOM 2989 N N . LEU B 1 89 ? 1.023 34.219 1.411 1 97.38 89 LEU B N 1
ATOM 2990 C CA . LEU B 1 89 ? 2.316 34.094 0.746 1 97.38 89 LEU B CA 1
ATOM 2991 C C . LEU B 1 89 ? 2.537 35.281 -0.211 1 97.38 89 LEU B C 1
ATOM 2993 O O . LEU B 1 89 ? 3.621 35.844 -0.244 1 97.38 89 LEU B O 1
ATOM 2997 N N . ARG B 1 90 ? 1.562 35.625 -0.936 1 95.81 90 ARG B N 1
ATOM 2998 C CA . ARG B 1 90 ? 1.652 36.75 -1.844 1 95.81 90 ARG B CA 1
ATOM 2999 C C . ARG B 1 90 ? 1.972 38.031 -1.084 1 95.81 90 ARG B C 1
ATOM 3001 O O . ARG B 1 90 ? 2.828 38.812 -1.505 1 95.81 90 ARG B O 1
ATOM 3008 N N . ALA B 1 91 ? 1.248 38.219 -0.027 1 96 91 ALA B N 1
ATOM 3009 C CA . ALA B 1 91 ? 1.461 39.406 0.795 1 96 91 ALA B CA 1
ATOM 3010 C C . ALA B 1 91 ? 2.895 39.469 1.318 1 96 91 ALA B C 1
ATOM 3012 O O . ALA B 1 91 ? 3.463 40.531 1.478 1 96 91 ALA B O 1
ATOM 3013 N N . ALA B 1 92 ? 3.467 38.344 1.516 1 94.31 92 ALA B N 1
ATOM 3014 C CA . ALA B 1 92 ? 4.836 38.25 2.018 1 94.31 92 ALA B CA 1
ATOM 3015 C C . ALA B 1 92 ? 5.844 38.312 0.874 1 94.31 92 ALA B C 1
ATOM 3017 O O . ALA B 1 92 ? 7.055 38.219 1.102 1 94.31 92 ALA B O 1
ATOM 3018 N N . GLY B 1 93 ? 5.336 38.344 -0.366 1 94.06 93 GLY B N 1
ATOM 3019 C CA . GLY B 1 93 ? 6.195 38.406 -1.536 1 94.06 93 GLY B CA 1
ATOM 3020 C C . GLY B 1 93 ? 6.824 37.062 -1.885 1 94.06 93 GLY B C 1
ATOM 3021 O O . GLY B 1 93 ? 7.891 37.031 -2.504 1 94.06 93 GLY B O 1
ATOM 3022 N N . ARG B 1 94 ? 6.227 36 -1.515 1 94.81 94 ARG B N 1
ATOM 3023 C CA . ARG B 1 94 ? 6.746 34.656 -1.755 1 94.81 94 ARG B CA 1
ATOM 3024 C C . ARG B 1 94 ? 5.926 33.938 -2.816 1 94.81 94 ARG B C 1
ATOM 3026 O O . ARG B 1 94 ? 4.691 33.969 -2.771 1 94.81 94 ARG B O 1
ATOM 3033 N N . GLY B 1 95 ? 6.602 33.375 -3.795 1 93 95 GLY B N 1
ATOM 3034 C CA . GLY B 1 95 ? 5.969 32.625 -4.875 1 93 95 GLY B CA 1
ATOM 3035 C C . GLY B 1 95 ? 6.801 32.594 -6.141 1 93 95 GLY B C 1
ATOM 3036 O O . GLY B 1 95 ? 7.867 33.219 -6.207 1 93 95 GLY B O 1
ATOM 3037 N N . TYR B 1 96 ? 6.281 31.828 -7.066 1 88.25 96 TYR B N 1
ATOM 3038 C CA . TYR B 1 96 ? 6.879 31.766 -8.398 1 88.25 96 TYR B CA 1
ATOM 3039 C C . TYR B 1 96 ? 6.762 33.125 -9.109 1 88.25 96 TYR B C 1
ATOM 3041 O O . TYR B 1 96 ? 5.676 33.688 -9.172 1 88.25 96 TYR B O 1
ATOM 3049 N N . ARG B 1 97 ? 7.855 33.594 -9.633 1 88.31 97 ARG B N 1
ATOM 3050 C CA . ARG B 1 97 ? 7.875 34.906 -10.227 1 88.31 97 ARG B CA 1
ATOM 3051 C C . ARG B 1 97 ? 7.891 34.844 -11.75 1 88.31 97 ARG B C 1
ATOM 3053 O O . ARG B 1 97 ? 8.672 34.062 -12.328 1 88.31 97 ARG B O 1
ATOM 3060 N N . ILE B 1 98 ? 6.941 35.406 -12.312 1 84.19 98 ILE B N 1
ATOM 3061 C CA . ILE B 1 98 ? 6.914 35.688 -13.742 1 84.19 98 ILE B CA 1
ATOM 3062 C C . ILE B 1 98 ? 6.832 37.188 -13.977 1 84.19 98 ILE B C 1
ATOM 3064 O O . ILE B 1 98 ? 5.777 37.781 -13.781 1 84.19 98 ILE B O 1
ATOM 3068 N N . ALA B 1 99 ? 7.891 37.75 -14.422 1 89.12 99 ALA B N 1
ATOM 3069 C CA . ALA B 1 99 ? 7.973 39.188 -14.539 1 89.12 99 ALA B CA 1
ATOM 3070 C C . ALA B 1 99 ? 7.598 39.875 -13.219 1 89.12 99 ALA B C 1
ATOM 3072 O O . ALA B 1 99 ? 8.188 39.594 -12.18 1 89.12 99 ALA B O 1
ATOM 3073 N N . ASP B 1 100 ? 6.441 40.594 -13.172 1 89.56 100 ASP B N 1
ATOM 3074 C CA . ASP B 1 100 ? 6.066 41.344 -11.969 1 89.56 100 ASP B CA 1
ATOM 3075 C C . ASP B 1 100 ? 5.043 40.562 -11.148 1 89.56 100 ASP B C 1
ATOM 3077 O O . ASP B 1 100 ? 4.691 40.969 -10.039 1 89.56 100 ASP B O 1
ATOM 3081 N N . ALA B 1 101 ? 4.805 39.438 -11.664 1 90.44 101 ALA B N 1
ATOM 3082 C CA . ALA B 1 101 ? 3.787 38.625 -10.984 1 90.44 101 ALA B CA 1
ATOM 3083 C C . ALA B 1 101 ? 4.426 37.656 -10.008 1 90.44 101 ALA B C 1
ATOM 3085 O O . ALA B 1 101 ? 5.457 37.031 -10.312 1 90.44 101 ALA B O 1
ATOM 3086 N N . VAL B 1 102 ? 3.906 37.656 -8.766 1 92.31 102 VAL B N 1
ATOM 3087 C CA . VAL B 1 102 ? 4.273 36.656 -7.766 1 92.31 102 VAL B CA 1
ATOM 3088 C C . VAL B 1 102 ? 3.145 35.625 -7.609 1 92.31 102 VAL B C 1
ATOM 3090 O O . VAL B 1 102 ? 2.02 36 -7.25 1 92.31 102 VAL B O 1
ATOM 3093 N N . ILE B 1 103 ? 3.416 34.344 -7.887 1 92.38 103 ILE B N 1
ATOM 3094 C CA . ILE B 1 103 ? 2.385 33.312 -7.922 1 92.38 103 ILE B CA 1
ATOM 3095 C C . ILE B 1 103 ? 2.711 32.219 -6.91 1 92.38 103 ILE B C 1
ATOM 3097 O O . ILE B 1 103 ? 3.463 31.281 -7.211 1 92.38 103 ILE B O 1
ATOM 3101 N N . PRO B 1 104 ? 2.174 32.312 -5.746 1 95.94 104 PRO B N 1
ATOM 3102 C CA . PRO B 1 104 ? 2.359 31.219 -4.789 1 95.94 104 PRO B CA 1
ATOM 3103 C C . PRO B 1 104 ? 1.75 29.891 -5.266 1 95.94 104 PRO B C 1
ATOM 3105 O O . PRO B 1 104 ? 0.639 29.891 -5.805 1 95.94 104 PRO B O 1
ATOM 3108 N N . ILE B 1 105 ? 2.412 28.781 -5.188 1 96.5 105 ILE B N 1
ATOM 3109 C CA . ILE B 1 105 ? 1.927 27.453 -5.531 1 96.5 105 ILE B CA 1
ATOM 3110 C C . ILE B 1 105 ? 1.625 26.672 -4.254 1 96.5 105 ILE B C 1
ATOM 3112 O O . ILE B 1 105 ? 2.537 26.328 -3.496 1 96.5 105 ILE B O 1
ATOM 3116 N N . VAL B 1 106 ? 0.341 26.375 -4.031 1 98.12 106 VAL B N 1
ATOM 3117 C CA . VAL B 1 106 ? -0.112 25.844 -2.75 1 98.12 106 VAL B CA 1
ATOM 3118 C C . VAL B 1 106 ? -1.072 24.672 -2.982 1 98.12 106 VAL B C 1
ATOM 3120 O O . VAL B 1 106 ? -2.285 24.812 -2.811 1 98.12 106 VAL B O 1
ATOM 3123 N N . PRO B 1 107 ? -0.57 23.484 -3.281 1 98.19 107 PRO B N 1
ATOM 3124 C CA . PRO B 1 107 ? -1.44 22.312 -3.363 1 98.19 107 PRO B CA 1
ATOM 3125 C C . PRO B 1 107 ? -2.021 21.906 -2.008 1 98.19 107 PRO B C 1
ATOM 3127 O O . PRO B 1 107 ? -1.511 22.328 -0.966 1 98.19 107 PRO B O 1
ATOM 3130 N N . GLY B 1 108 ? -3.07 21.141 -2.076 1 98.06 108 GLY B N 1
ATOM 3131 C CA . GLY B 1 108 ? -3.67 20.672 -0.834 1 98.06 108 GLY B CA 1
ATOM 3132 C C . GLY B 1 108 ? -4.629 19.516 -1.033 1 98.06 108 GLY B C 1
ATOM 3133 O O . GLY B 1 108 ? -4.871 19.094 -2.164 1 98.06 108 GLY B O 1
ATOM 3134 N N . ALA B 1 109 ? -5.094 18.984 0.077 1 98.06 109 ALA B N 1
ATOM 3135 C CA . ALA B 1 109 ? -6.059 17.891 0.136 1 98.06 109 ALA B CA 1
ATOM 3136 C C . ALA B 1 109 ? -7.004 18.047 1.324 1 98.06 109 ALA B C 1
ATOM 3138 O O . ALA B 1 109 ? -6.703 18.781 2.268 1 98.06 109 ALA B O 1
ATOM 3139 N N . ILE B 1 110 ? -8.156 17.312 1.223 1 96.94 110 ILE B N 1
ATOM 3140 C CA . ILE B 1 110 ? -9.188 17.531 2.23 1 96.94 110 ILE B CA 1
ATOM 3141 C C . ILE B 1 110 ? -9.695 16.188 2.756 1 96.94 110 ILE B C 1
ATOM 3143 O O . ILE B 1 110 ? -9.586 15.172 2.076 1 96.94 110 ILE B O 1
ATOM 3147 N N . ILE B 1 111 ? -10.195 16.234 3.971 1 96.19 111 ILE B N 1
ATOM 3148 C CA . ILE B 1 111 ? -10.984 15.125 4.5 1 96.19 111 ILE B CA 1
ATOM 3149 C C . ILE B 1 111 ? -12.461 15.516 4.531 1 96.19 111 ILE B C 1
ATOM 3151 O O . ILE B 1 111 ? -12.805 16.688 4.391 1 96.19 111 ILE B O 1
ATOM 3155 N N . PHE B 1 112 ? -13.336 14.5 4.73 1 92.62 112 PHE B N 1
ATOM 3156 C CA . PHE B 1 112 ? -14.773 14.711 4.895 1 92.62 112 PHE B CA 1
ATOM 3157 C C . PHE B 1 112 ? -15.148 14.742 6.371 1 92.62 112 PHE B C 1
ATOM 3159 O O . PHE B 1 112 ? -15.141 13.711 7.039 1 92.62 112 PHE B O 1
ATOM 3166 N N . ASP B 1 113 ? -15.5 15.922 6.805 1 93.81 113 ASP B N 1
ATOM 3167 C CA . ASP B 1 113 ? -15.922 16.047 8.195 1 93.81 113 ASP B CA 1
ATOM 3168 C C . ASP B 1 113 ? -17.188 16.891 8.312 1 93.81 113 ASP B C 1
ATOM 3170 O O . ASP B 1 113 ? -17.375 17.609 9.297 1 93.81 113 ASP B O 1
ATOM 3174 N N . LEU B 1 114 ? -18.031 16.781 7.32 1 91.19 114 LEU B N 1
ATOM 3175 C CA . LEU B 1 114 ? -19.234 17.625 7.254 1 91.19 114 LEU B CA 1
ATOM 3176 C C . LEU B 1 114 ? -20.344 17.031 8.109 1 91.19 114 LEU B C 1
ATOM 3178 O O . LEU B 1 114 ? -21.297 17.734 8.453 1 91.19 114 LEU B O 1
ATOM 3182 N N . LEU B 1 115 ? -20.281 15.773 8.438 1 88.5 115 LEU B N 1
ATOM 3183 C CA . LEU B 1 115 ? -21.359 15.109 9.172 1 88.5 115 LEU B CA 1
ATOM 3184 C C . LEU B 1 115 ? -20.891 14.656 10.547 1 88.5 115 LEU B C 1
ATOM 3186 O O . LEU B 1 115 ? -21.297 13.609 11.039 1 88.5 115 LEU B O 1
ATOM 3190 N N . ASN B 1 116 ? -20.031 15.43 11.117 1 90.75 116 ASN B N 1
ATOM 3191 C CA . ASN B 1 116 ? -19.406 14.992 12.367 1 90.75 116 ASN B CA 1
ATOM 3192 C C . ASN B 1 116 ? -20.016 15.688 13.57 1 90.75 116 ASN B C 1
ATOM 3194 O O . ASN B 1 116 ? -19.453 15.664 14.664 1 90.75 116 ASN B O 1
ATOM 3198 N N . GLY B 1 117 ? -21.141 16.375 13.336 1 88.5 117 GLY B N 1
ATOM 3199 C CA . GLY B 1 117 ? -21.859 16.984 14.453 1 88.5 117 GLY B CA 1
ATOM 3200 C C . GLY B 1 117 ? -21.5 18.453 14.656 1 88.5 117 GLY B C 1
ATOM 3201 O O . GLY B 1 117 ? -22.031 19.094 15.562 1 88.5 117 GLY B O 1
ATOM 3202 N N . GLY B 1 118 ? -20.641 19.016 13.93 1 93.38 118 GLY B N 1
ATOM 3203 C CA . GLY B 1 118 ? -20.297 20.422 14.023 1 93.38 118 GLY B CA 1
ATOM 3204 C C . GLY B 1 118 ? -21.312 21.344 13.367 1 93.38 118 GLY B C 1
ATOM 3205 O O . GLY B 1 118 ? -22.234 20.875 12.695 1 93.38 118 GLY B O 1
ATOM 3206 N N . ASP B 1 119 ? -21.188 22.594 13.656 1 95.31 119 ASP B N 1
ATOM 3207 C CA . ASP B 1 119 ? -22.047 23.609 13.055 1 95.31 119 ASP B CA 1
ATOM 3208 C C . ASP B 1 119 ? -21.609 23.938 11.633 1 95.31 119 ASP B C 1
ATOM 3210 O O . ASP B 1 119 ? -20.609 24.625 11.422 1 95.31 119 ASP B O 1
ATOM 3214 N N . LYS B 1 120 ? -22.422 23.516 10.633 1 94.31 120 LYS B N 1
ATOM 3215 C CA . LYS B 1 120 ? -22.031 23.672 9.234 1 94.31 120 LYS B CA 1
ATOM 3216 C C . LYS B 1 120 ? -22.906 24.719 8.539 1 94.31 120 LYS B C 1
ATOM 3218 O O . LYS B 1 120 ? -22.844 24.875 7.312 1 94.31 120 LYS B O 1
ATOM 3223 N N . ASP B 1 121 ? -23.703 25.406 9.289 1 95.38 121 ASP B N 1
ATOM 3224 C CA . ASP B 1 121 ? -24.625 26.375 8.711 1 95.38 121 ASP B CA 1
ATOM 3225 C C . ASP B 1 121 ? -24 27.781 8.688 1 95.38 121 ASP B C 1
ATOM 3227 O O . ASP B 1 121 ? -24.562 28.719 9.258 1 95.38 121 ASP B O 1
ATOM 3231 N N . TRP B 1 122 ? -22.969 27.953 7.996 1 95.19 122 TRP B N 1
ATOM 3232 C CA . TRP B 1 122 ? -22.312 29.25 7.852 1 95.19 122 TRP B CA 1
ATOM 3233 C C . TRP B 1 122 ? -22.734 29.938 6.562 1 95.19 122 TRP B C 1
ATOM 3235 O O . TRP B 1 122 ? -23.078 29.281 5.578 1 95.19 122 TRP B O 1
ATOM 3245 N N . ALA B 1 123 ? -22.734 31.219 6.582 1 95.44 123 ALA B N 1
ATOM 3246 C CA . ALA B 1 123 ? -23.062 32 5.398 1 95.44 123 ALA B CA 1
ATOM 3247 C C . ALA B 1 123 ? -21.844 32.156 4.477 1 95.44 123 ALA B C 1
ATOM 3249 O O . ALA B 1 123 ? -21.984 32.031 3.256 1 95.44 123 ALA B O 1
ATOM 3250 N N . ASP B 1 124 ? -20.641 32.406 5.082 1 96.25 124 ASP B N 1
ATOM 3251 C CA . ASP B 1 124 ? -19.375 32.531 4.352 1 96.25 124 ASP B CA 1
ATOM 3252 C C . ASP B 1 124 ? -18.469 31.328 4.625 1 96.25 124 ASP B C 1
ATOM 3254 O O . ASP B 1 124 ? -18.359 30.875 5.77 1 96.25 124 ASP B O 1
ATOM 3258 N N . ASN B 1 125 ? -17.875 30.859 3.629 1 97.5 125 ASN B N 1
ATOM 3259 C CA . ASN B 1 125 ? -16.953 29.719 3.756 1 97.5 125 ASN B CA 1
ATOM 3260 C C . ASN B 1 125 ? -15.82 30.031 4.734 1 97.5 125 ASN B C 1
ATOM 3262 O O . ASN B 1 125 ? -15.016 30.922 4.496 1 97.5 125 ASN B O 1
ATOM 3266 N N . PRO B 1 126 ? -15.711 29.281 5.801 1 98.31 126 PRO B N 1
ATOM 3267 C CA . PRO B 1 126 ? -14.773 29.625 6.867 1 98.31 126 PRO B CA 1
ATOM 3268 C C . PRO B 1 126 ? -13.344 29.172 6.562 1 98.31 126 PRO B C 1
ATOM 3270 O O . PRO B 1 126 ? -12.406 29.562 7.266 1 98.31 126 PRO B O 1
ATOM 3273 N N . TYR B 1 127 ? -13.086 28.438 5.555 1 98.44 127 TYR B N 1
ATOM 3274 C CA . TYR B 1 127 ? -11.828 27.703 5.41 1 98.44 127 TYR B CA 1
ATOM 3275 C C . TYR B 1 127 ? -10.727 28.609 4.883 1 98.44 127 TYR B C 1
ATOM 3277 O O . TYR B 1 127 ? -9.555 28.422 5.207 1 98.44 127 TYR B O 1
ATOM 3285 N N . ARG B 1 128 ? -11.055 29.641 4.086 1 98.5 128 ARG B N 1
ATOM 3286 C CA . ARG B 1 128 ? -10.031 30.594 3.68 1 98.5 128 ARG B CA 1
ATOM 3287 C C . ARG B 1 128 ? -9.367 31.234 4.895 1 98.5 128 ARG B C 1
ATOM 3289 O O . ARG B 1 128 ? -8.133 31.312 4.961 1 98.5 128 ARG B O 1
ATOM 3296 N N . ALA B 1 129 ? -10.156 31.625 5.828 1 98.69 129 ALA B N 1
ATOM 3297 C CA . ALA B 1 129 ? -9.641 32.25 7.047 1 98.69 129 ALA B CA 1
ATOM 3298 C C . ALA B 1 129 ? -8.844 31.234 7.871 1 98.69 129 ALA B C 1
ATOM 3300 O O . ALA B 1 129 ? -7.816 31.578 8.461 1 98.69 129 ALA B O 1
ATOM 3301 N N . LEU B 1 130 ? -9.305 30.016 7.949 1 98.81 130 LEU B N 1
ATOM 3302 C CA . LEU B 1 130 ? -8.602 28.969 8.688 1 98.81 130 LEU B CA 1
ATOM 3303 C C . LEU B 1 130 ? -7.242 28.688 8.07 1 98.81 130 LEU B C 1
ATOM 3305 O O . LEU B 1 130 ? -6.254 28.5 8.781 1 98.81 130 LEU B O 1
ATOM 3309 N N . GLY B 1 131 ? -7.191 28.641 6.727 1 98.88 131 GLY B N 1
ATOM 3310 C CA . GLY B 1 131 ? -5.918 28.453 6.055 1 98.88 131 GLY B CA 1
ATOM 3311 C C . GLY B 1 131 ? -4.914 29.547 6.355 1 98.88 131 GLY B C 1
ATOM 3312 O O . GLY B 1 131 ? -3.748 29.281 6.641 1 98.88 131 GLY B O 1
ATOM 3313 N N . ARG B 1 132 ? -5.379 30.797 6.281 1 98.69 132 ARG B N 1
ATOM 3314 C CA . ARG B 1 132 ? -4.516 31.938 6.59 1 98.69 132 ARG B CA 1
ATOM 3315 C C . ARG B 1 132 ? -4.008 31.875 8.023 1 98.69 132 ARG B C 1
ATOM 3317 O O . ARG B 1 132 ? -2.814 32.031 8.281 1 98.69 132 ARG B O 1
ATOM 3324 N N . ALA B 1 133 ? -4.887 31.578 8.93 1 98.88 133 ALA B N 1
ATOM 3325 C CA . ALA B 1 133 ? -4.527 31.484 10.344 1 98.88 133 ALA B CA 1
ATOM 3326 C C . ALA B 1 133 ? -3.516 30.375 10.586 1 98.88 133 ALA B C 1
ATOM 3328 O O . ALA B 1 133 ? -2.588 30.531 11.383 1 98.88 133 ALA B O 1
ATOM 3329 N N . ALA B 1 134 ? -3.715 29.219 9.984 1 98.88 134 ALA B N 1
ATOM 3330 C CA . ALA B 1 134 ? -2.773 28.109 10.109 1 98.88 134 ALA B CA 1
ATOM 3331 C C . ALA B 1 134 ? -1.388 28.5 9.609 1 98.88 134 ALA B C 1
ATOM 3333 O O . ALA B 1 134 ? -0.379 28.203 10.25 1 98.88 134 ALA B O 1
ATOM 3334 N N . PHE B 1 135 ? -1.373 29.188 8.453 1 98.69 135 PHE B N 1
ATOM 3335 C CA . PHE B 1 135 ? -0.103 29.641 7.902 1 98.69 135 PHE B CA 1
ATOM 3336 C C . PHE B 1 135 ? 0.604 30.578 8.875 1 98.69 135 PHE B C 1
ATOM 3338 O O . PHE B 1 135 ? 1.807 30.453 9.109 1 98.69 135 PHE B O 1
ATOM 3345 N N . ASP B 1 136 ? -0.123 31.5 9.438 1 98.44 136 ASP B N 1
ATOM 3346 C CA . ASP B 1 136 ? 0.437 32.5 10.344 1 98.44 136 ASP B CA 1
ATOM 3347 C C . ASP B 1 136 ? 0.953 31.859 11.625 1 98.44 136 ASP B C 1
ATOM 3349 O O . ASP B 1 136 ? 1.865 32.375 12.266 1 98.44 136 ASP B O 1
ATOM 3353 N N . ALA B 1 137 ? 0.453 30.703 11.984 1 98.56 137 ALA B N 1
ATOM 3354 C CA . ALA B 1 137 ? 0.808 30.031 13.234 1 98.56 137 ALA B CA 1
ATOM 3355 C C . ALA B 1 137 ? 1.972 29.062 13.023 1 98.56 137 ALA B C 1
ATOM 3357 O O . ALA B 1 137 ? 2.408 28.391 13.961 1 98.56 137 ALA B O 1
ATOM 3358 N N . ALA B 1 138 ? 2.541 29 11.836 1 98.31 138 ALA B N 1
ATOM 3359 C CA . ALA B 1 138 ? 3.527 27.969 11.492 1 98.31 138 ALA B CA 1
ATOM 3360 C C . ALA B 1 138 ? 4.781 28.109 12.344 1 98.31 138 ALA B C 1
ATOM 3362 O O . ALA B 1 138 ? 5.312 29.219 12.508 1 98.31 138 ALA B O 1
ATOM 3363 N N . GLY B 1 139 ? 5.219 27.031 12.914 1 98.44 139 GLY B N 1
ATOM 3364 C CA . GLY B 1 139 ? 6.426 26.906 13.711 1 98.44 139 GLY B CA 1
ATOM 3365 C C . GLY B 1 139 ? 6.992 25.5 13.734 1 98.44 139 GLY B C 1
ATOM 3366 O O . GLY B 1 139 ? 6.543 24.641 12.977 1 98.44 139 GLY B O 1
ATOM 3367 N N . ARG B 1 140 ? 7.992 25.344 14.555 1 98.25 140 ARG B N 1
ATOM 3368 C CA . ARG B 1 140 ? 8.648 24.031 14.625 1 98.25 140 ARG B CA 1
ATOM 3369 C C . ARG B 1 140 ? 7.891 23.094 15.555 1 98.25 140 ARG B C 1
ATOM 3371 O O . ARG B 1 140 ? 7.965 21.875 15.398 1 98.25 140 ARG B O 1
ATOM 3378 N N . ASP B 1 141 ? 7.27 23.688 16.531 1 98.44 141 ASP B N 1
ATOM 3379 C CA . ASP B 1 141 ? 6.418 22.922 17.422 1 98.44 141 ASP B CA 1
ATOM 3380 C C . ASP B 1 141 ? 4.941 23.109 17.094 1 98.44 141 ASP B C 1
ATOM 3382 O O . ASP B 1 141 ? 4.523 24.219 16.766 1 98.44 141 ASP B O 1
ATOM 3386 N N . PHE B 1 142 ? 4.188 22.062 17.141 1 98.62 142 PHE B N 1
ATOM 3387 C CA . PHE B 1 142 ? 2.75 22.125 16.906 1 98.62 142 PHE B CA 1
ATOM 3388 C C . PHE B 1 142 ? 2.037 20.984 17.609 1 98.62 142 PHE B C 1
ATOM 3390 O O . PHE B 1 142 ? 2.65 19.969 17.922 1 98.62 142 PHE B O 1
ATOM 3397 N N . ALA B 1 143 ? 0.758 21.172 17.859 1 98.62 143 ALA B N 1
ATOM 3398 C CA . ALA B 1 143 ? -0.033 20.188 18.609 1 98.62 143 ALA B CA 1
ATOM 3399 C C . ALA B 1 143 ? -0.507 19.062 17.688 1 98.62 143 ALA B C 1
ATOM 3401 O O . ALA B 1 143 ? -0.638 19.25 16.469 1 98.62 143 ALA B O 1
ATOM 3402 N N . LEU B 1 144 ? -0.771 17.906 18.266 1 98.81 144 LEU B N 1
ATOM 3403 C CA . LEU B 1 144 ? -1.327 16.734 17.594 1 98.81 144 LEU B CA 1
ATOM 3404 C C . LEU B 1 144 ? -2.674 16.344 18.203 1 98.81 144 LEU B C 1
ATOM 3406 O O . LEU B 1 144 ? -3.09 16.906 19.219 1 98.81 144 LEU B O 1
ATOM 3410 N N . GLY B 1 145 ? -3.314 15.375 17.625 1 98.62 145 GLY B N 1
ATOM 3411 C CA . GLY B 1 145 ? -4.629 14.953 18.078 1 98.62 145 GLY B CA 1
ATOM 3412 C C . GLY B 1 145 ? -5.758 15.766 17.469 1 98.62 145 GLY B C 1
ATOM 3413 O O . GLY B 1 145 ? -5.84 15.922 16.25 1 98.62 145 GLY B O 1
ATOM 3414 N N . THR B 1 146 ? -6.625 16.266 18.344 1 98.44 146 THR B N 1
ATOM 3415 C CA . THR B 1 146 ? -7.812 17 17.906 1 98.44 146 THR B CA 1
ATOM 3416 C C . THR B 1 146 ? -7.473 18.453 17.609 1 98.44 146 THR B C 1
ATOM 3418 O O . THR B 1 146 ? -7.926 19.359 18.328 1 98.44 146 THR B O 1
ATOM 3421 N N . THR B 1 147 ? -6.699 18.672 16.547 1 98.56 147 THR B N 1
ATOM 3422 C CA . THR B 1 147 ? -6.215 20 16.188 1 98.56 147 THR B CA 1
ATOM 3423 C C . THR B 1 147 ? -6.074 20.125 14.672 1 98.56 147 THR B C 1
ATOM 3425 O O . THR B 1 147 ? -6.004 19.125 13.961 1 98.56 147 THR B O 1
ATOM 3428 N N . GLY B 1 148 ? -6.203 21.375 14.148 1 98.75 148 GLY B N 1
ATOM 3429 C CA . GLY B 1 148 ? -6.031 21.625 12.719 1 98.75 148 GLY B CA 1
ATOM 3430 C C . GLY B 1 148 ? -6.926 20.75 11.859 1 98.75 148 GLY B C 1
ATOM 3431 O O . GLY B 1 148 ? -8.125 20.641 12.117 1 98.75 148 GLY B O 1
ATOM 3432 N N . ALA B 1 149 ? -6.348 20.203 10.82 1 98.81 149 ALA B N 1
ATOM 3433 C CA . ALA B 1 149 ? -7.094 19.359 9.891 1 98.81 149 ALA B CA 1
ATOM 3434 C C . ALA B 1 149 ? -7.625 18.109 10.586 1 98.81 149 ALA B C 1
ATOM 3436 O O . ALA B 1 149 ? -8.508 17.422 10.062 1 98.81 149 ALA B O 1
ATOM 3437 N N . GLY B 1 150 ? -7.117 17.781 11.75 1 98.5 150 GLY B N 1
ATOM 3438 C CA . GLY B 1 150 ? -7.555 16.609 12.5 1 98.5 150 GLY B CA 1
ATOM 3439 C C . GLY B 1 150 ? -8.727 16.891 13.414 1 98.5 150 GLY B C 1
ATOM 3440 O O . GLY B 1 150 ? -9.289 15.977 14.023 1 98.5 150 GLY B O 1
ATOM 3441 N N . THR B 1 151 ? -9.195 18.062 13.516 1 98.44 151 THR B N 1
ATOM 3442 C CA . THR B 1 151 ? -10.195 18.469 14.5 1 98.44 151 THR B CA 1
ATOM 3443 C C . THR B 1 151 ? -11.477 17.672 14.336 1 98.44 151 THR B C 1
ATOM 3445 O O . THR B 1 151 ? -12.062 17.219 15.328 1 98.44 151 THR B O 1
ATOM 3448 N N . GLY B 1 152 ? -11.859 17.484 13.156 1 96.81 152 GLY B N 1
ATOM 3449 C CA . GLY B 1 152 ? -13.133 16.828 12.922 1 96.81 152 GLY B CA 1
ATOM 3450 C C . GLY B 1 152 ? -12.977 15.406 12.414 1 96.81 152 GLY B C 1
ATOM 3451 O O . GLY B 1 152 ? -13.953 14.781 11.984 1 96.81 152 GLY B O 1
ATOM 3452 N N . ALA B 1 153 ? -11.805 14.852 12.445 1 97.25 153 ALA B N 1
ATOM 3453 C CA . ALA B 1 153 ? -11.508 13.562 11.836 1 97.25 153 ALA B CA 1
ATOM 3454 C C . ALA B 1 153 ? -12.109 12.422 12.656 1 97.25 153 ALA B C 1
ATOM 3456 O O . ALA B 1 153 ? -12.141 12.484 13.891 1 97.25 153 ALA B O 1
ATOM 3457 N N . LEU B 1 154 ? -12.516 11.406 11.969 1 95.88 154 LEU B N 1
ATOM 3458 C CA . LEU B 1 154 ? -13.055 10.188 12.562 1 95.88 154 LEU B CA 1
ATOM 3459 C C . LEU B 1 154 ? -12.469 8.953 11.883 1 95.88 154 LEU B C 1
ATOM 3461 O O . LEU B 1 154 ? -12.211 8.961 10.68 1 95.88 154 LEU B O 1
ATOM 3465 N N . THR B 1 155 ? -12.281 7.926 12.641 1 95.88 155 THR B N 1
ATOM 3466 C CA . THR B 1 155 ? -12 6.605 12.086 1 95.88 155 THR B CA 1
ATOM 3467 C C . THR B 1 155 ? -13.227 5.699 12.195 1 95.88 155 THR B C 1
ATOM 3469 O O . THR B 1 155 ? -14.305 6.152 12.578 1 95.88 155 THR B O 1
ATOM 3472 N N . ALA B 1 156 ? -13.086 4.461 11.844 1 95.06 156 ALA B N 1
ATOM 3473 C CA . ALA B 1 156 ? -14.227 3.547 11.875 1 95.06 156 ALA B CA 1
ATOM 3474 C C . ALA B 1 156 ? -14.781 3.418 13.289 1 95.06 156 ALA B C 1
ATOM 3476 O O . ALA B 1 156 ? -15.992 3.295 13.477 1 95.06 156 ALA B O 1
ATOM 3477 N N . MET B 1 157 ? -13.859 3.451 14.305 1 96.44 157 MET B N 1
ATOM 3478 C CA . MET B 1 157 ? -14.297 3.061 15.641 1 96.44 157 MET B CA 1
ATOM 3479 C C . MET B 1 157 ? -14.07 4.188 16.641 1 96.44 157 MET B C 1
ATOM 3481 O O . MET B 1 157 ? -14.758 4.266 17.656 1 96.44 157 MET B O 1
ATOM 3485 N N . LEU B 1 158 ? -13.125 5.047 16.328 1 97.88 158 LEU B N 1
ATOM 3486 C CA . LEU B 1 158 ? -12.672 6.062 17.266 1 97.88 158 LEU B CA 1
ATOM 3487 C C . LEU B 1 158 ? -12.586 7.43 16.594 1 97.88 158 LEU B C 1
ATOM 3489 O O . LEU B 1 158 ? -12.586 7.523 15.367 1 97.88 158 LEU B O 1
ATOM 3493 N N . LYS B 1 159 ? -12.531 8.438 17.5 1 97.38 159 LYS B N 1
ATOM 3494 C CA . LYS B 1 159 ? -12.188 9.758 17 1 97.38 159 LYS B CA 1
ATOM 3495 C C . LYS B 1 159 ? -10.828 9.742 16.297 1 97.38 159 LYS B C 1
ATOM 3497 O O . LYS B 1 159 ? -9.898 9.07 16.75 1 97.38 159 LYS B O 1
ATOM 3502 N N . GLY B 1 160 ? -10.695 10.406 15.156 1 97.94 160 GLY B N 1
ATOM 3503 C CA . GLY B 1 160 ? -9.43 10.578 14.453 1 97.94 160 GLY B CA 1
ATOM 3504 C C . GLY B 1 160 ? -8.625 11.758 14.969 1 97.94 160 GLY B C 1
ATOM 3505 O O . GLY B 1 160 ? -8.758 12.148 16.125 1 97.94 160 GLY B O 1
ATOM 3506 N N . GLY B 1 161 ? -7.73 12.273 14.047 1 98.69 161 GLY B N 1
ATOM 3507 C CA . GLY B 1 161 ? -6.938 13.414 14.484 1 98.69 161 GLY B CA 1
ATOM 3508 C C . GLY B 1 161 ? -5.746 13.688 13.586 1 98.69 161 GLY B C 1
ATOM 3509 O O . GLY B 1 161 ? -5.664 13.164 12.477 1 98.69 161 GLY B O 1
ATOM 3510 N N . LEU B 1 162 ? -4.914 14.633 14.062 1 98.94 162 LEU B N 1
ATOM 3511 C CA . LEU B 1 162 ? -3.656 15 13.422 1 98.94 162 LEU B CA 1
ATOM 3512 C C . LEU B 1 162 ? -2.48 14.273 14.062 1 98.94 162 LEU B C 1
ATOM 3514 O O . LEU B 1 162 ? -2.371 14.227 15.289 1 98.94 162 LEU B O 1
ATOM 3518 N N . GLY B 1 163 ? -1.618 13.672 13.258 1 98.94 163 GLY B N 1
ATOM 3519 C CA . GLY B 1 163 ? -0.455 12.969 13.781 1 98.94 163 GLY B CA 1
ATOM 3520 C C . GLY B 1 163 ? 0.83 13.328 13.055 1 98.94 163 GLY B C 1
ATOM 3521 O O . GLY B 1 163 ? 0.796 13.852 11.938 1 98.94 163 GLY B O 1
ATOM 3522 N N . SER B 1 164 ? 1.91 13.055 13.688 1 98.94 164 SER B N 1
ATOM 3523 C CA . SER B 1 164 ? 3.242 13.242 13.125 1 98.94 164 SER B CA 1
ATOM 3524 C C . SER B 1 164 ? 4.266 12.344 13.805 1 98.94 164 SER B C 1
ATOM 3526 O O . SER B 1 164 ? 4.051 11.883 14.922 1 98.94 164 SER B O 1
ATOM 3528 N N . ALA B 1 165 ? 5.297 12.031 13.156 1 98.94 165 ALA B N 1
ATOM 3529 C CA . ALA B 1 165 ? 6.457 11.297 13.641 1 98.94 165 ALA B CA 1
ATOM 3530 C C . ALA B 1 165 ? 7.672 11.539 12.75 1 98.94 165 ALA B C 1
ATOM 3532 O O . ALA B 1 165 ? 7.539 12.031 11.625 1 98.94 165 ALA B O 1
ATOM 3533 N N . SER B 1 166 ? 8.836 11.242 13.266 1 98.94 166 SER B N 1
ATOM 3534 C CA . SER B 1 166 ? 10.055 11.383 12.469 1 98.94 166 SER B CA 1
ATOM 3535 C C . SER B 1 166 ? 11.07 10.305 12.812 1 98.94 166 SER B C 1
ATOM 3537 O O . SER B 1 166 ? 10.938 9.617 13.828 1 98.94 166 SER B O 1
ATOM 3539 N N . LEU B 1 167 ? 12.016 10.094 11.914 1 98.81 167 LEU B N 1
ATOM 3540 C CA . LEU B 1 167 ? 13.188 9.242 12.094 1 98.81 167 LEU B CA 1
ATOM 3541 C C . LEU B 1 167 ? 14.438 9.914 11.539 1 98.81 167 LEU B C 1
ATOM 3543 O O . LEU B 1 167 ? 14.383 10.555 10.484 1 98.81 167 LEU B O 1
ATOM 3547 N N . VAL B 1 168 ? 15.5 9.758 12.227 1 98.69 168 VAL B N 1
ATOM 3548 C CA . VAL B 1 168 ? 16.828 10.086 11.711 1 98.69 168 VAL B CA 1
ATOM 3549 C C . VAL B 1 168 ? 17.547 8.805 11.297 1 98.69 168 VAL B C 1
ATOM 3551 O O . VAL B 1 168 ? 17.672 7.871 12.094 1 98.69 168 VAL B O 1
ATOM 3554 N N . LEU B 1 169 ? 17.969 8.789 10.055 1 97.62 169 LEU B N 1
ATOM 3555 C CA . LEU B 1 169 ? 18.656 7.625 9.5 1 97.62 169 LEU B CA 1
ATOM 3556 C C . LEU B 1 169 ? 20.109 7.582 9.969 1 97.62 169 LEU B C 1
ATOM 3558 O O . LEU B 1 169 ? 20.625 8.57 10.492 1 97.62 169 LEU B O 1
ATOM 3562 N N . PRO B 1 170 ? 20.844 6.422 9.727 1 93.81 170 PRO B N 1
ATOM 3563 C CA . PRO B 1 170 ? 22.219 6.281 10.203 1 93.81 170 PRO B CA 1
ATOM 3564 C C . PRO B 1 170 ? 23.156 7.332 9.602 1 93.81 170 PRO B C 1
ATOM 3566 O O . PRO B 1 170 ? 24.109 7.766 10.266 1 93.81 170 PRO B O 1
ATOM 3569 N N . ASP B 1 171 ? 22.859 7.812 8.445 1 95.19 171 ASP B N 1
ATOM 3570 C CA . ASP B 1 171 ? 23.75 8.766 7.785 1 95.19 171 ASP B CA 1
ATOM 3571 C C . ASP B 1 171 ? 23.391 10.203 8.18 1 95.19 171 ASP B C 1
ATOM 3573 O O . ASP B 1 171 ? 23.969 11.156 7.652 1 95.19 171 ASP B O 1
ATOM 3577 N N . GLY B 1 172 ? 22.406 10.336 8.977 1 96.88 172 GLY B N 1
ATOM 3578 C CA . GLY B 1 172 ? 22.047 11.648 9.469 1 96.88 172 GLY B CA 1
ATOM 3579 C C . GLY B 1 172 ? 20.859 12.25 8.75 1 96.88 172 GLY B C 1
ATOM 3580 O O . GLY B 1 172 ? 20.297 13.258 9.188 1 96.88 172 GLY B O 1
ATOM 3581 N N . THR B 1 173 ? 20.422 11.617 7.664 1 98.12 173 THR B N 1
ATOM 3582 C CA . THR B 1 173 ? 19.25 12.078 6.938 1 98.12 173 THR B CA 1
ATOM 3583 C C . THR B 1 173 ? 18 11.969 7.809 1 98.12 173 THR B C 1
ATOM 3585 O O . THR B 1 173 ? 17.828 11 8.555 1 98.12 173 THR B O 1
ATOM 3588 N N . THR B 1 174 ? 17.141 12.969 7.652 1 98.69 174 THR B N 1
ATOM 3589 C CA . THR B 1 174 ? 15.914 12.984 8.445 1 98.69 174 THR B CA 1
ATOM 3590 C C . THR B 1 174 ? 14.688 12.727 7.57 1 98.69 174 THR B C 1
ATOM 3592 O O . THR B 1 174 ? 14.609 13.234 6.449 1 98.69 174 THR B O 1
ATOM 3595 N N . VAL B 1 175 ? 13.797 11.906 8.062 1 98.88 175 VAL B N 1
ATOM 3596 C CA . VAL B 1 175 ? 12.5 11.664 7.438 1 98.88 175 VAL B CA 1
ATOM 3597 C C . VAL B 1 175 ? 11.383 11.961 8.43 1 98.88 175 VAL B C 1
ATOM 3599 O O . VAL B 1 175 ? 11.5 11.672 9.617 1 98.88 175 VAL B O 1
ATOM 3602 N N . GLY B 1 176 ? 10.289 12.625 7.957 1 98.88 176 GLY B N 1
ATOM 3603 C CA . GLY B 1 176 ? 9.148 12.906 8.805 1 98.88 176 GLY B CA 1
ATOM 3604 C C . GLY B 1 176 ? 7.816 12.711 8.094 1 98.88 176 GLY B C 1
ATOM 3605 O O . GLY B 1 176 ? 7.766 12.648 6.867 1 98.88 176 GLY B O 1
ATOM 3606 N N . ALA B 1 177 ? 6.746 12.578 8.922 1 98.94 177 ALA B N 1
ATOM 3607 C CA . ALA B 1 177 ? 5.387 12.445 8.398 1 98.94 177 ALA B CA 1
ATOM 3608 C C . ALA B 1 177 ? 4.418 13.352 9.156 1 98.94 177 ALA B C 1
ATOM 3610 O O . ALA B 1 177 ? 4.602 13.602 10.344 1 98.94 177 ALA B O 1
ATOM 3611 N N . LEU B 1 178 ? 3.43 13.867 8.477 1 98.94 178 LEU B N 1
ATOM 3612 C CA . LEU B 1 178 ? 2.266 14.602 8.953 1 98.94 178 LEU B CA 1
ATOM 3613 C C . LEU B 1 178 ? 0.983 14.062 8.336 1 98.94 178 LEU B C 1
ATOM 3615 O O . LEU B 1 178 ? 0.917 13.844 7.125 1 98.94 178 LEU B O 1
ATOM 3619 N N . VAL B 1 179 ? -0.057 13.812 9.234 1 98.94 179 VAL B N 1
ATOM 3620 C CA . VAL B 1 179 ? -1.223 13.148 8.664 1 98.94 179 VAL B CA 1
ATOM 3621 C C . VAL B 1 179 ? -2.488 13.625 9.367 1 98.94 179 VAL B C 1
ATOM 3623 O O . VAL B 1 179 ? -2.492 13.812 10.586 1 98.94 179 VAL B O 1
ATOM 3626 N N . ALA B 1 180 ? -3.48 13.961 8.625 1 98.88 180 ALA B N 1
ATOM 3627 C CA . ALA B 1 180 ? -4.855 13.984 9.125 1 98.88 180 ALA B CA 1
ATOM 3628 C C . ALA B 1 180 ? -5.543 12.641 8.891 1 98.88 180 ALA B C 1
ATOM 3630 O O . ALA B 1 180 ? -5.824 12.266 7.75 1 98.88 180 ALA B O 1
ATOM 3631 N N . ALA B 1 181 ? -5.824 11.953 9.938 1 98.56 181 ALA B N 1
ATOM 3632 C CA . ALA B 1 181 ? -6.324 10.578 9.875 1 98.56 181 ALA B CA 1
ATOM 3633 C C . ALA B 1 181 ? -7.844 10.547 10.008 1 98.56 181 ALA B C 1
ATOM 3635 O O . ALA B 1 181 ? -8.375 10.594 11.117 1 98.56 181 ALA B O 1
ATOM 3636 N N . ASN B 1 182 ? -8.516 10.352 8.938 1 97 182 ASN B N 1
ATOM 3637 C CA . ASN B 1 182 ? -9.961 10.195 8.82 1 97 182 ASN B CA 1
ATOM 3638 C C . ASN B 1 182 ? -10.32 8.992 7.957 1 97 182 ASN B C 1
ATOM 3640 O O . ASN B 1 182 ? -11.086 9.109 7 1 97 182 ASN B O 1
ATOM 3644 N N . PRO B 1 183 ? -9.75 7.844 8.273 1 95.44 183 PRO B N 1
ATOM 3645 C CA . PRO B 1 183 ? -9.945 6.684 7.402 1 95.44 183 PRO B CA 1
ATOM 3646 C C . PRO B 1 183 ? -11.344 6.082 7.523 1 95.44 183 PRO B C 1
ATOM 3648 O O . PRO B 1 183 ? -12.031 6.301 8.523 1 95.44 183 PRO B O 1
ATOM 3651 N N . MET B 1 184 ? -11.703 5.344 6.531 1 91.19 184 MET B N 1
ATOM 3652 C CA . MET B 1 184 ? -12.883 4.488 6.633 1 91.19 184 MET B CA 1
ATOM 3653 C C . MET B 1 184 ? -12.625 3.316 7.574 1 91.19 184 MET B C 1
ATOM 3655 O O . MET B 1 184 ? -13.508 2.936 8.352 1 91.19 184 MET B O 1
ATOM 3659 N N . GLY B 1 185 ? -11.43 2.82 7.516 1 94.31 185 GLY B N 1
ATOM 3660 C CA . GLY B 1 185 ? -11.07 1.659 8.312 1 94.31 185 GLY B CA 1
ATOM 3661 C C . GLY B 1 185 ? -10.719 2.008 9.75 1 94.31 185 GLY B C 1
ATOM 3662 O O . GLY B 1 185 ? -10.695 3.184 10.117 1 94.31 185 GLY B O 1
ATOM 3663 N N . SER B 1 186 ? -10.5 0.913 10.516 1 96.94 186 SER B N 1
ATOM 3664 C CA . SER B 1 186 ? -10.109 1.055 11.914 1 96.94 186 SER B CA 1
ATOM 3665 C C . SER B 1 186 ? -8.594 1.157 12.055 1 96.94 186 SER B C 1
ATOM 3667 O O . SER B 1 186 ? -7.848 0.548 11.281 1 96.94 186 SER B O 1
ATOM 3669 N N . VAL B 1 187 ? -8.195 1.955 13.031 1 98.25 187 VAL B N 1
ATOM 3670 C CA . VAL B 1 187 ? -6.777 2.119 13.328 1 98.25 187 VAL B CA 1
ATOM 3671 C C . VAL B 1 187 ? -6.379 1.207 14.484 1 98.25 187 VAL B C 1
ATOM 3673 O O . VAL B 1 187 ? -5.191 0.965 14.719 1 98.25 187 VAL B O 1
ATOM 3676 N N . THR B 1 188 ? -7.391 0.659 15.133 1 98.19 188 THR B N 1
ATOM 3677 C CA . THR B 1 188 ? -7.199 -0.312 16.203 1 98.19 188 THR B CA 1
ATOM 3678 C C . THR B 1 188 ? -7.812 -1.658 15.836 1 98.19 188 THR B C 1
ATOM 3680 O O . THR B 1 188 ? -8.695 -1.726 14.977 1 98.19 188 THR B O 1
ATOM 3683 N N . THR B 1 189 ? -7.316 -2.713 16.453 1 97.56 189 THR B N 1
ATOM 3684 C CA . THR B 1 189 ? -7.953 -4.02 16.344 1 97.56 189 THR B CA 1
ATOM 3685 C C . THR B 1 189 ? -9.242 -4.066 17.156 1 97.56 189 THR B C 1
ATOM 3687 O O . THR B 1 189 ? -9.539 -3.135 17.906 1 97.56 189 THR B O 1
ATOM 3690 N N . PRO B 1 190 ? -10.055 -5.145 16.969 1 95.19 190 PRO B N 1
ATOM 3691 C CA . PRO B 1 190 ? -11.289 -5.25 17.75 1 95.19 190 PRO B CA 1
ATOM 3692 C C . PRO B 1 190 ? -11.039 -5.105 19.25 1 95.19 190 PRO B C 1
ATOM 3694 O O . PRO B 1 190 ? -10.07 -5.66 19.781 1 95.19 190 PRO B O 1
ATOM 3697 N N . GLY B 1 191 ? -11.891 -4.391 19.922 1 94.06 191 GLY B N 1
ATOM 3698 C CA . GLY B 1 191 ? -11.711 -4.051 21.328 1 94.06 191 GLY B CA 1
ATOM 3699 C C . GLY B 1 191 ? -11.125 -2.664 21.531 1 94.06 191 GLY B C 1
ATOM 3700 O O . GLY B 1 191 ? -11.055 -2.178 22.656 1 94.06 191 GLY B O 1
ATOM 3701 N N . ASP B 1 192 ? -10.539 -2.018 20.484 1 94.88 192 ASP B N 1
ATOM 3702 C CA . ASP B 1 192 ? -10.211 -0.603 20.344 1 94.88 192 ASP B CA 1
ATOM 3703 C C . ASP B 1 192 ? -8.93 -0.26 21.109 1 94.88 192 ASP B C 1
ATOM 3705 O O . ASP B 1 192 ? -8.578 0.914 21.25 1 94.88 192 ASP B O 1
ATOM 3709 N N . ARG B 1 193 ? -8.234 -1.199 21.594 1 95.94 193 ARG B N 1
ATOM 3710 C CA . ARG B 1 193 ? -7.113 -0.886 22.469 1 95.94 193 ARG B CA 1
ATOM 3711 C C . ARG B 1 193 ? -5.785 -1.009 21.734 1 95.94 193 ARG B C 1
ATOM 3713 O O . ARG B 1 193 ? -4.941 -0.113 21.812 1 95.94 193 ARG B O 1
ATOM 3720 N N . HIS B 1 194 ? -5.637 -2.141 21.094 1 98.06 194 HIS B N 1
ATOM 3721 C CA . HIS B 1 194 ? -4.387 -2.371 20.375 1 98.06 194 HIS B CA 1
ATOM 3722 C C . HIS B 1 194 ? -4.391 -1.677 19.016 1 98.06 194 HIS B C 1
ATOM 3724 O O . HIS B 1 194 ? -5.375 -1.754 18.281 1 98.06 194 HIS B O 1
ATOM 3730 N N . PHE B 1 195 ? -3.314 -0.992 18.75 1 98.62 195 PHE B N 1
ATOM 3731 C CA . PHE B 1 195 ? -3.176 -0.355 17.453 1 98.62 195 PHE B CA 1
ATOM 3732 C C . PHE B 1 195 ? -2.635 -1.339 16.422 1 98.62 195 PHE B C 1
ATOM 3734 O O . PHE B 1 195 ? -1.751 -2.143 16.734 1 98.62 195 PHE B O 1
ATOM 3741 N N . TRP B 1 196 ? -3.084 -1.295 15.164 1 98.56 196 TRP B N 1
ATOM 3742 C CA . TRP B 1 196 ? -2.486 -2.059 14.07 1 98.56 196 TRP B CA 1
ATOM 3743 C C . TRP B 1 196 ? -1.009 -1.72 13.914 1 98.56 196 TRP B C 1
ATOM 3745 O O . TRP B 1 196 ? -0.197 -2.59 13.586 1 98.56 196 TRP B O 1
ATOM 3755 N N . ALA B 1 197 ? -0.586 -0.479 14.18 1 98.69 197 ALA B N 1
ATOM 3756 C CA . ALA B 1 197 ? 0.78 0.007 14 1 98.69 197 ALA B CA 1
ATOM 3757 C C . ALA B 1 197 ? 1.655 -0.371 15.195 1 98.69 197 ALA B C 1
ATOM 3759 O O . ALA B 1 197 ? 2.824 0.019 15.266 1 98.69 197 ALA B O 1
ATOM 3760 N N . ALA B 1 198 ? 1.188 -1.18 16.125 1 98.5 198 ALA B N 1
ATOM 3761 C CA . ALA B 1 198 ? 1.855 -1.482 17.391 1 98.5 198 ALA B CA 1
ATOM 3762 C C . ALA B 1 198 ? 3.26 -2.027 17.156 1 98.5 198 ALA B C 1
ATOM 3764 O O . ALA B 1 198 ? 4.195 -1.703 17.891 1 98.5 198 ALA B O 1
ATOM 3765 N N . PRO B 1 199 ? 3.477 -2.867 16.141 1 97.62 199 PRO B N 1
ATOM 3766 C CA . PRO B 1 199 ? 4.828 -3.396 15.938 1 97.62 199 PRO B CA 1
ATOM 3767 C C . PRO B 1 199 ? 5.867 -2.297 15.734 1 97.62 199 PRO B C 1
ATOM 3769 O O . PRO B 1 199 ? 7.055 -2.514 15.984 1 97.62 199 PRO B O 1
ATOM 3772 N N . PHE B 1 200 ? 5.453 -1.104 15.328 1 98.44 200 PHE B N 1
ATOM 3773 C CA . PHE B 1 200 ? 6.387 -0.054 14.938 1 98.44 200 PHE B CA 1
ATOM 3774 C C . PHE B 1 200 ? 6.492 1.009 16.016 1 98.44 200 PHE B C 1
ATOM 3776 O O . PHE B 1 200 ? 7.207 2.002 15.859 1 98.44 200 PHE B O 1
ATOM 3783 N N . GLU B 1 201 ? 5.77 0.838 17.125 1 98.56 201 GLU B N 1
ATOM 3784 C CA . GLU B 1 201 ? 5.766 1.797 18.219 1 98.56 201 GLU B CA 1
ATOM 3785 C C . GLU B 1 201 ? 7.156 1.926 18.844 1 98.56 201 GLU B C 1
ATOM 3787 O O . GLU B 1 201 ? 7.844 0.924 19.047 1 98.56 201 GLU B O 1
ATOM 3792 N N . ILE B 1 202 ? 7.516 3.131 19.156 1 98.06 202 ILE B N 1
ATOM 3793 C CA . ILE B 1 202 ? 8.797 3.391 19.797 1 98.06 202 ILE B CA 1
ATOM 3794 C C . ILE B 1 202 ? 8.57 4.09 21.141 1 98.06 202 ILE B C 1
ATOM 3796 O O . ILE B 1 202 ? 7.836 5.082 21.203 1 98.06 202 ILE B O 1
ATOM 3800 N N . ASP B 1 203 ? 9.102 3.541 22.188 1 96.69 203 ASP B N 1
ATOM 3801 C CA . ASP B 1 203 ? 9.156 4.129 23.531 1 96.69 203 ASP B CA 1
ATOM 3802 C C . ASP B 1 203 ? 7.754 4.461 24.031 1 96.69 203 ASP B C 1
ATOM 3804 O O . ASP B 1 203 ? 7.535 5.527 24.609 1 96.69 203 ASP B O 1
ATOM 3808 N N . GLY B 1 204 ? 6.773 3.74 23.656 1 97.31 204 GLY B N 1
ATOM 3809 C CA . GLY B 1 204 ? 5.43 3.875 24.188 1 97.31 204 GLY B CA 1
ATOM 3810 C C . GLY B 1 204 ? 4.707 5.105 23.688 1 97.31 204 GLY B C 1
ATOM 3811 O O . GLY B 1 204 ? 3.814 5.633 24.359 1 97.31 204 GLY B O 1
ATOM 3812 N N . GLU B 1 205 ? 4.984 5.566 22.5 1 97.56 205 GLU B N 1
ATOM 3813 C CA . GLU B 1 205 ? 4.527 6.863 22 1 97.56 205 GLU B CA 1
ATOM 3814 C C . GLU B 1 205 ? 3.029 6.852 21.719 1 97.56 205 GLU B C 1
ATOM 3816 O O . GLU B 1 205 ? 2.416 7.906 21.531 1 97.56 205 GLU B O 1
ATOM 3821 N N . PHE B 1 206 ? 2.457 5.691 21.688 1 97.69 206 PHE B N 1
ATOM 3822 C CA . PHE B 1 206 ? 1.003 5.648 21.594 1 97.69 206 PHE B CA 1
ATOM 3823 C C . PHE B 1 206 ? 0.435 4.531 22.469 1 97.69 206 PHE B C 1
ATOM 3825 O O . PHE B 1 206 ? -0.417 3.762 22.016 1 97.69 206 PHE B O 1
ATOM 3832 N N . GLY B 1 207 ? 0.896 4.375 23.719 1 96.12 207 GLY B N 1
ATOM 3833 C CA . GLY B 1 207 ? 0.267 3.602 24.781 1 96.12 207 GLY B CA 1
ATOM 3834 C C . GLY B 1 207 ? 1.069 2.379 25.172 1 96.12 207 GLY B C 1
ATOM 3835 O O . GLY B 1 207 ? 0.903 1.857 26.281 1 96.12 207 GLY B O 1
ATOM 3836 N N . GLY B 1 208 ? 1.847 1.757 24.281 1 97.12 208 GLY B N 1
ATOM 3837 C CA . GLY B 1 208 ? 2.766 0.683 24.609 1 97.12 208 GLY B CA 1
ATOM 3838 C C . GLY B 1 208 ? 2.064 -0.63 24.906 1 97.12 208 GLY B C 1
ATOM 3839 O O . GLY B 1 208 ? 2.586 -1.462 25.656 1 97.12 208 GLY B O 1
ATOM 3840 N N . LEU B 1 209 ? 0.923 -0.911 24.375 1 97.06 209 LEU B N 1
ATOM 3841 C CA . LEU B 1 209 ? 0.166 -2.119 24.688 1 97.06 209 LEU B CA 1
ATOM 3842 C C . LEU B 1 209 ? 0.649 -3.295 23.844 1 97.06 209 LEU B C 1
ATOM 3844 O O . LEU B 1 209 ? 0.346 -4.449 24.156 1 97.06 209 LEU B O 1
ATOM 3848 N N . GLY B 1 210 ? 1.355 -2.973 22.734 1 97 210 GLY B N 1
ATOM 3849 C CA . GLY B 1 210 ? 1.831 -4.027 21.844 1 97 210 GLY B CA 1
ATOM 3850 C C . GLY B 1 210 ? 0.759 -4.551 20.922 1 97 210 GLY B C 1
ATOM 3851 O O . GLY B 1 210 ? -0.387 -4.098 20.953 1 97 210 GLY B O 1
ATOM 3852 N N . PRO B 1 211 ? 1.163 -5.492 20.016 1 97.19 211 PRO B N 1
ATOM 3853 C CA . PRO B 1 211 ? 0.213 -6.031 19.047 1 97.19 211 PRO B CA 1
ATOM 3854 C C . PRO B 1 211 ? -0.866 -6.898 19.688 1 97.19 211 PRO B C 1
ATOM 3856 O O . PRO B 1 211 ? -0.619 -7.535 20.719 1 97.19 211 PRO B O 1
ATOM 3859 N N . ASP B 1 212 ? -2.039 -6.875 19.125 1 96.75 212 ASP B N 1
ATOM 3860 C CA . ASP B 1 212 ? -3.107 -7.793 19.516 1 96.75 212 ASP B CA 1
ATOM 3861 C C . ASP B 1 212 ? -2.682 -9.25 19.297 1 96.75 212 ASP B C 1
ATOM 3863 O O . ASP B 1 212 ? -2.312 -9.641 18.203 1 96.75 212 ASP B O 1
ATOM 3867 N N . PRO B 1 213 ? -2.744 -10.07 20.297 1 94.5 213 PRO B N 1
ATOM 3868 C CA . PRO B 1 213 ? -2.289 -11.461 20.156 1 94.5 213 PRO B CA 1
ATOM 3869 C C . PRO B 1 213 ? -3.291 -12.328 19.406 1 94.5 213 PRO B C 1
ATOM 3871 O O . PRO B 1 213 ? -2.979 -13.469 19.047 1 94.5 213 PRO B O 1
ATOM 3874 N N . SER B 1 214 ? -4.445 -11.836 19.156 1 92.56 214 SER B N 1
ATOM 3875 C CA . SER B 1 214 ? -5.469 -12.625 18.469 1 92.56 214 SER B CA 1
ATOM 3876 C C . SER B 1 214 ? -5.102 -12.867 17.016 1 92.56 214 SER B C 1
ATOM 3878 O O . SER B 1 214 ? -4.227 -12.188 16.469 1 92.56 214 SER B O 1
ATOM 3880 N N . GLY B 1 215 ? -5.703 -13.93 16.422 1 90.62 215 GLY B N 1
ATOM 3881 C CA . GLY B 1 215 ? -5.582 -14.242 15 1 90.62 215 GLY B CA 1
ATOM 3882 C C . GLY B 1 215 ? -6.891 -14.102 14.25 1 90.62 215 GLY B C 1
ATOM 3883 O O . GLY B 1 215 ? -7.938 -13.852 14.852 1 90.62 215 GLY B O 1
ATOM 3884 N N . GLY B 1 216 ? -6.703 -14.148 12.891 1 94.19 216 GLY B N 1
ATOM 3885 C CA . GLY B 1 216 ? -7.879 -14.078 12.039 1 94.19 216 GLY B CA 1
ATOM 3886 C C . GLY B 1 216 ? -8.523 -12.703 12.031 1 94.19 216 GLY B C 1
ATOM 3887 O O . GLY B 1 216 ? -9.734 -12.586 11.82 1 94.19 216 GLY B O 1
ATOM 3888 N N . LEU B 1 217 ? -7.828 -11.688 12.312 1 95.56 217 LEU B N 1
ATOM 3889 C CA . LEU B 1 217 ? -8.352 -10.328 12.391 1 95.56 217 LEU B CA 1
ATOM 3890 C C . LEU B 1 217 ? -8.68 -9.797 11 1 95.56 217 LEU B C 1
ATOM 3892 O O . LEU B 1 217 ? -8.172 -10.297 10 1 95.56 217 LEU B O 1
ATOM 3896 N N . GLY B 1 218 ? -9.57 -8.781 10.938 1 94.25 218 GLY B N 1
ATOM 3897 C CA . GLY B 1 218 ? -9.914 -8.094 9.703 1 94.25 218 GLY B CA 1
ATOM 3898 C C . GLY B 1 218 ? -11.078 -8.734 8.961 1 94.25 218 GLY B C 1
ATOM 3899 O O . GLY B 1 218 ? -11.555 -8.195 7.969 1 94.25 218 GLY B O 1
ATOM 3900 N N . ARG B 1 219 ? -11.555 -9.898 9.336 1 94.38 219 ARG B N 1
ATOM 3901 C CA . ARG B 1 219 ? -12.547 -10.641 8.57 1 94.38 219 ARG B CA 1
ATOM 3902 C C . ARG B 1 219 ? -13.953 -10.109 8.836 1 94.38 219 ARG B C 1
ATOM 3904 O O . ARG B 1 219 ? -14.898 -10.453 8.117 1 94.38 219 ARG B O 1
ATOM 3911 N N . GLN B 1 220 ? -14.055 -9.297 9.898 1 88.69 220 GLN B N 1
ATOM 3912 C CA . GLN B 1 220 ? -15.297 -8.609 10.211 1 88.69 220 GLN B CA 1
ATOM 3913 C C . GLN B 1 220 ? -15.102 -7.094 10.195 1 88.69 220 GLN B C 1
ATOM 3915 O O . GLN B 1 220 ? -14.273 -6.562 10.938 1 88.69 220 GLN B O 1
ATOM 3920 N N . LEU B 1 221 ? -15.828 -6.516 9.312 1 86.81 221 LEU B N 1
ATOM 3921 C CA . LEU B 1 221 ? -15.727 -5.059 9.25 1 86.81 221 LEU B CA 1
ATOM 3922 C C . LEU B 1 221 ? -16.812 -4.402 10.094 1 86.81 221 LEU B C 1
ATOM 3924 O O . LEU B 1 221 ? -18 -4.641 9.883 1 86.81 221 LEU B O 1
ATOM 3928 N N . GLU B 1 222 ? -16.391 -3.791 11.125 1 88.19 222 GLU B N 1
ATOM 3929 C CA . GLU B 1 222 ? -17.281 -3.002 11.961 1 88.19 222 GLU B CA 1
ATOM 3930 C C . GLU B 1 222 ? -16.906 -1.523 11.938 1 88.19 222 GLU B C 1
ATOM 3932 O O . GLU B 1 222 ? -15.727 -1.179 11.906 1 88.19 222 GLU B O 1
ATOM 3937 N N . SER B 1 223 ? -17.938 -0.694 11.891 1 91.62 223 SER B N 1
ATOM 3938 C CA . SER B 1 223 ? -17.703 0.745 11.906 1 91.62 223 SER B CA 1
ATOM 3939 C C . SER B 1 223 ? -18.766 1.477 12.711 1 91.62 223 SER B C 1
ATOM 3941 O O . SER B 1 223 ? -19.922 1.544 12.289 1 91.62 223 SER B O 1
ATOM 3943 N N . ARG B 1 224 ? -18.375 2.035 13.82 1 92.25 224 ARG B N 1
ATOM 3944 C CA . ARG B 1 224 ? -19.25 2.916 14.578 1 92.25 224 ARG B CA 1
ATOM 3945 C C . ARG B 1 224 ? -19.562 4.188 13.797 1 92.25 224 ARG B C 1
ATOM 3947 O O . ARG B 1 224 ? -20.672 4.723 13.883 1 92.25 224 ARG B O 1
ATOM 3954 N N . LYS B 1 225 ? -18.594 4.59 13.055 1 89.25 225 LYS B N 1
ATOM 3955 C CA . LYS B 1 225 ? -18.734 5.789 12.234 1 89.25 225 LYS B CA 1
ATOM 3956 C C . LYS B 1 225 ? -19.906 5.652 11.266 1 89.25 225 LYS B C 1
ATOM 3958 O O . LYS B 1 225 ? -20.766 6.531 11.195 1 89.25 225 LYS B O 1
ATOM 3963 N N . ILE B 1 226 ? -19.938 4.547 10.547 1 82.56 226 ILE B N 1
ATOM 3964 C CA . ILE B 1 226 ? -20.984 4.312 9.555 1 82.56 226 ILE B CA 1
ATOM 3965 C C . ILE B 1 226 ? -22.344 4.191 10.25 1 82.56 226 ILE B C 1
ATOM 3967 O O . ILE B 1 226 ? -23.359 4.664 9.727 1 82.56 226 ILE B O 1
ATOM 3971 N N . ARG B 1 227 ? -22.328 3.564 11.383 1 83.75 227 ARG B N 1
ATOM 3972 C CA . ARG B 1 227 ? -23.562 3.391 12.125 1 83.75 227 ARG B CA 1
ATOM 3973 C C . ARG B 1 227 ? -24.109 4.734 12.594 1 83.75 227 ARG B C 1
ATOM 3975 O O . ARG B 1 227 ? -25.328 4.922 12.664 1 83.75 227 ARG B O 1
ATOM 3982 N N . MET B 1 228 ? -23.234 5.5 12.945 1 80.38 228 MET B N 1
ATOM 3983 C CA . MET B 1 228 ? -23.641 6.805 13.469 1 80.38 228 MET B CA 1
ATOM 3984 C C . MET B 1 228 ? -24.031 7.742 12.336 1 80.38 228 MET B C 1
ATOM 3986 O O . MET B 1 228 ? -24.906 8.594 12.508 1 80.38 228 MET B O 1
ATOM 3990 N N . MET B 1 229 ? -23.297 7.547 11.25 1 69.75 229 MET B N 1
ATOM 3991 C CA . MET B 1 229 ? -23.594 8.414 10.117 1 69.75 229 MET B CA 1
ATOM 3992 C C . MET B 1 229 ? -24.75 7.859 9.297 1 69.75 229 MET B C 1
ATOM 3994 O O . MET B 1 229 ? -24.953 6.641 9.234 1 69.75 229 MET B O 1
ATOM 3998 N N . SER B 1 230 ? -25.844 8.602 9.062 1 59.16 230 SER B N 1
ATOM 3999 C CA . SER B 1 230 ? -26.969 8.117 8.281 1 59.16 230 SER B CA 1
ATOM 4000 C C . SER B 1 230 ? -26.516 7.398 7.016 1 59.16 230 SER B C 1
ATOM 4002 O O . SER B 1 230 ? -25.406 7.648 6.527 1 59.16 230 SER B O 1
ATOM 4004 N N . ALA B 1 231 ? -27.266 6.277 6.562 1 52.03 231 ALA B N 1
ATOM 4005 C CA . ALA B 1 231 ? -27.062 5.391 5.422 1 52.03 231 ALA B CA 1
ATOM 4006 C C . ALA B 1 231 ? -26.578 6.168 4.203 1 52.03 231 ALA B C 1
ATOM 4008 O O . ALA B 1 231 ? -25.766 5.664 3.422 1 52.03 231 ALA B O 1
ATOM 4009 N N . GLN B 1 232 ? -27.078 7.367 3.861 1 49.12 232 GLN B N 1
ATOM 4010 C CA . GLN B 1 232 ? -26.844 8.039 2.586 1 49.12 232 GLN B CA 1
ATOM 4011 C C . GLN B 1 232 ? -25.406 8.547 2.484 1 49.12 232 GLN B C 1
ATOM 4013 O O . GLN B 1 232 ? -24.859 8.656 1.386 1 49.12 232 GLN B O 1
ATOM 4018 N N . ALA B 1 233 ? -24.75 8.867 3.617 1 51.19 233 ALA B N 1
ATOM 4019 C CA . ALA B 1 233 ? -23.484 9.594 3.629 1 51.19 233 ALA B CA 1
ATOM 4020 C C . ALA B 1 233 ? -22.312 8.633 3.51 1 51.19 233 ALA B C 1
ATOM 4022 O O . ALA B 1 233 ? -21.172 9.062 3.303 1 51.19 233 ALA B O 1
ATOM 4023 N N . GLN B 1 234 ? -22.484 7.359 3.438 1 53.41 234 GLN B N 1
ATOM 4024 C CA . GLN B 1 234 ? -21.562 6.344 3.932 1 53.41 234 GLN B CA 1
ATOM 4025 C C . GLN B 1 234 ? -20.422 6.109 2.947 1 53.41 234 GLN B C 1
ATOM 4027 O O . GLN B 1 234 ? -19.297 5.82 3.354 1 53.41 234 GLN B O 1
ATOM 4032 N N . ASP B 1 235 ? -20.578 6.348 1.567 1 55.53 235 ASP B N 1
ATOM 4033 C CA . ASP B 1 235 ? -19.703 5.531 0.741 1 55.53 235 ASP B CA 1
ATOM 4034 C C . ASP B 1 235 ? -18.531 6.359 0.206 1 55.53 235 ASP B C 1
ATOM 4036 O O . ASP B 1 235 ? -17.656 5.832 -0.473 1 55.53 235 ASP B O 1
ATOM 4040 N N . ARG B 1 236 ? -18.578 7.828 0.673 1 59.09 236 ARG B N 1
ATOM 4041 C CA . ARG B 1 236 ? -17.547 8.641 0.042 1 59.09 236 ARG B CA 1
ATOM 4042 C C . ARG B 1 236 ? -16.938 9.633 1.034 1 59.09 236 ARG B C 1
ATOM 4044 O O . ARG B 1 236 ? -16.438 10.688 0.64 1 59.09 236 ARG B O 1
ATOM 4051 N N . ALA B 1 237 ? -16.859 9.086 2.105 1 62.59 237 ALA B N 1
ATOM 4052 C CA . ALA B 1 237 ? -16.594 10.109 3.115 1 62.59 237 ALA B CA 1
ATOM 4053 C C . ALA B 1 237 ? -15.367 9.758 3.951 1 62.59 237 ALA B C 1
ATOM 4055 O O . ALA B 1 237 ? -15.32 10.055 5.148 1 62.59 237 ALA B O 1
ATOM 4056 N N . ASN B 1 238 ? -14.234 9.109 3.17 1 72.06 238 ASN B N 1
ATOM 4057 C CA . ASN B 1 238 ? -13.164 8.664 4.051 1 72.06 238 ASN B CA 1
ATOM 4058 C C . ASN B 1 238 ? -11.789 8.938 3.439 1 72.06 238 ASN B C 1
ATOM 4060 O O . ASN B 1 238 ? -11.594 8.75 2.236 1 72.06 238 ASN B O 1
ATOM 4064 N N . THR B 1 239 ? -11.031 9.742 4.27 1 83.75 239 THR B N 1
ATOM 4065 C CA . THR B 1 239 ? -9.773 10.156 3.668 1 83.75 239 THR B CA 1
ATOM 4066 C C . THR B 1 239 ? -8.664 10.203 4.715 1 83.75 239 THR B C 1
ATOM 4068 O O . THR B 1 239 ? -8.867 10.719 5.816 1 83.75 239 THR B O 1
ATOM 4071 N N . THR B 1 240 ? -7.625 9.531 4.41 1 91.62 240 THR B N 1
ATOM 4072 C CA . THR B 1 240 ? -6.355 9.781 5.078 1 91.62 240 THR B CA 1
ATOM 4073 C C . THR B 1 240 ? -5.418 10.578 4.172 1 91.62 240 THR B C 1
ATOM 4075 O O . THR B 1 240 ? -5.012 10.094 3.113 1 91.62 240 THR B O 1
ATOM 4078 N N . ILE B 1 241 ? -5.078 11.805 4.609 1 97.81 241 ILE B N 1
ATOM 4079 C CA . ILE B 1 241 ? -4.211 12.648 3.801 1 97.81 241 ILE B CA 1
ATOM 4080 C C . ILE B 1 241 ? -2.922 12.945 4.566 1 97.81 241 ILE B C 1
ATOM 4082 O O . ILE B 1 241 ? -2.961 13.305 5.742 1 97.81 241 ILE B O 1
ATOM 4086 N N . ALA B 1 242 ? -1.845 12.719 3.822 1 98.88 242 ALA B N 1
ATOM 4087 C CA . ALA B 1 242 ? -0.571 12.766 4.535 1 98.88 242 ALA B CA 1
ATOM 4088 C C . ALA B 1 242 ? 0.488 13.5 3.717 1 98.88 242 ALA B C 1
ATOM 4090 O O . ALA B 1 242 ? 0.339 13.664 2.504 1 98.88 242 ALA B O 1
ATOM 4091 N N . ILE B 1 243 ? 1.502 14.031 4.43 1 98.94 243 ILE B N 1
ATOM 4092 C CA . ILE B 1 243 ? 2.748 14.57 3.891 1 98.94 243 ILE B CA 1
ATOM 4093 C C . ILE B 1 243 ? 3.934 13.812 4.484 1 98.94 243 ILE B C 1
ATOM 4095 O O . ILE B 1 243 ? 4.023 13.648 5.703 1 98.94 243 ILE B O 1
ATOM 4099 N N . VAL B 1 244 ? 4.789 13.281 3.639 1 98.94 244 VAL B N 1
ATOM 4100 C CA . VAL B 1 244 ? 6.09 12.805 4.094 1 98.94 244 VAL B CA 1
ATOM 4101 C C . VAL B 1 244 ? 7.191 13.719 3.562 1 98.94 244 VAL B C 1
ATOM 4103 O O . VAL B 1 244 ? 7.066 14.289 2.479 1 98.94 244 VAL B O 1
ATOM 4106 N N . ALA B 1 245 ? 8.281 13.875 4.367 1 98.94 245 ALA B N 1
ATOM 4107 C CA . ALA B 1 245 ? 9.312 14.836 4.008 1 98.94 245 ALA B CA 1
ATOM 4108 C C . ALA B 1 245 ? 10.695 14.32 4.375 1 98.94 245 ALA B C 1
ATOM 4110 O O . ALA B 1 245 ? 10.844 13.492 5.273 1 98.94 245 ALA B O 1
ATOM 4111 N N . THR B 1 246 ? 11.688 14.844 3.697 1 98.88 246 THR B N 1
ATOM 4112 C CA . THR B 1 246 ? 13.086 14.523 3.977 1 98.88 246 THR B CA 1
ATOM 4113 C C . THR B 1 246 ? 13.992 15.703 3.621 1 98.88 246 THR B C 1
ATOM 4115 O O . THR B 1 246 ? 13.586 16.609 2.883 1 98.88 246 THR B O 1
ATOM 4118 N N . ASP B 1 247 ? 15.156 15.68 4.223 1 98.62 247 ASP B N 1
ATOM 4119 C CA . ASP B 1 247 ? 16.141 16.672 3.848 1 98.62 247 ASP B CA 1
ATOM 4120 C C . ASP B 1 247 ? 17.094 16.141 2.775 1 98.62 247 ASP B C 1
ATOM 4122 O O . ASP B 1 247 ? 17.969 16.859 2.297 1 98.62 247 ASP B O 1
ATOM 4126 N N . ALA B 1 248 ? 16.938 14.867 2.307 1 98.5 248 ALA B N 1
ATOM 4127 C CA . ALA B 1 248 ? 17.672 14.336 1.167 1 98.5 248 ALA B CA 1
ATOM 4128 C C . ALA B 1 248 ? 17.328 15.086 -0.114 1 98.5 248 ALA B C 1
ATOM 4130 O O . ALA B 1 248 ? 16.188 15.508 -0.301 1 98.5 248 ALA B O 1
ATOM 4131 N N . ASP B 1 249 ? 18.312 15.234 -0.984 1 97.88 249 ASP B N 1
ATOM 4132 C CA . ASP B 1 249 ? 18.125 15.883 -2.275 1 97.88 249 ASP B CA 1
ATOM 4133 C C . ASP B 1 249 ? 17.484 14.93 -3.283 1 97.88 249 ASP B C 1
ATOM 4135 O O . ASP B 1 249 ? 18.172 14.125 -3.906 1 97.88 249 ASP B O 1
ATOM 4139 N N . LEU B 1 250 ? 16.219 15.109 -3.488 1 97.62 250 LEU B N 1
ATOM 4140 C CA . LEU B 1 250 ? 15.469 14.227 -4.371 1 97.62 250 LEU B CA 1
ATOM 4141 C C . LEU B 1 250 ? 14.961 14.977 -5.598 1 97.62 250 LEU B C 1
ATOM 4143 O O . LEU B 1 250 ? 14.586 16.141 -5.5 1 97.62 250 LEU B O 1
ATOM 4147 N N . THR B 1 251 ? 14.953 14.258 -6.711 1 96.12 251 THR B N 1
ATOM 4148 C CA . THR B 1 251 ? 14.195 14.727 -7.867 1 96.12 251 THR B CA 1
ATOM 4149 C C . THR B 1 251 ? 12.695 14.555 -7.637 1 96.12 251 THR B C 1
ATOM 4151 O O . THR B 1 251 ? 12.281 13.914 -6.668 1 96.12 251 THR B O 1
ATOM 4154 N N . LYS B 1 252 ? 11.891 15.148 -8.516 1 95.75 252 LYS B N 1
ATOM 4155 C CA . LYS B 1 252 ? 10.445 15.008 -8.43 1 95.75 252 LYS B CA 1
ATOM 4156 C C . LYS B 1 252 ? 10.031 13.539 -8.508 1 95.75 252 LYS B C 1
ATOM 4158 O O . LYS B 1 252 ? 9.117 13.102 -7.801 1 95.75 252 LYS B O 1
ATOM 4163 N N . ALA B 1 253 ? 10.641 12.859 -9.453 1 96.06 253 ALA B N 1
ATOM 4164 C CA . ALA B 1 253 ? 10.336 11.438 -9.617 1 96.06 253 ALA B CA 1
ATOM 4165 C C . ALA B 1 253 ? 10.688 10.648 -8.359 1 96.06 253 ALA B C 1
ATOM 4167 O O . ALA B 1 253 ? 9.938 9.758 -7.949 1 96.06 253 ALA B O 1
ATOM 4168 N N . GLN B 1 254 ? 11.805 10.938 -7.773 1 96.75 254 GLN B N 1
ATOM 4169 C CA . GLN B 1 254 ? 12.227 10.266 -6.547 1 96.75 254 GLN B CA 1
ATOM 4170 C C . GLN B 1 254 ? 11.305 10.625 -5.383 1 96.75 254 GLN B C 1
ATOM 4172 O O . GLN B 1 254 ? 11.016 9.773 -4.535 1 96.75 254 GLN B O 1
ATOM 4177 N N . CYS B 1 255 ? 10.805 11.82 -5.34 1 97.81 255 CYS B N 1
ATOM 4178 C CA . CYS B 1 255 ? 9.797 12.203 -4.363 1 97.81 255 CYS B CA 1
ATOM 4179 C C . CYS B 1 255 ? 8.539 11.344 -4.516 1 97.81 255 CYS B C 1
ATOM 4181 O O . CYS B 1 255 ? 7.992 10.859 -3.525 1 97.81 255 CYS B O 1
ATOM 4183 N N . GLN B 1 256 ? 8.141 11.219 -5.742 1 97.56 256 GLN B N 1
ATOM 4184 C CA . GLN B 1 256 ? 6.945 10.414 -5.965 1 97.56 256 GLN B CA 1
ATOM 4185 C C . GLN B 1 256 ? 7.164 8.969 -5.508 1 97.56 256 GLN B C 1
ATOM 4187 O O . GLN B 1 256 ? 6.266 8.352 -4.93 1 97.56 256 GLN B O 1
ATOM 4192 N N . ARG B 1 257 ? 8.312 8.406 -5.734 1 97.5 257 ARG B N 1
ATOM 4193 C CA . ARG B 1 257 ? 8.641 7.062 -5.277 1 97.5 257 ARG B CA 1
ATOM 4194 C C . ARG B 1 257 ? 8.539 6.957 -3.76 1 97.5 257 ARG B C 1
ATOM 4196 O O . ARG B 1 257 ? 8.07 5.945 -3.23 1 97.5 257 ARG B O 1
ATOM 4203 N N . MET B 1 258 ? 9 7.961 -3.064 1 98.12 258 MET B N 1
ATOM 4204 C CA . MET B 1 258 ? 8.891 7.984 -1.608 1 98.12 258 MET B CA 1
ATOM 4205 C C . MET B 1 258 ? 7.434 8 -1.17 1 98.12 258 MET B C 1
ATOM 4207 O O . MET B 1 258 ? 7.055 7.289 -0.237 1 98.12 258 MET B O 1
ATOM 4211 N N . ALA B 1 259 ? 6.645 8.805 -1.888 1 98.62 259 ALA B N 1
ATOM 4212 C CA . ALA B 1 259 ? 5.215 8.844 -1.579 1 98.62 259 ALA B CA 1
ATOM 4213 C C . ALA B 1 259 ? 4.57 7.477 -1.799 1 98.62 259 ALA B C 1
ATOM 4215 O O . ALA B 1 259 ? 3.742 7.039 -0.995 1 98.62 259 ALA B O 1
ATOM 4216 N N . VAL B 1 260 ? 4.898 6.793 -2.865 1 98.12 260 VAL B N 1
ATOM 4217 C CA . VAL B 1 260 ? 4.363 5.469 -3.172 1 98.12 260 VAL B CA 1
ATOM 4218 C C . VAL B 1 260 ? 4.676 4.508 -2.027 1 98.12 260 VAL B C 1
ATOM 4220 O O . VAL B 1 260 ? 3.781 3.834 -1.514 1 98.12 260 VAL B O 1
ATOM 4223 N N . ALA B 1 261 ? 5.906 4.453 -1.585 1 98.12 261 ALA B N 1
ATOM 4224 C CA . ALA B 1 261 ? 6.316 3.555 -0.508 1 98.12 261 ALA B CA 1
ATOM 4225 C C . ALA B 1 261 ? 5.625 3.92 0.802 1 98.12 261 ALA B C 1
ATOM 4227 O O . ALA B 1 261 ? 5.305 3.043 1.608 1 98.12 261 ALA B O 1
ATOM 4228 N N . ALA B 1 262 ? 5.375 5.184 0.951 1 98.69 262 ALA B N 1
ATOM 4229 C CA . ALA B 1 262 ? 4.793 5.664 2.201 1 98.69 262 ALA B CA 1
ATOM 4230 C C . ALA B 1 262 ? 3.371 5.137 2.383 1 98.69 262 ALA B C 1
ATOM 4232 O O . ALA B 1 262 ? 2.875 5.051 3.508 1 98.69 262 ALA B O 1
ATOM 4233 N N . HIS B 1 263 ? 2.682 4.766 1.317 1 98.5 263 HIS B N 1
ATOM 4234 C CA . HIS B 1 263 ? 1.348 4.184 1.428 1 98.5 263 HIS B CA 1
ATOM 4235 C C . HIS B 1 263 ? 1.374 2.891 2.234 1 98.5 263 HIS B C 1
ATOM 4237 O O . HIS B 1 263 ? 0.365 2.504 2.828 1 98.5 263 HIS B O 1
ATOM 4243 N N . ASP B 1 264 ? 2.516 2.225 2.279 1 98.56 264 ASP B N 1
ATOM 4244 C CA . ASP B 1 264 ? 2.643 1.049 3.133 1 98.56 264 ASP B CA 1
ATOM 4245 C C . ASP B 1 264 ? 2.34 1.393 4.59 1 98.56 264 ASP B C 1
ATOM 4247 O O . ASP B 1 264 ? 1.808 0.563 5.332 1 98.56 264 ASP B O 1
ATOM 4251 N N . GLY B 1 265 ? 2.719 2.588 4.973 1 98.81 265 GLY B N 1
ATOM 4252 C CA . GLY B 1 265 ? 2.398 3.023 6.324 1 98.81 265 GLY B CA 1
ATOM 4253 C C . GLY B 1 265 ? 0.907 3.098 6.59 1 98.81 265 GLY B C 1
ATOM 4254 O O . GLY B 1 265 ? 0.441 2.701 7.656 1 98.81 265 GLY B O 1
ATOM 4255 N N . ILE B 1 266 ? 0.13 3.633 5.645 1 98.69 266 ILE B N 1
ATOM 4256 C CA . ILE B 1 266 ? -1.323 3.672 5.762 1 98.69 266 ILE B CA 1
ATOM 4257 C C . ILE B 1 266 ? -1.873 2.25 5.832 1 98.69 266 ILE B C 1
ATOM 4259 O O . ILE B 1 266 ? -2.703 1.94 6.691 1 98.69 266 ILE B O 1
ATOM 4263 N N . ALA B 1 267 ? -1.383 1.379 4.961 1 98.5 267 ALA B N 1
ATOM 4264 C CA . ALA B 1 267 ? -1.841 -0.007 4.91 1 98.5 267 ALA B CA 1
ATOM 4265 C C . ALA B 1 267 ? -1.598 -0.715 6.238 1 98.5 267 ALA B C 1
ATOM 4267 O O . ALA B 1 267 ? -2.422 -1.517 6.684 1 98.5 267 ALA B O 1
ATOM 4268 N N . ARG B 1 268 ? -0.5 -0.434 6.859 1 98.62 268 ARG B N 1
ATOM 4269 C CA . ARG B 1 268 ? -0.09 -1.117 8.078 1 98.62 268 ARG B CA 1
ATOM 4270 C C . ARG B 1 268 ? -0.835 -0.566 9.289 1 98.62 268 ARG B C 1
ATOM 4272 O O . ARG B 1 268 ? -1.004 -1.265 10.297 1 98.62 268 ARG B O 1
ATOM 4279 N N . ALA B 1 269 ? -1.349 0.671 9.195 1 98.75 269 ALA B N 1
ATOM 4280 C CA . ALA B 1 269 ? -1.93 1.327 10.367 1 98.75 269 ALA B CA 1
ATOM 4281 C C . ALA B 1 269 ? -3.453 1.325 10.297 1 98.75 269 ALA B C 1
ATOM 4283 O O . ALA B 1 269 ? -4.129 1.621 11.289 1 98.75 269 ALA B O 1
ATOM 4284 N N . THR B 1 270 ? -4.023 1.023 9.148 1 98.06 270 THR B N 1
ATOM 4285 C CA . THR B 1 270 ? -5.461 1.153 8.938 1 98.06 270 THR B CA 1
ATOM 4286 C C . THR B 1 270 ? -6.02 -0.071 8.219 1 98.06 270 THR B C 1
ATOM 4288 O O . THR B 1 270 ? -5.5 -0.472 7.176 1 98.06 270 THR B O 1
ATOM 4291 N N . VAL B 1 271 ? -7.117 -0.66 8.734 1 97.06 271 VAL B N 1
ATOM 4292 C CA . VAL B 1 271 ? -7.719 -1.846 8.141 1 97.06 271 VAL B CA 1
ATOM 4293 C C . VAL B 1 271 ? -9.234 -1.679 8.078 1 97.06 271 VAL B C 1
ATOM 4295 O O . VAL B 1 271 ? -9.898 -1.599 9.109 1 97.06 271 VAL B O 1
ATOM 4298 N N . PRO B 1 272 ? -9.797 -1.663 6.82 1 95.69 272 PRO B N 1
ATOM 4299 C CA . PRO B 1 272 ? -9.133 -1.646 5.516 1 95.69 272 PRO B CA 1
ATOM 4300 C C . PRO B 1 272 ? -8.586 -0.269 5.148 1 95.69 272 PRO B C 1
ATOM 4302 O O . PRO B 1 272 ? -8.836 0.708 5.859 1 95.69 272 PRO B O 1
ATOM 4305 N N . ALA B 1 273 ? -7.836 -0.228 4.16 1 95.94 273 ALA B N 1
ATOM 4306 C CA . ALA B 1 273 ? -7.309 1.018 3.609 1 95.94 273 ALA B CA 1
ATOM 4307 C C . ALA B 1 273 ? -7.453 1.052 2.09 1 95.94 273 ALA B C 1
ATOM 4309 O O . ALA B 1 273 ? -7.723 0.025 1.463 1 95.94 273 ALA B O 1
ATOM 4310 N N . HIS B 1 274 ? -7.352 2.279 1.488 1 96.19 274 HIS B N 1
ATOM 4311 C CA . HIS B 1 274 ? -7.281 2.545 0.056 1 96.19 274 HIS B CA 1
ATOM 4312 C C . HIS B 1 274 ? -8.508 2.002 -0.665 1 96.19 274 HIS B C 1
ATOM 4314 O O . HIS B 1 274 ? -8.398 1.477 -1.775 1 96.19 274 HIS B O 1
ATOM 4320 N N . SER B 1 275 ? -9.656 2.143 -0.002 1 91 275 SER B N 1
ATOM 4321 C CA . SER B 1 275 ? -10.922 1.724 -0.601 1 91 275 SER B CA 1
ATOM 4322 C C . SER B 1 275 ? -11.391 2.719 -1.659 1 91 275 SER B C 1
ATOM 4324 O O . SER B 1 275 ? -10.859 3.826 -1.755 1 91 275 SER B O 1
ATOM 4326 N N . PRO B 1 276 ? -12.352 2.324 -2.408 1 86.81 276 PRO B N 1
ATOM 4327 C CA . PRO B 1 276 ? -12.891 3.244 -3.414 1 86.81 276 PRO B CA 1
ATOM 4328 C C . PRO B 1 276 ? -13.5 4.5 -2.797 1 86.81 276 PRO B C 1
ATOM 4330 O O . PRO B 1 276 ? -13.539 5.555 -3.436 1 86.81 276 PRO B O 1
ATOM 4333 N N . GLY B 1 277 ? -13.953 4.395 -1.577 1 83.62 277 GLY B N 1
ATOM 4334 C CA . GLY B 1 277 ? -14.555 5.539 -0.915 1 83.62 277 GLY B CA 1
ATOM 4335 C C . GLY B 1 277 ? -13.562 6.371 -0.13 1 83.62 277 GLY B C 1
ATOM 4336 O O . GLY B 1 277 ? -13.922 7.395 0.455 1 83.62 277 GLY B O 1
ATOM 4337 N N . ASP B 1 278 ? -12.336 5.922 -0.211 1 86.44 278 ASP B N 1
ATOM 4338 C CA . ASP B 1 278 ? -11.273 6.648 0.476 1 86.44 278 ASP B CA 1
ATOM 4339 C C . ASP B 1 278 ? -10.555 7.602 -0.478 1 86.44 278 ASP B C 1
ATOM 4341 O O . ASP B 1 278 ? -10.422 7.312 -1.67 1 86.44 278 ASP B O 1
ATOM 4345 N N . GLY B 1 279 ? -10.141 8.781 0.076 1 91.69 279 GLY B N 1
ATOM 4346 C CA . GLY B 1 279 ? -9.312 9.703 -0.689 1 91.69 279 GLY B CA 1
ATOM 4347 C C . GLY B 1 279 ? -7.848 9.648 -0.302 1 91.69 279 GLY B C 1
ATOM 4348 O O . GLY B 1 279 ? -7.141 10.656 -0.376 1 91.69 279 GLY B O 1
ATOM 4349 N N . ASP B 1 280 ? -7.359 8.453 0.06 1 94.5 280 ASP B N 1
ATOM 4350 C CA . ASP B 1 280 ? -6.012 8.305 0.608 1 94.5 280 ASP B CA 1
ATOM 4351 C C . ASP B 1 280 ? -4.961 8.82 -0.368 1 94.5 280 ASP B C 1
ATOM 4353 O O . ASP B 1 280 ? -4.902 8.383 -1.52 1 94.5 280 ASP B O 1
ATOM 4357 N N . LEU B 1 281 ? -4.141 9.734 0.132 1 96.44 281 LEU B N 1
ATOM 4358 C CA . LEU B 1 281 ? -3.033 10.227 -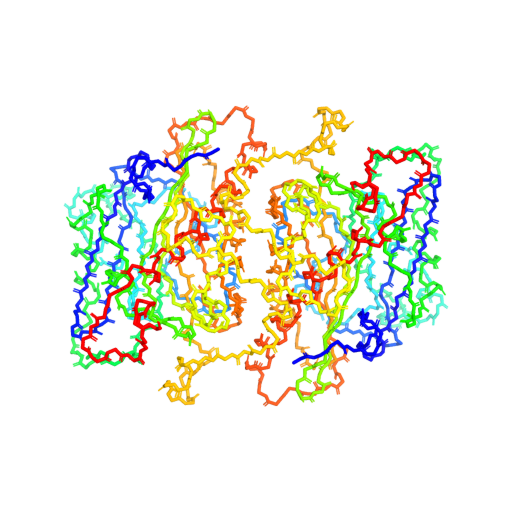0.681 1 96.44 281 LEU B CA 1
ATOM 4359 C C . LEU B 1 281 ? -1.875 10.688 0.198 1 96.44 281 LEU B C 1
ATOM 4361 O O . LEU B 1 281 ? -2.066 10.977 1.382 1 96.44 281 LEU B O 1
ATOM 4365 N N . VAL B 1 282 ? -0.716 10.664 -0.41 1 98.75 282 VAL B N 1
ATOM 4366 C CA . VAL B 1 282 ? 0.509 11.078 0.267 1 98.75 282 VAL B CA 1
ATOM 4367 C C . VAL B 1 282 ? 1.255 12.094 -0.594 1 98.75 282 VAL B C 1
ATOM 4369 O O . VAL B 1 282 ? 1.651 11.789 -1.721 1 98.75 282 VAL B O 1
ATOM 4372 N N . PHE B 1 283 ? 1.43 13.328 -0.031 1 98.75 283 PHE B N 1
ATOM 4373 C CA . PHE B 1 283 ? 2.4 14.266 -0.591 1 98.75 283 PHE B CA 1
ATOM 4374 C C . PHE B 1 283 ? 3.811 13.922 -0.132 1 98.75 283 PHE B C 1
ATOM 4376 O O . PHE B 1 283 ? 4 13.398 0.968 1 98.75 283 PHE B O 1
ATOM 4383 N N . SER B 1 284 ? 4.766 14.211 -0.956 1 98.75 284 SER B N 1
ATOM 4384 C CA . SER B 1 284 ? 6.168 14.047 -0.582 1 98.75 284 SER B CA 1
ATOM 4385 C C . SER B 1 284 ? 6.945 15.344 -0.792 1 98.75 284 SER B C 1
ATOM 4387 O O . SER B 1 284 ? 6.719 16.062 -1.767 1 98.75 284 SER B O 1
ATOM 4389 N N . VAL B 1 285 ? 7.871 15.617 0.161 1 98.62 285 VAL B N 1
ATOM 4390 C CA . VAL B 1 285 ? 8.633 16.859 0.185 1 98.62 285 VAL B CA 1
ATOM 4391 C C . VAL B 1 285 ? 10.117 16.562 0.34 1 98.62 285 VAL B C 1
ATOM 4393 O O . VAL B 1 285 ? 10.5 15.695 1.127 1 98.62 285 VAL B O 1
ATOM 4396 N N . SER B 1 286 ? 10.922 17.203 -0.401 1 98.56 286 SER B N 1
ATOM 4397 C CA . SER B 1 286 ? 12.367 17.234 -0.197 1 98.56 286 SER B CA 1
ATOM 4398 C C . SER B 1 286 ? 12.875 18.656 -0.042 1 98.56 286 SER B C 1
ATOM 4400 O O . SER B 1 286 ? 12.664 19.5 -0.919 1 98.56 286 SER B O 1
ATOM 4402 N N . THR B 1 287 ? 13.555 18.938 1.047 1 97.69 287 THR B N 1
ATOM 4403 C CA . THR B 1 287 ? 14.156 20.25 1.221 1 97.69 287 THR B CA 1
ATOM 4404 C C . THR B 1 287 ? 15.531 20.312 0.564 1 97.69 287 THR B C 1
ATOM 4406 O O . THR B 1 287 ? 16.094 21.391 0.394 1 97.69 287 THR B O 1
ATOM 4409 N N . GLY B 1 288 ? 16.172 19.156 0.242 1 95.62 288 GLY B N 1
ATOM 4410 C CA . GLY B 1 288 ? 17.328 19.047 -0.628 1 95.62 288 GLY B CA 1
ATOM 4411 C C . GLY B 1 288 ? 18.625 19.438 0.057 1 95.62 288 GLY B C 1
ATOM 4412 O O . GLY B 1 288 ? 19.609 19.766 -0.606 1 95.62 288 GLY B O 1
ATOM 4413 N N . ALA B 1 289 ? 18.719 19.375 1.293 1 92.94 289 ALA B N 1
ATOM 4414 C CA . ALA B 1 289 ? 19.891 19.875 2.023 1 92.94 289 ALA B CA 1
ATOM 4415 C C . ALA B 1 289 ? 21.016 18.859 2.025 1 92.94 289 ALA B C 1
ATOM 4417 O O . ALA B 1 289 ? 22.172 19.203 2.234 1 92.94 289 ALA B O 1
ATOM 4418 N N . ARG B 1 290 ? 20.672 17.625 1.76 1 95.69 290 ARG B N 1
ATOM 4419 C CA . ARG B 1 290 ? 21.656 16.562 1.873 1 95.69 290 ARG B CA 1
ATOM 4420 C C . ARG B 1 290 ? 21.703 15.719 0.599 1 95.69 290 ARG B C 1
ATOM 4422 O O . ARG B 1 290 ? 20.734 15.039 0.261 1 95.69 290 ARG B O 1
ATOM 4429 N N . PRO B 1 291 ? 22.859 15.688 -0.052 1 95.44 291 PRO B N 1
ATOM 4430 C CA . PRO B 1 291 ? 22.984 14.805 -1.217 1 95.44 291 PRO B CA 1
ATOM 4431 C C . PRO B 1 291 ? 22.938 13.328 -0.845 1 95.44 291 PRO B C 1
ATOM 4433 O O . PRO B 1 291 ? 23.344 12.945 0.255 1 95.44 291 PRO B O 1
ATOM 4436 N N . MET B 1 292 ? 22.469 12.555 -1.746 1 93.69 292 MET B N 1
ATOM 4437 C CA . MET B 1 292 ? 22.469 11.109 -1.545 1 93.69 292 MET B CA 1
ATOM 4438 C C . MET B 1 292 ? 23.781 10.492 -2.004 1 93.69 292 MET B C 1
ATOM 4440 O O . MET B 1 292 ? 24.266 10.797 -3.096 1 93.69 292 MET B O 1
ATOM 4444 N N . ALA B 1 293 ? 24.344 9.633 -1.236 1 91.69 293 ALA B N 1
ATOM 4445 C CA . ALA B 1 293 ? 25.594 8.961 -1.584 1 91.69 293 ALA B CA 1
ATOM 4446 C C . ALA B 1 293 ? 25.328 7.793 -2.533 1 91.69 293 ALA B C 1
ATOM 4448 O O . ALA B 1 293 ? 26.094 7.574 -3.479 1 91.69 293 ALA B O 1
ATOM 4449 N N . ALA B 1 294 ? 24.375 7.043 -2.312 1 90.75 294 ALA B N 1
ATOM 4450 C CA . ALA B 1 294 ? 23.922 5.91 -3.119 1 90.75 294 ALA B CA 1
ATOM 4451 C C . ALA B 1 294 ? 22.438 6.004 -3.428 1 90.75 294 ALA B C 1
ATOM 4453 O O . ALA B 1 294 ? 21.609 5.41 -2.727 1 90.75 294 ALA B O 1
ATOM 4454 N N . PRO B 1 295 ? 22.125 6.598 -4.512 1 87.25 295 PRO B N 1
ATOM 4455 C CA . PRO B 1 295 ? 20.75 7.043 -4.758 1 87.25 295 PRO B CA 1
ATOM 4456 C C . PRO B 1 295 ? 19.734 5.906 -4.684 1 87.25 295 PRO B C 1
ATOM 4458 O O . PRO B 1 295 ? 18.688 6.039 -4.035 1 87.25 295 PRO B O 1
ATOM 4461 N N . GLU B 1 296 ? 20.047 4.789 -5.328 1 84.12 296 GLU B N 1
ATOM 4462 C CA . GLU B 1 296 ? 19.062 3.705 -5.34 1 84.12 296 GLU B CA 1
ATOM 4463 C C . GLU B 1 296 ? 18.859 3.135 -3.939 1 84.12 296 GLU B C 1
ATOM 4465 O O . GLU B 1 296 ? 17.719 2.971 -3.492 1 84.12 296 GLU B O 1
ATOM 4470 N N . ARG B 1 297 ? 19.938 2.877 -3.277 1 87.44 297 ARG B N 1
ATOM 4471 C CA . ARG B 1 297 ? 19.875 2.348 -1.918 1 87.44 297 ARG B CA 1
ATOM 4472 C C . ARG B 1 297 ? 19.25 3.359 -0.962 1 87.44 297 ARG B C 1
ATOM 4474 O O . ARG B 1 297 ? 18.422 3 -0.124 1 87.44 297 ARG B O 1
ATOM 4481 N N . ASP B 1 298 ? 19.672 4.559 -1.107 1 93.75 298 ASP B N 1
ATOM 4482 C CA . ASP B 1 298 ? 19.188 5.602 -0.205 1 93.75 298 ASP B CA 1
ATOM 4483 C C . ASP B 1 298 ? 17.703 5.832 -0.383 1 93.75 298 ASP B C 1
ATOM 4485 O O . ASP B 1 298 ? 16.969 6.02 0.597 1 93.75 298 ASP B O 1
ATOM 4489 N N . LEU B 1 299 ? 17.266 5.777 -1.616 1 94.44 299 LEU B N 1
ATOM 4490 C CA . LEU B 1 299 ? 15.844 5.988 -1.887 1 94.44 299 LEU B CA 1
ATOM 4491 C C . LEU B 1 299 ? 15 4.875 -1.277 1 94.44 299 LEU B C 1
ATOM 4493 O O . LEU B 1 299 ? 13.898 5.121 -0.782 1 94.44 299 LEU B O 1
ATOM 4497 N N . THR B 1 300 ? 15.508 3.66 -1.309 1 93.38 300 THR B N 1
ATOM 4498 C CA . THR B 1 300 ? 14.828 2.541 -0.667 1 93.38 300 THR B CA 1
ATOM 4499 C C . THR B 1 300 ? 14.656 2.797 0.828 1 93.38 300 THR B C 1
ATOM 4501 O O . THR B 1 300 ? 13.562 2.625 1.371 1 93.38 300 THR B O 1
ATOM 4504 N N . LEU B 1 301 ? 15.711 3.246 1.432 1 95.88 301 LEU B N 1
ATOM 4505 C CA . LEU B 1 301 ? 15.68 3.504 2.867 1 95.88 301 LEU B CA 1
ATOM 4506 C C . LEU B 1 301 ? 14.758 4.672 3.189 1 95.88 301 LEU B C 1
ATOM 4508 O O . LEU B 1 301 ? 14.047 4.648 4.195 1 95.88 301 LEU B O 1
ATOM 4512 N N . LEU B 1 302 ? 14.805 5.668 2.361 1 97.81 302 LEU B N 1
ATOM 4513 C CA . LEU B 1 302 ? 13.953 6.828 2.555 1 97.81 302 LEU B CA 1
ATOM 4514 C C . LEU B 1 302 ? 12.477 6.438 2.471 1 97.81 302 LEU B C 1
ATOM 4516 O O . LEU B 1 302 ? 11.672 6.844 3.312 1 97.81 302 LEU B O 1
ATOM 4520 N N . GLY B 1 303 ? 12.102 5.672 1.431 1 98 303 GLY B N 1
ATOM 4521 C CA . GLY B 1 303 ? 10.727 5.203 1.304 1 98 303 GLY B CA 1
ATOM 4522 C C . GLY B 1 303 ? 10.273 4.363 2.48 1 98 303 GLY B C 1
ATOM 4523 O O . GLY B 1 303 ? 9.156 4.516 2.967 1 98 303 GLY B O 1
ATOM 4524 N N . HIS B 1 304 ? 11.125 3.52 2.943 1 97.81 304 HIS B N 1
ATOM 4525 C CA . HIS B 1 304 ? 10.836 2.66 4.086 1 97.81 304 HIS B CA 1
ATOM 4526 C C . HIS B 1 304 ? 10.641 3.48 5.355 1 97.81 304 HIS B C 1
ATOM 4528 O O . HIS B 1 304 ? 9.672 3.273 6.09 1 97.81 304 HIS B O 1
ATOM 4534 N N . ALA B 1 305 ? 11.562 4.414 5.59 1 98.75 305 ALA B N 1
ATOM 4535 C CA . ALA B 1 305 ? 11.461 5.289 6.758 1 98.75 305 ALA B CA 1
ATOM 4536 C C . ALA B 1 305 ? 10.18 6.113 6.715 1 98.75 305 ALA B C 1
ATOM 4538 O O . ALA B 1 305 ? 9.531 6.316 7.746 1 98.75 305 ALA B O 1
ATOM 4539 N N . ALA B 1 306 ? 9.844 6.582 5.543 1 98.88 306 ALA B N 1
ATOM 4540 C CA . ALA B 1 306 ? 8.602 7.336 5.379 1 98.88 306 ALA B CA 1
ATOM 4541 C C . ALA B 1 306 ? 7.391 6.488 5.758 1 98.88 306 ALA B C 1
ATOM 4543 O O . ALA B 1 306 ? 6.484 6.965 6.441 1 98.88 306 ALA B O 1
ATOM 4544 N N . ALA B 1 307 ? 7.379 5.258 5.336 1 98.81 307 ALA B N 1
ATOM 4545 C CA . ALA B 1 307 ? 6.293 4.344 5.676 1 98.81 307 ALA B CA 1
ATOM 4546 C C . ALA B 1 307 ? 6.203 4.129 7.184 1 98.81 307 ALA B C 1
ATOM 4548 O O . ALA B 1 307 ? 5.109 4.129 7.754 1 98.81 307 ALA B O 1
ATOM 4549 N N . LEU B 1 308 ? 7.324 3.934 7.828 1 98.81 308 LEU B N 1
ATOM 4550 C CA . LEU B 1 308 ? 7.355 3.752 9.273 1 98.81 308 LEU B CA 1
ATOM 4551 C C . LEU B 1 308 ? 6.816 4.988 9.992 1 98.81 308 LEU B C 1
ATOM 4553 O O . LEU B 1 308 ? 5.992 4.875 10.898 1 98.81 308 LEU B O 1
ATOM 4557 N N . CYS B 1 309 ? 7.309 6.152 9.578 1 98.94 309 CYS B N 1
ATOM 4558 C CA . CYS B 1 309 ? 6.867 7.395 10.195 1 98.94 309 CYS B CA 1
ATOM 4559 C C . CYS B 1 309 ? 5.363 7.578 10.031 1 98.94 309 CYS B C 1
ATOM 4561 O O . CYS B 1 309 ? 4.676 7.98 10.977 1 98.94 309 CYS B O 1
ATOM 4563 N N . LEU B 1 310 ? 4.871 7.281 8.844 1 98.94 310 LEU B N 1
ATOM 4564 C CA . LEU B 1 310 ? 3.457 7.508 8.57 1 98.94 310 LEU B CA 1
ATOM 4565 C C . LEU B 1 310 ? 2.588 6.555 9.391 1 98.94 310 LEU B C 1
ATOM 4567 O O . LEU B 1 310 ? 1.555 6.957 9.93 1 98.94 310 LEU B O 1
ATOM 4571 N N . ALA B 1 311 ? 2.965 5.277 9.5 1 98.94 311 ALA B N 1
ATOM 4572 C CA . ALA B 1 311 ? 2.232 4.336 10.344 1 98.94 311 ALA B CA 1
ATOM 4573 C C . ALA B 1 311 ? 2.168 4.828 11.789 1 98.94 311 ALA B C 1
ATOM 4575 O O . ALA B 1 311 ? 1.098 4.828 12.406 1 98.94 311 ALA B O 1
ATOM 4576 N N . ARG B 1 312 ? 3.26 5.281 12.312 1 98.88 312 ARG B N 1
ATOM 4577 C CA . ARG B 1 312 ? 3.34 5.793 13.68 1 98.88 312 ARG B CA 1
ATOM 4578 C C . ARG B 1 312 ? 2.521 7.066 13.836 1 98.88 312 ARG B C 1
ATOM 4580 O O . ARG B 1 312 ? 1.826 7.25 14.836 1 98.88 312 ARG B O 1
ATOM 4587 N N . ALA B 1 313 ? 2.623 7.914 12.859 1 98.94 313 ALA B N 1
ATOM 4588 C CA . ALA B 1 313 ? 1.897 9.18 12.906 1 98.94 313 ALA B CA 1
ATOM 4589 C C . ALA B 1 313 ? 0.391 8.953 12.992 1 98.94 313 ALA B C 1
ATOM 4591 O O . ALA B 1 313 ? -0.31 9.641 13.734 1 98.94 313 ALA B O 1
ATOM 4592 N N . ILE B 1 314 ? -0.116 8 12.242 1 98.94 314 ILE B N 1
ATOM 4593 C CA . ILE B 1 314 ? -1.541 7.688 12.258 1 98.94 314 ILE B CA 1
ATOM 4594 C C . ILE B 1 314 ? -1.95 7.219 13.656 1 98.94 314 ILE B C 1
ATOM 4596 O O . ILE B 1 314 ? -2.957 7.68 14.203 1 98.94 314 ILE B O 1
ATOM 4600 N N . ALA B 1 315 ? -1.212 6.348 14.25 1 98.94 315 ALA B N 1
ATOM 4601 C CA . ALA B 1 315 ? -1.523 5.859 15.586 1 98.94 315 ALA B CA 1
ATOM 4602 C C . ALA B 1 315 ? -1.485 6.996 16.609 1 98.94 315 ALA B C 1
ATOM 4604 O O . ALA B 1 315 ? -2.367 7.102 17.453 1 98.94 315 ALA B O 1
ATOM 4605 N N . ARG B 1 316 ? -0.492 7.863 16.484 1 98.94 316 ARG B N 1
ATOM 4606 C CA . ARG B 1 316 ? -0.349 8.977 17.422 1 98.94 316 ARG B CA 1
ATOM 4607 C C . ARG B 1 316 ? -1.512 9.961 17.281 1 98.94 316 ARG B C 1
ATOM 4609 O O . ARG B 1 316 ? -1.946 10.555 18.281 1 98.94 316 ARG B O 1
ATOM 4616 N N . ALA B 1 317 ? -1.991 10.148 16.078 1 98.94 317 ALA B N 1
ATOM 4617 C CA . ALA B 1 317 ? -3.15 11.008 15.852 1 98.94 317 ALA B CA 1
ATOM 4618 C C . ALA B 1 317 ? -4.332 10.578 16.719 1 98.94 317 ALA B C 1
ATOM 4620 O O . ALA B 1 317 ? -4.977 11.406 17.359 1 98.94 317 ALA B O 1
ATOM 4621 N N . ILE B 1 318 ? -4.621 9.289 16.719 1 98.81 318 ILE B N 1
ATOM 4622 C CA . ILE B 1 318 ? -5.77 8.742 17.422 1 98.81 318 ILE B CA 1
ATOM 4623 C C . ILE B 1 318 ? -5.488 8.719 18.922 1 98.81 318 ILE B C 1
ATOM 4625 O O . ILE B 1 318 ? -6.348 9.086 19.734 1 98.81 318 ILE B O 1
ATOM 4629 N N . TYR B 1 319 ? -4.312 8.336 19.281 1 98.88 319 TYR B N 1
ATOM 4630 C CA . TYR B 1 319 ? -3.943 8.227 20.688 1 98.88 319 TYR B CA 1
ATOM 4631 C C . TYR B 1 319 ? -4.039 9.57 21.391 1 98.88 319 TYR B C 1
ATOM 4633 O O . TYR B 1 319 ? -4.422 9.648 22.547 1 98.88 319 TYR B O 1
ATOM 4641 N N . LEU B 1 320 ? -3.719 10.625 20.672 1 98.75 320 LEU B N 1
ATOM 4642 C CA . LEU B 1 320 ? -3.611 11.945 21.297 1 98.75 320 LEU B CA 1
ATOM 4643 C C . LEU B 1 320 ? -4.895 12.75 21.078 1 98.75 320 LEU B C 1
ATOM 4645 O O . LEU B 1 320 ? -4.98 13.898 21.5 1 98.75 320 LEU B O 1
ATOM 4649 N N . ALA B 1 321 ? -5.84 12.172 20.406 1 98.62 321 ALA B N 1
ATOM 4650 C CA . ALA B 1 321 ? -7.125 12.852 20.25 1 98.62 321 ALA B CA 1
ATOM 4651 C C . ALA B 1 321 ? -7.762 13.141 21.609 1 98.62 321 ALA B C 1
ATOM 4653 O O . ALA B 1 321 ? -7.648 12.336 22.547 1 98.62 321 ALA B O 1
ATOM 4654 N N . ARG B 1 322 ? -8.461 14.25 21.641 1 98.06 322 ARG B N 1
ATOM 4655 C CA . ARG B 1 322 ? -9.109 14.68 22.875 1 98.06 322 ARG B CA 1
ATOM 4656 C C . ARG B 1 322 ? -10.609 14.82 22.703 1 98.06 322 ARG B C 1
ATOM 4658 O O . ARG B 1 322 ? -11.078 15.258 21.641 1 98.06 322 ARG B O 1
ATOM 4665 N N . PRO B 1 323 ? -11.344 14.484 23.781 1 96.25 323 PRO B N 1
ATOM 4666 C CA . PRO B 1 323 ? -12.797 14.609 23.672 1 96.25 323 PRO B CA 1
ATOM 4667 C C . PRO B 1 323 ? -13.258 16.062 23.547 1 96.25 323 PRO B C 1
ATOM 4669 O O . PRO B 1 323 ? -12.617 16.969 24.094 1 96.25 323 PRO B O 1
ATOM 4672 N N . ALA B 1 324 ? -14.336 16.281 22.859 1 94.81 324 ALA B N 1
ATOM 4673 C CA . ALA B 1 324 ? -15.023 17.562 22.734 1 94.81 324 ALA B CA 1
ATOM 4674 C C . ALA B 1 324 ? -16.547 17.375 22.781 1 94.81 324 ALA B C 1
ATOM 4676 O O . ALA B 1 324 ? -17.047 16.297 22.469 1 94.81 324 ALA B O 1
ATOM 4677 N N . PRO B 1 325 ? -17.219 18.422 23.266 1 92.12 325 PRO B N 1
ATOM 4678 C CA . PRO B 1 325 ? -18.688 18.297 23.297 1 92.12 325 PRO B CA 1
ATOM 4679 C C . PRO B 1 325 ? -19.266 17.922 21.938 1 92.12 325 PRO B C 1
ATOM 4681 O O . PRO B 1 325 ? -18.844 18.453 20.906 1 92.12 325 PRO B O 1
ATOM 4684 N N . GLY B 1 326 ? -20.172 16.969 22.016 1 91.81 326 GLY B N 1
ATOM 4685 C CA . GLY B 1 326 ? -20.891 16.609 20.797 1 91.81 326 GLY B CA 1
ATOM 4686 C C . GLY B 1 326 ? -20.156 15.594 19.938 1 91.81 326 GLY B C 1
ATOM 4687 O O . GLY B 1 326 ? -20.578 15.281 18.828 1 91.81 326 GLY B O 1
ATOM 4688 N N . ASP B 1 327 ? -19.109 15.039 20.438 1 93.81 327 ASP B N 1
ATOM 4689 C CA . ASP B 1 327 ? -18.375 14.031 19.688 1 93.81 327 ASP B CA 1
ATOM 4690 C C . ASP B 1 327 ? -19.25 12.828 19.375 1 93.81 327 ASP B C 1
ATOM 4692 O O . ASP B 1 327 ? -20.031 12.375 20.219 1 93.81 327 ASP B O 1
ATOM 4696 N N . LEU B 1 328 ? -19.094 12.352 18.188 1 92.75 328 LEU B N 1
ATOM 4697 C CA . LEU B 1 328 ? -19.891 11.203 17.75 1 92.75 328 LEU B CA 1
ATOM 4698 C C . LEU B 1 328 ? -19.234 9.898 18.188 1 92.75 328 LEU B C 1
ATOM 4700 O O . LEU B 1 328 ? -19.922 8.891 18.375 1 92.75 328 LEU B O 1
ATOM 4704 N N . LEU B 1 329 ? -17.969 9.891 18.25 1 95.62 329 LEU B N 1
ATOM 4705 C CA . LEU B 1 329 ? -17.203 8.703 18.594 1 95.62 329 LEU B CA 1
ATOM 4706 C C . LEU B 1 329 ? -16.297 8.969 19.797 1 95.62 329 LEU B C 1
ATOM 4708 O O . LEU B 1 329 ? -15.875 10.102 20.031 1 95.62 329 LEU B O 1
ATOM 4712 N N . PRO B 1 330 ? -15.953 7.902 20.531 1 96.62 330 PRO B N 1
ATOM 4713 C CA . PRO B 1 330 ? -15.055 8.07 21.672 1 96.62 330 PRO B CA 1
ATOM 4714 C C . PRO B 1 330 ? -13.594 8.242 21.266 1 96.62 330 PRO B C 1
ATOM 4716 O O . PRO B 1 330 ? -13.203 7.785 20.188 1 96.62 330 PRO B O 1
ATOM 4719 N N . CYS B 1 331 ? -12.867 8.898 22.094 1 98.06 331 CYS B N 1
ATOM 4720 C CA . CYS B 1 331 ? -11.414 8.883 21.984 1 98.06 331 CYS B CA 1
ATOM 4721 C C . CYS B 1 331 ? -10.836 7.582 22.547 1 98.06 331 CYS B C 1
ATOM 4723 O O . CYS B 1 331 ? -11.5 6.883 23.312 1 98.06 331 CYS B O 1
ATOM 4725 N N . TRP B 1 332 ? -9.641 7.277 22.156 1 97.75 332 TRP B N 1
ATOM 4726 C CA . TRP B 1 332 ? -8.961 6.059 22.594 1 97.75 332 TRP B CA 1
ATOM 4727 C C . TRP B 1 332 ? -8.922 5.961 24.109 1 97.75 332 TRP B C 1
ATOM 4729 O O . TRP B 1 332 ? -9.141 4.891 24.672 1 97.75 332 TRP B O 1
ATOM 4739 N N . HIS B 1 333 ? -8.719 7.051 24.797 1 95.81 333 HIS B N 1
ATOM 4740 C CA . HIS B 1 333 ? -8.57 7.059 26.25 1 95.81 333 HIS B CA 1
ATOM 4741 C C . HIS B 1 333 ? -9.914 6.852 26.938 1 95.81 333 HIS B C 1
ATOM 4743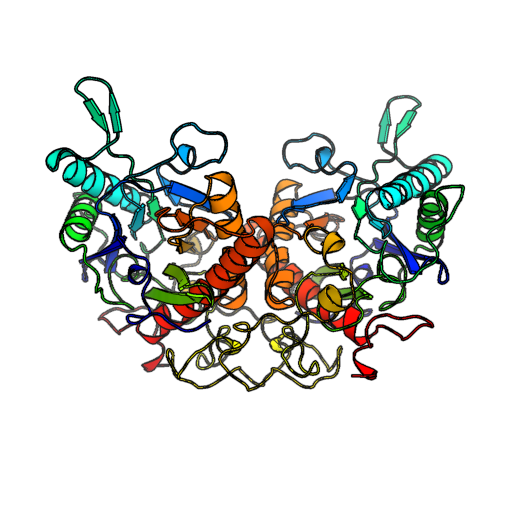 O O . HIS B 1 333 ? -9.969 6.641 28.156 1 95.81 333 HIS B O 1
ATOM 4749 N N . GLN B 1 334 ? -11 6.945 26.156 1 90.5 334 GLN B N 1
ATOM 4750 C CA . GLN B 1 334 ? -12.336 6.762 26.703 1 90.5 334 GLN B CA 1
ATOM 4751 C C . GLN B 1 334 ? -12.867 5.359 26.406 1 90.5 334 GLN B C 1
ATOM 4753 O O . GLN B 1 334 ? -13.898 4.957 26.953 1 90.5 334 GLN B O 1
ATOM 4758 N N . ALA B 1 335 ? -12.188 4.742 25.516 1 76 335 ALA B N 1
ATOM 4759 C CA . ALA B 1 335 ? -12.727 3.469 25.047 1 76 335 ALA B CA 1
ATOM 4760 C C . ALA B 1 335 ? -12.359 2.334 26 1 76 335 ALA B C 1
ATOM 4762 O O . ALA B 1 335 ? -11.336 2.396 26.672 1 76 335 ALA B O 1
#

Organism: Ruegeria pomeroyi (strain ATCC 700808 / DSM 15171 / DSS-3) (NCBI:txid246200)

Foldseek 3Di:
DAWAPQQFQLSFDFKWKFFFDDLQQLWFKMKIFGPDWFFKAKDWLAQFWAKDPRVCLDQVHDDGTAGMEMEIEDGNLLQLLQVLQQVLCVVVVAADDDPPDGGHHYMYTYAYQNQFQHDPPDPDRCNSVRSNNRNVRIDSDDDFACIHRQVRACEQAFRFIWFKGKDQDPVRKIKMKIKRFRAPFQLAWPVLAHGLLQVLDDPCLQNNPHHDPDPPTLPDGHGLPCVLGPVVVRQAGGEMEMEMEIQEADRSVLQHLLFVLLVLLVPSRGRPDSYSNYRYMYMYTYRHNHYDPDSVVVSVVSSPRSNSGSNNGRSNNQSRHDDDPRGSHHGSVVD/DAWAPQQFQLSFDFKWKFFFDDLQQLWFKMKIFGPAWFFKAKDWLAQFWAKDPRVCLDQVHDDGTAGMEMEIEDGNLLQLLQVLQQVLCVVVVAADDDPPDGGHHYMYTYAYQNQFQHDPPDPDRCNSVRSNNRNVRIDSDDDFACIHRQVRAPEQAFRFIWFKGKDQDPVRKIKMKIKRFRAPFQLAWPVLAHGLLQVLDDPCLQNNPHHDPDPPTLPDGHGLPCVLGPVVVRQAGGEMEMEMEIQEADRSVLQHLLFVLLVLLVPSRGRPDSYSNYRYMYMYTYRHNHYDPDVVVVSVVSSPRSNSGSNNGRSNNQSRHDDDPRGSHHGSVVD

pLDDT: mean 94.75, std 7.59, range [49.12, 98.94]

Nearest PDB structures (foldseek):
  4ihe-assembly1_A  TM=8.740E-01  e=4.799E-39  Streptantibioticus cattleyicolor
  4ihd-assembly1_A  TM=8.671E-01  e=1.050E-38  Streptantibioticus cattleyicolor
  4ihe-assembly2_B  TM=8.888E-01  e=2.567E-37  Streptantibioticus cattleyicolor
  3s3u-assembly1_A  TM=8.629E-01  e=1.427E-37  Streptantibioticus cattleyicolor
  7yu0-assembly1_A  TM=7.765E-01  e=1.113E-24  Arthrobacter

Sequence (670 aa):
MVPGPRNLITDVPGLLVGNAQDDALKSGATVLSAEAPFMASVHVMGGAPGTRETDLLAPDKSVARIDALVLSGGSAYGLDACSGVSDALRAAGRGYRIADAVIPIVPGAIIFDLLNGGDKDWADNPYRALGRAAFDAAGRDFALGTTGAGTGALTAMLKGGLGSASLVLPDGTTVGALVAANPMGSVTTPGDRHFWAAPFEIDGEFGGLGPDPSGGLGRQLESRKIRMMSAQAQDRANTTIAIVATDADLTKAQCQRMAVAAHDGIARATVPAHSPGDGDLVFSVSTGARPMAAPERDLTLLGHAAALCLARAIARAIYLARPAPGDLLPCWHQAMVPGPRNLITDVPGLLVGNAQDDALKSGATVLSAEAPFMASVHVMGGAPGTRETDLLAPDKSVARIDALVLSGGSAYGLDACSGVSDALRAAGRGYRIADAVIPIVPGAIIFDLLNGGDKDWADNPYRALGRAAFDAAGRDFALGTTGAGTGALTAMLKGGLGSASLVLPDGTTVGALVAANPMGSVTTPGDRHFWAAPFEIDGEFGGLGPDPSGGLGRQLESRKIRMMSAQAQDRANTTIAIVATDADLTKAQCQRMAVAAHDGIARATVPAHSPGDGDLVFSVSTGARPMAAPERDLTLLGHAAALCLARAIARAIYLARPAPGDLLPCWHQA

InterPro domains:
  IPR005321 Peptidase S58, DmpA [PF03576] (7-326)
  IPR005321 Peptidase S58, DmpA [PTHR36512] (2-326)
  IPR016117 ArgJ-like domain superfamily [SSF56266] (2-326)

Solvent-accessible surface area (backbone atoms only — not comparable to full-atom values): 30820 Å² total; per-residue (Å²): 85,43,63,35,96,73,35,26,36,39,56,20,74,66,36,23,34,10,53,19,64,41,79,64,43,26,26,21,13,28,26,42,34,44,91,57,66,27,33,36,14,54,34,75,63,20,59,46,63,46,70,39,71,64,70,52,27,40,62,88,40,86,59,52,58,36,48,36,40,32,40,17,14,50,30,82,62,15,58,38,16,32,54,19,35,33,52,52,32,40,76,71,72,39,47,51,69,57,91,90,42,64,45,44,44,47,29,33,39,32,26,54,27,79,81,50,70,35,60,78,86,65,92,64,82,64,28,30,60,27,17,31,47,2,50,75,51,44,29,68,69,75,85,56,1,52,33,13,28,3,38,28,24,37,24,7,67,30,31,14,3,17,14,38,14,21,32,28,39,91,87,64,49,27,31,9,8,39,32,31,35,16,34,64,20,24,49,38,43,93,90,58,70,30,36,53,34,22,41,53,37,55,93,46,68,63,74,63,76,33,48,59,72,60,60,44,53,82,50,68,88,76,41,55,43,54,70,69,35,61,82,86,63,59,68,68,48,14,10,32,44,35,40,31,36,25,24,41,48,54,54,42,56,54,25,24,49,31,16,52,14,22,48,35,7,50,30,38,22,24,56,53,46,41,30,58,28,15,21,24,31,24,32,15,38,22,64,45,78,32,80,65,90,48,58,72,64,50,49,36,52,50,11,43,48,28,10,53,19,34,13,46,5,49,50,31,3,25,53,49,23,60,84,56,92,67,58,84,49,48,26,49,89,73,101,86,42,62,36,97,72,35,27,36,40,55,20,75,65,38,23,35,10,51,19,64,41,78,63,42,25,25,20,13,27,25,42,35,43,90,58,66,28,33,36,14,54,36,75,64,20,59,44,63,45,73,40,70,62,70,52,28,41,60,88,39,84,58,51,59,36,48,37,39,32,40,16,14,50,28,82,62,15,57,36,16,32,54,20,36,34,50,52,32,40,75,71,71,38,50,51,70,56,90,92,43,64,46,44,44,47,29,34,38,33,25,54,24,78,79,49,70,35,58,79,85,65,92,64,82,63,28,29,58,26,17,31,47,2,50,73,51,42,30,70,68,73,85,58,1,51,33,13,28,3,38,28,25,37,24,6,64,30,30,14,2,16,15,38,14,21,34,28,40,93,88,64,47,30,32,7,9,39,32,31,34,16,34,63,21,23,50,39,43,93,87,58,70,30,36,53,32,23,40,50,37,52,93,48,68,63,73,63,77,32,46,59,71,60,59,44,52,81,52,68,90,74,41,55,44,54,69,69,35,61,82,88,61,59,68,66,46,13,12,32,44,33,38,32,37,25,24,41,49,54,53,41,56,54,24,24,48,29,16,54,14,21,49,33,7,50,31,38,20,24,55,53,48,43,30,58,28,15,20,23,30,24,32,15,38,21,63,44,79,33,79,66,91,47,60,72,64,51,49,36,52,49,12,42,50,27,10,53,19,34,12,45,5,49,48,31,3,25,53,49,22,60,85,55,93,68,57,83,48,48,26,50,89,72,101

Radius of gyration: 24.14 Å; Cα contacts (8 Å, |Δi|>4): 2080; chains: 2; bounding box: 54×70×66 Å

Secondary structure (DSSP, 8-state):
-B--SS-SGGGSTTEEEEEEEETTTTEEEEEEEEEEEEEEEEEE-SSS--EES-GGGSTTSS--EEEEEEEESSGGGGGGHHHHHHHHHHHTT-SEEETTEEE----EEE---TTSSS----SS-SHHHHHHHHHHT-BS----BSSGGGTT-B-SSSB-EEEEEEEE-TTS-EEEEEEEEE-SSBSB-TTS-SBTTGGG--TTTT--------SSTTSS---HHHHHS-GGGGGG-BEEEEEEEEEE---HHHHHHHHHHHHHHHHHHSBS-S-TTB--EEEEEEEEEE--SSHHHHHHHHHHHHHHHHHHHHHHHHHT----TT-SS--GGG-/-B--SS-SGGGSTTEEEEEEEETTTTEEEEEEEEEEEEEEEEEE-SSS--EES-GGGSTTSS--EEEEEEEESSGGGGGGHHHHHHHHHHHTT-SEEETTEEE----EEE---TTSSS----SS-THHHHHHHHHHT-BS----BSSGGGTT-B-SSSB-EEEEEEEE-TTS-EEEEEEEEE-SSBSB-TTS-SBTTGGG--TTTT--------SSTTSS---HHHHHS-GGGGGG-BEEEEEEEEEE---HHHHHHHHHHHHHHHHHHSBS-S-TTB--EEEEEEEEEE--SSHHHHHHHHHHHHHHHHHHHHHHHHHT----TT-SS--GGG-